Protein AF-A0A7C5GJL6-F1 (afdb_monomer)

Solvent-accessible surface area (backbone atoms only — not comparable to full-atom values): 27180 Å² total; per-residue (Å²): 106,39,70,57,23,59,77,67,72,48,96,63,69,54,61,63,62,56,51,52,52,50,50,55,53,51,53,52,50,49,55,55,49,65,71,59,75,74,75,68,59,38,31,60,57,49,53,67,51,58,45,70,56,39,37,36,57,52,100,93,44,78,44,84,39,53,26,72,75,56,51,79,66,40,37,32,56,38,48,50,73,33,58,32,47,35,15,25,32,28,67,42,48,51,30,31,29,39,37,30,79,59,60,54,47,83,59,66,41,52,39,35,62,74,32,75,49,49,31,50,28,30,27,58,66,32,54,36,32,30,31,30,68,28,38,40,79,65,14,66,49,44,45,47,20,48,48,22,44,56,21,48,57,57,57,70,64,66,74,48,74,49,55,59,49,45,69,57,48,53,59,51,48,54,51,50,19,49,50,45,20,53,52,37,23,62,73,58,77,60,39,58,69,61,11,52,48,34,18,49,24,36,49,56,49,61,52,57,63,46,53,67,43,29,49,60,48,26,51,51,34,50,41,57,51,37,42,78,60,30,30,45,71,72,40,93,58,40,49,60,40,40,40,60,48,44,29,39,39,34,34,42,78,48,42,45,19,63,68,53,56,36,67,72,49,67,89,81,51,56,70,67,58,49,13,47,48,28,41,43,15,72,67,38,90,46,63,71,27,46,29,43,26,54,54,44,46,73,71,72,51,62,61,44,86,69,40,77,76,43,72,40,79,84,40,36,27,36,30,36,42,98,90,36,62,33,36,40,24,39,31,79,74,70,71,45,78,78,67,76,49,59,59,42,28,38,26,53,80,85,45,76,46,79,46,39,42,42,66,44,71,22,51,37,34,56,57,15,48,48,42,37,46,74,71,70,32,47,57,36,40,43,29,62,48,60,56,58,56,46,51,54,53,27,59,75,49,69,42,89,45,69,48,49,59,46,50,45,70,54,48,23,47,52,45,43,51,43,41,72,73,67,44,29,32,32,26,35,37,20,30,42,44,35,34,41,22,30,28,51,25,61,30,17,39,11,45,63,84,27,45,72,64,22,52,46,50,24,29,26,35,31,66,46,86,47,41,40,53,60,30,53,46,42,58,50,19,38,53,43,49,49,52,36,54,49,36,48,49,51,53,50,55,51,42,68,55,51,48,58,40,15,71,72,61,73,41,49,62,66,57,27,52,52,54,48,50,51,51,35,50,54,37,52,57,59,28,48,46,70,66,68,61,69,88,126

Sequence (536 aa):
LSIYEITQAGEHAYFDAALSLTFFLLAGRYLDHRTRSIARSAAEELAALEVPRATRLTDAGEELVPVGELLLGDRVRVVPGARVPVDGVVVTGESELDNALLTGESDPVFAGPNTRVNAGEVNLTGPLVVRVTAAGGETTLHRLAELVALSENARNRYTSLADKAAQIYAPLVHLLALAAGLFWLWYSAGDFRLAIGIAVSVLIITCPCALGLAVPAVTTAASGRLYKQGMLLKSATAIERLAEVTHVVFDKTGTLTEGNPRPDNLGDVAREDMALALALAEGSAHPLGAALARAVRAMGVQPAELRDIVERPGHGVEATWQGSRVRLGRAAWVGASPATRTATFLSVAGRHVVFTFTDALRPGALEAVAALKAQGLGVTLLSGDVPGAVEAIARELGIDDWHAGVLPEDKARMVADMGAAGERVLMVGDGLNDTAALAGAHVSISPASALEATRVVSDMVLLGASLAPLGDAVDLARKATRRIKENFSIAALYNAVAVPLALAGFATPLAAALAMSASSITVSLNSLRLVWEKRA

Secondary structure (DSSP, 8-state):
-HHHHHHTT-S---HHHHHHHHHHHHHHHHHHHHHHTT---HHHHHHTTS-SEEEEEETTEEEEEEGGG--TT-EEEE-TTPBP-SEEEEEE--EEEE-HHHHS--SPEEE-TT-EE-TTPEE-SS-EEEEEEE-GGGSHHHHHHHHHHHHHHHHTT---HHHHHHHHHHHHHHHHHHHHHHHHHHHTTS-HH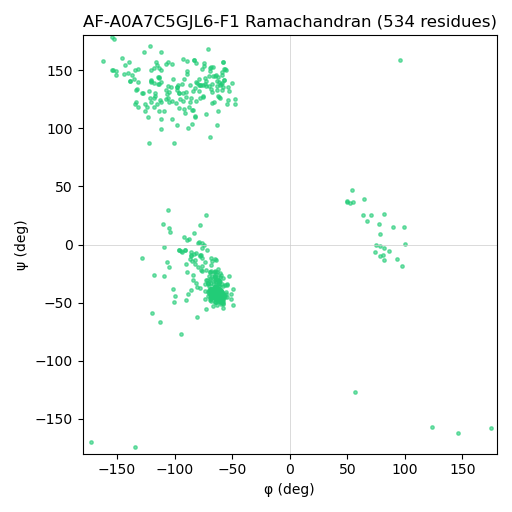HHHHHHHHHHHHT-THHHHHHHHHHHHHHHHHHHHTTEEE--TTHHHHHHH--EEEEEIIIIIEEEEEEES-GGGS-HHHHHHHHHHHTT--SHHHHHHHHHHHHTTPPPP--EEEEEETTTEEEEEETTEEEEEE-HHHHTPPPPSSSEEEEEETTEEEEEEEEEEEPTTHHHHHHHHHHTT-EEEEE-SS-HHHHHHHHHHHT--EEE-S--HHHHHHHHHHHHHTT--EEEE--SGGGHHHHHHSSEEEEETTS-HHHHHH-SEEE-SS-SHHHHHHHHHHHHHHHHHHHHHHHHHHHHHHHHHHHHTT---HHHHHHHHHHHHHHHHHHHHHHHH----

Mean predicted aligned error: 11.55 Å

Foldseek 3Di:
DQVVCVVVVHPDHCVVVVVVVVVVVVVVVVVVVVVQPPFDALLVVLVVLADQWFWWQDPVGTDIGGQVPDDQFTKTKDAAQGFDNAKFFWQAKKFWKQCCQQWVDRDTAIHGGGDTDFGSIHTHDMMTITGHPGTDCRTPSNVLSVLLVVLLVVLVPDQDPLRVCCVVLVVVLLVLLVVLLVVCCVVVVRPNVLSNQLSVLSNLLSPCLLSVVLLVLLLVLLQVVLVVVQKHFDDSCQLVLLLQAQAEEEEDAVFQFVVQKAFDCPVVDDLVLLLALLQQLVVDPDSVSVRSNVNSVVVVRHHDDWADWDADRPFGIWTDDPNWIKTKGDQVNLVHDDDQADWIWIATNNDIDITGIATHGQAQSLVQLVLCVVVVHQYEYEYLAHPSNFVVSCVVSVHPHYDYNAFLVNLLVVQLVCVVVVGQYEYEDQESSCSSNCSNHSAYEYEPVHDPSSVSSHSMYRRDSHPNSNSCSNVLSSVSVVLSVVLVVLSVVLCVVSNVCSSVSNDGSVNSNVSVVVSNVVSSVSSNVSNVDDDD

Radius of gyration: 31.92 Å; Cα contacts (8 Å, |Δi|>4): 1038; chains: 1; bounding box: 92×39×88 Å

Structure (mmCIF, N/CA/C/O backbone):
data_AF-A0A7C5GJL6-F1
#
_entry.id   AF-A0A7C5GJL6-F1
#
loop_
_atom_site.group_PDB
_atom_site.id
_atom_site.type_symbol
_atom_site.label_atom_id
_atom_site.label_alt_id
_atom_site.label_comp_id
_atom_site.label_asym_id
_atom_site.label_entity_id
_atom_site.label_seq_id
_atom_site.pdbx_PDB_ins_code
_atom_site.Cartn_x
_atom_site.Cartn_y
_atom_site.Cartn_z
_atom_site.occupancy
_atom_site.B_iso_or_equiv
_atom_site.auth_seq_id
_atom_site.auth_comp_id
_atom_site.auth_asym_id
_atom_site.auth_atom_id
_atom_site.pdbx_PDB_model_num
ATOM 1 N N . LEU A 1 1 ? 42.420 4.365 -26.157 1.00 70.44 1 LEU A N 1
ATOM 2 C CA . LEU A 1 1 ? 42.642 5.337 -27.250 1.00 70.44 1 LEU A CA 1
ATOM 3 C C . LEU A 1 1 ? 43.563 6.479 -26.825 1.00 70.44 1 LEU A C 1
ATOM 5 O O . LEU A 1 1 ? 44.634 6.575 -27.393 1.00 70.44 1 LEU A O 1
ATOM 9 N N . SER A 1 2 ? 43.238 7.270 -25.794 1.00 75.88 2 SER A N 1
ATOM 10 C CA . SER A 1 2 ? 44.068 8.426 -25.393 1.00 75.88 2 SER A CA 1
ATOM 11 C C . SER A 1 2 ? 45.516 8.078 -25.019 1.00 75.88 2 SER A C 1
ATOM 13 O O . SER A 1 2 ? 46.429 8.769 -25.443 1.00 75.88 2 SER A O 1
ATOM 15 N N . ILE A 1 3 ? 45.747 6.975 -24.293 1.00 79.44 3 ILE A N 1
ATOM 16 C CA . ILE A 1 3 ? 47.112 6.495 -23.994 1.00 79.44 3 ILE A CA 1
ATOM 17 C C . ILE A 1 3 ? 47.849 6.088 -25.283 1.00 79.44 3 ILE A C 1
ATOM 19 O O . ILE A 1 3 ? 49.017 6.412 -25.436 1.00 79.44 3 ILE A O 1
ATOM 23 N N . TYR A 1 4 ? 47.157 5.439 -26.229 1.00 74.56 4 TYR A N 1
ATOM 24 C CA . TYR A 1 4 ? 47.727 5.025 -27.517 1.00 74.56 4 TYR A CA 1
ATOM 25 C C . TYR A 1 4 ? 48.108 6.229 -28.396 1.00 74.56 4 TYR A C 1
ATOM 27 O O . TYR A 1 4 ? 49.215 6.275 -28.924 1.00 74.56 4 TYR A O 1
ATOM 35 N N . GLU A 1 5 ? 47.232 7.232 -28.505 1.00 77.44 5 GLU A N 1
ATOM 36 C CA . GLU A 1 5 ? 47.528 8.474 -29.235 1.00 77.44 5 GLU A CA 1
ATOM 37 C C . GLU A 1 5 ? 48.715 9.212 -28.597 1.00 77.44 5 GLU A C 1
ATOM 39 O O . GLU A 1 5 ? 49.612 9.625 -29.319 1.00 77.44 5 GLU A O 1
ATOM 44 N N . ILE A 1 6 ? 48.817 9.273 -27.260 1.00 78.75 6 ILE A N 1
ATOM 45 C CA . ILE A 1 6 ? 50.008 9.832 -26.591 1.00 78.75 6 ILE A CA 1
ATOM 46 C C . ILE A 1 6 ? 51.274 9.047 -26.952 1.00 78.75 6 ILE A C 1
ATOM 48 O O . ILE A 1 6 ? 52.288 9.653 -27.290 1.00 78.75 6 ILE A O 1
ATOM 52 N N . THR A 1 7 ? 51.232 7.710 -26.911 1.00 78.94 7 THR A N 1
ATOM 53 C CA . THR A 1 7 ? 52.407 6.884 -27.248 1.00 78.94 7 THR A CA 1
ATOM 54 C C . THR A 1 7 ? 52.834 7.008 -28.709 1.00 78.94 7 THR A C 1
ATOM 56 O O . THR A 1 7 ? 54.001 6.783 -29.009 1.00 78.94 7 THR A O 1
ATOM 59 N N . GLN A 1 8 ? 51.914 7.388 -29.600 1.00 78.75 8 GLN A N 1
ATOM 60 C CA . GLN A 1 8 ? 52.147 7.532 -31.039 1.00 78.75 8 GLN A CA 1
ATOM 61 C C . GLN A 1 8 ? 52.283 8.998 -31.490 1.00 78.75 8 GLN A C 1
ATOM 63 O O . GLN A 1 8 ? 52.268 9.260 -32.690 1.00 78.75 8 GLN A O 1
ATOM 68 N N . ALA A 1 9 ? 52.394 9.952 -30.554 1.00 75.88 9 ALA A N 1
ATOM 69 C CA . ALA A 1 9 ? 52.419 11.395 -30.831 1.00 75.88 9 ALA A CA 1
ATOM 70 C C . ALA A 1 9 ? 51.237 11.890 -31.696 1.00 75.88 9 ALA A C 1
ATOM 72 O O . ALA A 1 9 ? 51.382 12.773 -32.540 1.00 75.88 9 ALA A O 1
ATOM 73 N N . GLY A 1 10 ? 50.059 11.302 -31.494 1.00 67.62 10 GLY A N 1
ATOM 74 C CA . GLY A 1 10 ? 48.821 11.688 -32.157 1.00 67.62 10 GLY A CA 1
ATOM 75 C C . GLY A 1 10 ? 48.303 13.056 -31.704 1.00 67.62 10 GLY A C 1
ATOM 76 O O . GLY A 1 10 ? 48.524 13.484 -30.572 1.00 67.62 10 GLY A O 1
ATOM 77 N N . GLU A 1 11 ? 47.583 13.746 -32.591 1.00 65.56 11 GLU A N 1
ATOM 78 C CA . GLU A 1 11 ? 47.117 15.127 -32.374 1.00 65.56 11 GLU A CA 1
ATOM 79 C C . GLU A 1 11 ? 45.954 15.258 -31.373 1.00 65.56 11 GLU A C 1
ATOM 81 O O . GLU A 1 11 ? 45.654 16.363 -30.914 1.00 65.56 11 GLU A O 1
ATOM 86 N N . HIS A 1 12 ? 45.269 14.160 -31.026 1.00 66.00 12 HIS A N 1
ATOM 87 C CA . HIS A 1 12 ? 44.037 14.198 -30.230 1.00 66.00 12 HIS A CA 1
ATOM 88 C C . HIS A 1 12 ? 44.055 13.191 -29.072 1.00 66.00 12 HIS A C 1
ATOM 90 O O . HIS A 1 12 ? 44.072 11.976 -29.275 1.00 66.00 12 HIS A O 1
ATOM 96 N N . ALA A 1 13 ? 43.979 13.699 -27.838 1.00 70.56 13 ALA A N 1
ATOM 97 C CA . ALA A 1 13 ? 43.775 12.903 -26.629 1.00 70.56 13 ALA A CA 1
ATOM 98 C C . ALA A 1 13 ? 42.347 13.109 -26.097 1.00 70.56 13 ALA A C 1
ATOM 100 O O . ALA A 1 13 ? 41.901 14.239 -25.956 1.00 70.56 13 ALA A O 1
ATOM 101 N N . TYR A 1 14 ? 41.652 12.019 -25.757 1.00 71.12 14 TYR A N 1
ATOM 102 C CA . TYR A 1 14 ? 40.212 12.011 -25.435 1.00 71.12 14 TYR A CA 1
ATOM 103 C C . TYR A 1 14 ? 39.924 11.861 -23.927 1.00 71.12 14 TYR A C 1
ATOM 105 O O . TYR A 1 14 ? 38.964 11.200 -23.522 1.00 71.12 14 TYR A O 1
ATOM 113 N N . PHE A 1 15 ? 40.821 12.348 -23.061 1.00 76.88 15 PHE A N 1
ATOM 114 C CA . PHE A 1 15 ? 40.647 12.240 -21.601 1.00 76.88 15 PHE A CA 1
ATOM 115 C C . PHE A 1 15 ? 39.490 13.099 -21.084 1.00 76.88 15 PHE A C 1
ATOM 117 O O . PHE A 1 15 ? 38.802 12.702 -20.148 1.00 76.88 15 PHE A O 1
ATOM 124 N N . ASP A 1 16 ? 39.262 14.241 -21.721 1.00 67.88 16 ASP A N 1
ATOM 125 C CA . ASP A 1 16 ? 38.147 15.151 -21.478 1.00 67.88 16 ASP A CA 1
ATOM 126 C C . ASP A 1 16 ? 36.792 14.451 -21.661 1.00 67.88 16 ASP A C 1
ATOM 128 O O . ASP A 1 16 ? 35.981 14.439 -20.738 1.00 67.88 16 ASP A O 1
ATOM 132 N N . ALA A 1 17 ? 36.582 13.765 -22.786 1.00 67.38 17 ALA A N 1
ATOM 133 C CA . ALA A 1 17 ? 35.348 13.035 -23.066 1.00 67.38 17 ALA A CA 1
ATOM 134 C C . ALA A 1 17 ? 35.087 11.924 -22.033 1.00 67.38 17 ALA A C 1
ATOM 136 O O . ALA A 1 17 ? 33.962 11.768 -21.553 1.00 67.38 17 ALA A O 1
ATOM 137 N N . ALA A 1 18 ? 36.131 11.179 -21.649 1.00 70.94 18 ALA A N 1
ATOM 138 C CA . ALA A 1 18 ? 36.030 10.124 -20.641 1.00 70.94 18 ALA A CA 1
ATOM 139 C C . ALA A 1 18 ? 35.680 10.681 -19.248 1.00 70.94 18 ALA A C 1
ATOM 141 O O . ALA A 1 18 ? 34.814 10.131 -18.561 1.00 70.94 18 ALA A O 1
ATOM 142 N N . LEU A 1 19 ? 36.317 11.783 -18.839 1.00 79.31 19 LEU A N 1
ATOM 143 C CA . LEU A 1 19 ? 36.071 12.432 -17.550 1.00 79.31 19 LEU A CA 1
ATOM 144 C C . LEU A 1 19 ? 34.686 13.080 -17.492 1.00 79.31 19 LEU A C 1
ATOM 146 O O . LEU A 1 19 ? 33.951 12.847 -16.533 1.00 79.31 19 LEU A O 1
ATOM 150 N N . SER A 1 20 ? 34.298 13.843 -18.517 1.00 71.25 20 SER A N 1
ATOM 151 C CA . SER A 1 20 ? 32.992 14.506 -18.571 1.00 71.25 20 SER A CA 1
ATOM 152 C C . SER A 1 20 ? 31.846 13.497 -18.568 1.00 71.25 20 SER A C 1
ATOM 154 O O . SER A 1 20 ? 30.908 13.651 -17.787 1.00 71.25 20 SER A O 1
ATOM 156 N N . LEU A 1 21 ? 31.932 12.425 -19.366 1.00 69.38 21 LEU A N 1
ATOM 157 C CA . LEU A 1 21 ? 30.901 11.383 -19.388 1.00 69.38 21 LEU A CA 1
ATOM 158 C C . LEU A 1 21 ? 30.778 10.683 -18.027 1.00 69.38 21 LEU A C 1
ATOM 160 O O . LEU A 1 21 ? 29.671 10.511 -17.517 1.00 69.38 21 LEU A O 1
ATOM 164 N N . THR A 1 22 ? 31.909 10.331 -17.409 1.00 75.50 22 THR A N 1
ATOM 165 C CA . THR A 1 22 ? 31.929 9.698 -16.080 1.00 75.50 22 THR A CA 1
ATOM 166 C C . THR A 1 22 ? 31.331 10.620 -15.017 1.00 75.50 22 THR A C 1
ATOM 168 O O . THR A 1 22 ? 30.515 10.176 -14.210 1.00 75.50 22 THR A O 1
ATOM 171 N N . PHE A 1 23 ? 31.680 11.909 -15.041 1.00 78.31 23 PHE A N 1
ATOM 172 C CA . PHE A 1 23 ? 31.140 12.912 -14.127 1.00 78.31 23 PHE A CA 1
ATOM 173 C C . PHE A 1 23 ? 29.616 13.044 -14.253 1.00 78.31 23 PHE A C 1
ATOM 175 O O . PHE A 1 23 ? 28.917 12.951 -13.244 1.00 78.31 23 PHE A O 1
ATOM 182 N N . PHE A 1 24 ? 29.082 13.190 -15.471 1.00 69.75 24 PHE A N 1
ATOM 183 C CA . PHE A 1 24 ? 27.634 13.307 -15.679 1.00 69.75 24 PHE A CA 1
ATOM 184 C C . PHE A 1 24 ? 26.875 12.036 -15.266 1.00 69.75 24 PHE A C 1
ATOM 186 O O . PHE A 1 24 ? 25.813 12.136 -14.648 1.00 69.75 24 PHE A O 1
ATOM 193 N N . LEU A 1 25 ? 27.427 10.845 -15.530 1.00 67.69 25 LEU A N 1
ATOM 194 C CA . LEU A 1 25 ? 26.829 9.576 -15.096 1.00 67.69 25 LEU A CA 1
ATOM 195 C C . LEU A 1 25 ? 26.819 9.426 -13.567 1.00 67.69 25 LEU A C 1
ATOM 197 O O . LEU A 1 25 ? 25.815 8.994 -12.996 1.00 67.69 25 LEU A O 1
ATOM 201 N N . LEU A 1 26 ? 27.911 9.799 -12.890 1.00 72.25 26 LEU A N 1
ATOM 202 C CA . LEU A 1 26 ? 27.994 9.778 -11.427 1.00 72.25 26 LEU A CA 1
ATOM 203 C C . LEU A 1 26 ? 27.058 10.805 -10.786 1.00 72.25 26 LEU A C 1
ATOM 205 O O . LEU A 1 26 ? 26.390 10.477 -9.808 1.00 72.25 26 LEU A O 1
ATOM 209 N N . ALA A 1 27 ? 26.956 12.011 -11.351 1.00 71.00 27 ALA A N 1
ATOM 210 C CA . ALA A 1 27 ? 26.014 13.027 -10.892 1.00 71.00 27 ALA A CA 1
ATOM 211 C C . ALA A 1 27 ? 24.560 12.535 -11.005 1.00 71.00 27 ALA A C 1
ATOM 213 O O . ALA A 1 27 ? 23.795 12.661 -10.048 1.00 71.00 27 ALA A O 1
ATOM 214 N N . GLY A 1 28 ? 24.200 11.899 -12.126 1.00 62.47 28 GLY A N 1
ATOM 215 C CA . GLY A 1 28 ? 22.890 11.264 -12.301 1.00 62.47 28 GLY A CA 1
ATOM 216 C C . GLY A 1 28 ? 22.621 10.169 -11.263 1.00 62.47 28 GLY A C 1
ATOM 217 O O . GLY A 1 28 ? 21.580 10.186 -10.607 1.00 62.47 28 GLY A O 1
ATOM 218 N N . ARG A 1 29 ? 23.585 9.262 -11.042 1.00 62.72 29 ARG A N 1
ATOM 219 C CA . ARG A 1 29 ? 23.483 8.206 -10.016 1.00 62.72 29 ARG A CA 1
ATOM 220 C C . ARG A 1 29 ? 23.353 8.756 -8.599 1.00 62.72 29 ARG A C 1
ATOM 222 O O . ARG A 1 29 ? 22.593 8.209 -7.807 1.00 62.72 29 ARG A O 1
ATOM 229 N N . TYR A 1 30 ? 24.080 9.819 -8.270 1.00 69.44 30 TYR A N 1
ATOM 230 C CA . TYR A 1 30 ? 24.004 10.449 -6.955 1.00 69.44 30 TYR A CA 1
ATOM 231 C C . TYR A 1 30 ? 22.622 11.067 -6.702 1.00 69.44 30 TYR A C 1
ATOM 233 O O . TYR A 1 30 ? 22.056 10.883 -5.624 1.00 69.44 30 TYR A O 1
ATOM 241 N N . LEU A 1 31 ? 22.053 11.755 -7.697 1.00 61.16 31 LEU A N 1
ATOM 242 C CA . LEU A 1 31 ? 20.709 12.332 -7.598 1.00 61.16 31 LEU A CA 1
ATOM 243 C C . LEU A 1 31 ? 19.623 11.251 -7.455 1.00 61.16 31 LEU A C 1
ATOM 245 O O . LEU A 1 31 ? 18.742 11.408 -6.607 1.00 61.16 31 LEU A O 1
ATOM 249 N N . ASP A 1 32 ? 19.717 10.149 -8.210 1.00 56.44 32 ASP A N 1
ATOM 250 C CA . ASP A 1 32 ? 18.815 8.987 -8.088 1.00 56.44 32 ASP A CA 1
ATOM 251 C C . ASP A 1 32 ? 18.945 8.313 -6.710 1.00 56.44 32 ASP A C 1
ATOM 253 O O . ASP A 1 32 ? 17.956 8.045 -6.034 1.00 56.44 32 ASP A O 1
ATOM 257 N N . HIS A 1 33 ? 20.170 8.113 -6.216 1.00 58.06 33 HIS A N 1
ATOM 258 C CA . HIS A 1 33 ? 20.389 7.533 -4.889 1.00 58.06 33 HIS A CA 1
ATOM 259 C C . HIS A 1 33 ? 19.813 8.408 -3.765 1.00 58.06 33 HIS A C 1
ATOM 261 O O . HIS A 1 33 ? 19.123 7.907 -2.877 1.00 58.06 33 HIS A O 1
ATOM 267 N N . ARG A 1 34 ? 20.037 9.727 -3.824 1.00 53.88 34 ARG A N 1
ATOM 268 C CA . ARG A 1 34 ? 19.538 10.678 -2.818 1.00 53.88 34 ARG A CA 1
ATOM 269 C C . ARG A 1 34 ? 18.010 10.760 -2.786 1.00 53.88 34 ARG A C 1
ATOM 271 O O . ARG A 1 34 ? 17.443 11.018 -1.731 1.00 53.88 34 ARG A O 1
ATOM 278 N N . THR A 1 35 ? 17.338 10.543 -3.917 1.00 48.19 35 THR A N 1
ATOM 279 C CA . THR A 1 35 ? 15.866 10.491 -3.959 1.00 48.19 35 THR A CA 1
ATOM 280 C C . THR A 1 35 ? 15.304 9.178 -3.408 1.00 48.19 35 THR A C 1
ATOM 282 O O . THR A 1 35 ? 14.173 9.170 -2.930 1.00 48.19 35 THR A O 1
ATOM 285 N N . ARG A 1 36 ? 16.090 8.091 -3.391 1.00 51.12 36 ARG A N 1
ATOM 286 C CA . ARG A 1 36 ? 15.689 6.785 -2.836 1.00 51.12 36 ARG A CA 1
ATOM 287 C C . ARG A 1 36 ? 15.873 6.658 -1.317 1.00 51.12 36 ARG A C 1
ATOM 289 O O . ARG A 1 36 ? 15.146 5.893 -0.694 1.00 51.12 36 ARG A O 1
ATOM 296 N N . SER A 1 37 ? 16.795 7.399 -0.696 1.00 39.16 37 SER A N 1
ATOM 297 C CA . SER A 1 37 ? 17.191 7.202 0.715 1.00 39.16 37 SER A CA 1
ATOM 298 C C . SER A 1 37 ? 16.223 7.766 1.776 1.00 39.16 37 SER A C 1
ATOM 300 O O . SER A 1 37 ? 16.633 7.971 2.914 1.00 39.16 37 SER A O 1
ATOM 302 N N . ILE A 1 38 ? 14.970 8.074 1.423 1.00 47.31 38 ILE A N 1
ATOM 303 C CA . ILE A 1 38 ? 13.978 8.692 2.332 1.00 47.31 38 ILE A CA 1
ATOM 304 C C . ILE A 1 38 ? 12.859 7.698 2.729 1.00 47.31 38 ILE A C 1
ATOM 306 O O . ILE A 1 38 ? 12.005 8.014 3.552 1.00 47.31 38 ILE A O 1
ATOM 310 N N . ALA A 1 39 ? 12.863 6.467 2.208 1.00 50.47 39 ALA A N 1
ATOM 311 C CA . ALA A 1 39 ? 11.877 5.451 2.580 1.00 50.47 39 ALA A CA 1
ATOM 312 C C . ALA A 1 39 ? 12.271 4.739 3.892 1.00 50.47 39 ALA A C 1
ATOM 314 O O . ALA A 1 39 ? 13.243 3.989 3.921 1.00 50.47 39 ALA A O 1
ATOM 315 N N . ARG A 1 40 ? 11.516 4.981 4.969 1.00 58.25 40 ARG A N 1
ATOM 316 C CA . ARG A 1 40 ? 11.581 4.230 6.236 1.00 58.25 40 ARG A CA 1
ATOM 317 C C . ARG A 1 40 ? 10.848 2.888 6.066 1.00 58.25 40 ARG A C 1
ATOM 319 O O . ARG A 1 40 ? 9.805 2.878 5.413 1.00 58.25 40 ARG A O 1
ATOM 326 N N . SER A 1 41 ? 11.398 1.780 6.577 1.00 66.69 41 SER A N 1
ATOM 327 C CA .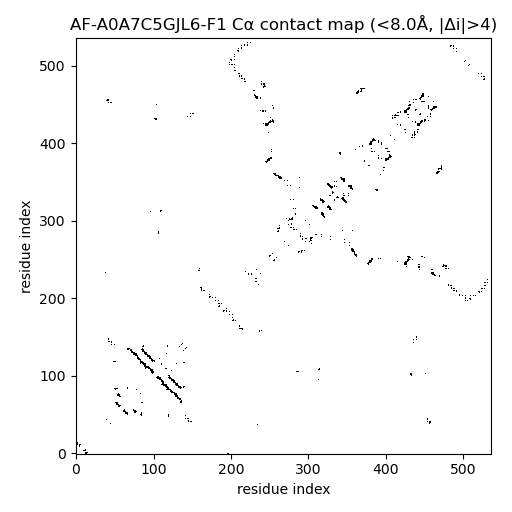 SER A 1 41 ? 10.766 0.448 6.478 1.00 66.69 41 SER A CA 1
ATOM 328 C C . SER A 1 41 ? 9.608 0.336 7.466 1.00 66.69 41 SER A C 1
ATOM 330 O O . SER A 1 41 ? 9.729 0.751 8.620 1.00 66.69 41 SER A O 1
ATOM 332 N N . ALA A 1 42 ? 8.487 -0.246 7.043 1.00 65.31 42 ALA A N 1
ATOM 333 C CA . ALA A 1 42 ? 7.361 -0.456 7.946 1.00 65.31 42 ALA A CA 1
ATOM 334 C C . ALA A 1 42 ? 7.631 -1.564 8.964 1.00 65.31 42 ALA A C 1
ATOM 336 O O . ALA A 1 42 ? 7.132 -1.504 10.085 1.00 65.31 42 ALA A O 1
ATOM 337 N N . ALA A 1 43 ? 8.439 -2.561 8.591 1.00 70.81 43 ALA A N 1
ATOM 338 C CA . ALA A 1 43 ? 8.865 -3.600 9.519 1.00 70.81 43 ALA A CA 1
ATOM 339 C C . ALA A 1 43 ? 9.651 -2.995 10.693 1.00 70.81 43 ALA A C 1
ATOM 341 O O . ALA A 1 43 ? 9.433 -3.381 11.838 1.00 70.81 43 ALA A O 1
ATOM 342 N N . GLU A 1 44 ? 10.504 -1.998 10.428 1.00 75.69 44 GLU A N 1
ATOM 343 C CA . GLU A 1 44 ? 11.227 -1.264 11.476 1.00 75.69 44 GLU A CA 1
ATOM 344 C C . GLU A 1 44 ? 10.284 -0.459 12.383 1.00 75.69 44 GLU A C 1
ATOM 346 O O . GLU A 1 44 ? 10.514 -0.377 13.589 1.00 75.69 44 GLU A O 1
ATOM 351 N N . GLU A 1 45 ? 9.210 0.122 11.840 1.00 74.69 45 GLU A N 1
ATOM 352 C CA . GLU A 1 45 ? 8.212 0.843 12.642 1.00 74.69 45 GLU A CA 1
ATOM 353 C C . GLU A 1 45 ? 7.366 -0.087 13.515 1.00 74.69 45 GLU A C 1
ATOM 355 O O . GLU A 1 45 ? 7.112 0.251 14.670 1.00 74.69 45 GLU A O 1
ATOM 360 N N . LEU A 1 46 ? 6.983 -1.264 13.011 1.00 73.94 46 LEU A N 1
ATOM 361 C CA . LEU A 1 46 ? 6.287 -2.286 13.799 1.00 73.94 46 LEU A CA 1
ATOM 362 C C . LEU A 1 46 ? 7.184 -2.858 14.897 1.00 73.94 46 LEU A C 1
ATOM 364 O O . LEU A 1 46 ? 6.761 -2.943 16.047 1.00 73.94 46 LEU A O 1
ATOM 368 N N . ALA A 1 47 ? 8.437 -3.182 14.570 1.00 79.00 47 ALA A N 1
ATOM 369 C CA . ALA A 1 47 ? 9.410 -3.666 15.545 1.00 79.00 47 ALA A CA 1
ATOM 370 C C . ALA A 1 47 ? 9.683 -2.627 16.647 1.00 79.00 47 ALA A C 1
ATOM 372 O O . ALA A 1 47 ? 9.902 -2.986 17.801 1.00 79.00 47 ALA A O 1
ATOM 373 N N . ALA A 1 48 ? 9.607 -1.328 16.334 1.00 81.12 48 ALA A N 1
ATOM 374 C CA . ALA A 1 48 ? 9.741 -0.264 17.330 1.00 81.12 48 ALA A CA 1
ATOM 375 C C . ALA A 1 48 ? 8.580 -0.208 18.347 1.00 81.12 48 ALA A C 1
ATOM 377 O O . ALA A 1 48 ? 8.710 0.468 19.370 1.00 81.12 48 ALA A O 1
ATOM 378 N N . LEU A 1 49 ? 7.456 -0.889 18.086 1.00 79.00 49 LEU A N 1
ATOM 379 C CA . LEU A 1 49 ? 6.344 -1.018 19.034 1.00 79.00 49 LEU A CA 1
ATOM 380 C C . LEU A 1 49 ? 6.576 -2.129 20.070 1.00 79.00 49 LEU A C 1
ATOM 382 O O . LEU A 1 49 ? 5.894 -2.141 21.099 1.00 79.00 49 LEU A O 1
ATOM 386 N N . GLU A 1 50 ? 7.520 -3.043 19.824 1.00 84.19 50 GLU A N 1
ATOM 387 C CA . GLU A 1 50 ? 7.855 -4.114 20.759 1.00 84.19 50 GLU A CA 1
ATOM 388 C C . GLU A 1 50 ? 8.497 -3.557 22.034 1.00 84.19 50 GLU A C 1
ATOM 390 O O . GLU A 1 50 ? 9.355 -2.670 22.017 1.00 84.19 50 GLU A O 1
ATOM 395 N N . VAL A 1 51 ? 8.095 -4.111 23.177 1.00 87.94 51 VAL A N 1
ATOM 396 C CA . VAL A 1 51 ? 8.682 -3.756 24.469 1.00 87.94 51 VAL A CA 1
ATOM 397 C C . VAL A 1 51 ? 9.822 -4.734 24.767 1.00 87.94 51 VAL A C 1
ATOM 399 O O . VAL A 1 51 ? 9.581 -5.934 24.837 1.00 87.94 51 VAL A O 1
ATOM 402 N N . PRO A 1 52 ? 11.063 -4.276 25.004 1.00 87.62 52 PRO A N 1
ATOM 403 C CA . PRO A 1 52 ? 12.204 -5.183 25.146 1.00 87.62 52 PRO A CA 1
ATOM 404 C C . PRO A 1 52 ? 12.268 -5.896 26.506 1.00 87.62 52 PRO A C 1
ATOM 406 O O . PRO A 1 52 ? 12.925 -6.931 26.634 1.00 87.62 52 PRO A O 1
ATOM 409 N N . ARG A 1 53 ? 11.630 -5.345 27.549 1.00 91.94 53 ARG A N 1
ATOM 410 C CA . ARG A 1 53 ? 11.675 -5.871 28.925 1.00 91.94 53 ARG A CA 1
ATOM 411 C C . ARG A 1 53 ? 10.298 -5.856 29.575 1.00 91.94 53 ARG A C 1
ATOM 413 O O . ARG A 1 53 ? 9.530 -4.924 29.366 1.00 91.94 53 ARG A O 1
ATOM 420 N N . ALA A 1 54 ? 10.028 -6.843 30.418 1.00 93.88 54 ALA A N 1
ATOM 421 C CA . ALA A 1 54 ? 8.779 -6.974 31.157 1.00 93.88 54 ALA A CA 1
ATOM 422 C C . ALA A 1 54 ? 9.031 -7.250 32.640 1.00 93.88 54 ALA A C 1
ATOM 424 O O . ALA A 1 54 ? 10.029 -7.866 33.017 1.00 93.88 54 ALA A O 1
ATOM 425 N N . THR A 1 55 ? 8.094 -6.817 33.481 1.00 95.50 55 THR A N 1
ATOM 426 C CA . THR A 1 55 ? 8.120 -7.091 34.920 1.00 95.50 55 THR A CA 1
ATOM 427 C C . THR A 1 55 ? 7.417 -8.416 35.198 1.00 95.50 55 THR A C 1
ATOM 429 O O . THR A 1 55 ? 6.185 -8.465 35.227 1.00 95.50 55 THR A O 1
ATOM 432 N N . ARG A 1 56 ? 8.184 -9.491 35.395 1.00 96.31 56 ARG A N 1
ATOM 433 C CA . ARG A 1 56 ? 7.685 -10.814 35.789 1.00 96.31 56 ARG A CA 1
ATOM 434 C C . ARG A 1 56 ? 7.351 -10.835 37.281 1.00 96.31 56 ARG A C 1
ATOM 436 O O . ARG A 1 56 ? 8.100 -10.317 38.105 1.00 96.31 56 ARG A O 1
ATOM 443 N N . LEU A 1 57 ? 6.225 -11.449 37.621 1.00 94.06 57 LEU A N 1
ATOM 444 C CA . LEU A 1 57 ? 5.786 -11.721 38.984 1.00 94.06 57 LEU A CA 1
ATOM 445 C C . LEU A 1 57 ? 6.133 -13.166 39.341 1.00 94.06 57 LEU A C 1
ATOM 447 O O . LEU A 1 57 ? 5.672 -14.100 38.684 1.00 94.06 57 LEU A O 1
ATOM 451 N N . THR A 1 58 ? 6.915 -13.337 40.400 1.00 91.88 58 THR A N 1
ATOM 452 C CA . THR A 1 58 ? 7.303 -14.635 40.965 1.00 91.88 58 THR A CA 1
ATOM 453 C C . THR A 1 58 ? 6.856 -14.725 42.424 1.00 91.88 58 THR A C 1
ATOM 455 O O . THR A 1 58 ? 6.476 -13.720 43.027 1.00 91.88 58 THR A O 1
ATOM 458 N N . ASP A 1 59 ? 6.955 -15.909 43.031 1.00 85.62 59 ASP A N 1
ATOM 459 C CA . ASP A 1 59 ? 6.672 -16.090 44.463 1.00 85.62 59 ASP A CA 1
ATOM 460 C C . ASP A 1 59 ? 7.629 -15.282 45.367 1.00 85.62 59 ASP A C 1
ATOM 462 O O . ASP A 1 59 ? 7.301 -14.985 46.515 1.00 85.62 59 ASP A O 1
ATOM 466 N N . ALA A 1 60 ? 8.802 -14.896 44.848 1.00 83.44 60 ALA A N 1
ATOM 467 C CA . ALA A 1 60 ? 9.811 -14.099 45.546 1.00 83.44 60 ALA A CA 1
ATOM 468 C C . ALA A 1 60 ? 9.649 -12.577 45.348 1.00 83.44 60 ALA A C 1
ATOM 470 O O . ALA A 1 60 ? 10.384 -11.803 45.964 1.00 83.44 60 ALA A O 1
ATOM 471 N N . GLY A 1 61 ? 8.704 -12.138 44.507 1.00 88.88 61 GLY A N 1
ATOM 472 C CA . GLY A 1 61 ? 8.464 -10.730 44.188 1.00 88.88 61 GLY A CA 1
ATOM 473 C C . GLY A 1 61 ? 8.550 -10.419 42.692 1.00 88.88 61 GLY A C 1
ATOM 474 O O . GLY A 1 61 ? 8.350 -11.288 41.841 1.00 88.88 61 GLY A O 1
ATOM 475 N N . GLU A 1 62 ? 8.812 -9.152 42.373 1.00 93.81 62 GLU A N 1
ATOM 476 C CA . GLU A 1 62 ? 8.862 -8.649 40.998 1.00 93.81 62 GLU A CA 1
ATOM 477 C C . GLU A 1 62 ? 10.290 -8.597 40.457 1.00 93.81 62 GLU A C 1
ATOM 479 O O . GLU A 1 62 ? 11.201 -8.122 41.136 1.00 93.81 62 GLU A O 1
ATOM 484 N N . GLU A 1 63 ? 10.477 -9.011 39.208 1.00 94.12 63 GLU A N 1
ATOM 485 C CA . GLU A 1 63 ? 11.773 -8.987 38.533 1.00 94.12 63 GLU A CA 1
ATOM 486 C C . GLU A 1 63 ? 11.622 -8.431 37.103 1.00 94.12 63 GLU A C 1
ATOM 488 O O . GLU A 1 63 ? 10.638 -8.704 36.419 1.00 94.12 63 GLU A O 1
ATOM 493 N N . LEU A 1 64 ? 12.598 -7.647 36.633 1.00 95.00 64 LEU A N 1
ATOM 494 C CA . LEU A 1 64 ? 12.593 -7.075 35.282 1.00 95.00 64 LEU A CA 1
ATOM 495 C C . LEU A 1 64 ? 13.454 -7.918 34.329 1.00 95.00 64 LEU A C 1
ATOM 497 O O . LEU A 1 64 ? 14.681 -7.764 34.304 1.00 95.00 64 LEU A O 1
ATOM 501 N N . VAL A 1 65 ? 12.817 -8.727 33.486 1.00 94.88 65 VAL A N 1
ATOM 502 C CA . VAL A 1 65 ? 13.482 -9.624 32.521 1.00 94.88 65 VAL A CA 1
ATOM 503 C C . VAL A 1 65 ? 13.343 -9.132 31.082 1.00 94.88 65 VAL A C 1
ATOM 505 O O . VAL A 1 65 ? 12.401 -8.399 30.770 1.00 94.88 65 VAL A O 1
ATOM 508 N N . PRO A 1 66 ? 14.262 -9.503 30.177 1.00 94.12 66 PRO A N 1
ATOM 509 C CA . PRO A 1 66 ? 14.024 -9.424 28.740 1.00 94.12 66 PRO A CA 1
ATOM 510 C C . PRO A 1 66 ? 12.777 -10.222 28.341 1.00 94.12 66 PRO A C 1
ATOM 512 O O . PRO A 1 66 ? 12.542 -11.312 28.858 1.00 94.12 66 PRO A O 1
ATOM 515 N N . VAL A 1 67 ? 11.991 -9.711 27.391 1.00 90.88 67 VAL A N 1
ATOM 516 C CA . VAL A 1 67 ? 10.753 -10.388 26.953 1.00 90.88 67 VAL A CA 1
ATOM 517 C C . VAL A 1 67 ? 11.024 -11.773 26.355 1.00 90.88 67 VAL A C 1
ATOM 519 O O . VAL A 1 67 ? 10.217 -12.676 26.535 1.00 90.88 67 VAL A O 1
ATOM 522 N N . GLY A 1 68 ? 12.180 -11.977 25.717 1.00 87.25 68 GLY A N 1
ATOM 523 C CA . GLY A 1 68 ? 12.578 -13.283 25.180 1.00 87.25 68 GLY A CA 1
ATOM 524 C C . GLY A 1 68 ? 12.897 -14.358 26.231 1.00 87.25 68 GLY A C 1
ATOM 525 O O . GLY A 1 68 ? 13.026 -15.520 25.866 1.00 87.25 68 GLY A O 1
ATOM 526 N N . GLU A 1 69 ? 13.025 -14.002 27.514 1.00 90.88 69 GLU A N 1
ATOM 527 C CA . GLU A 1 69 ? 13.251 -14.958 28.614 1.00 90.88 69 GLU A CA 1
ATOM 528 C C . GLU A 1 69 ? 11.949 -15.388 29.312 1.00 90.88 69 GLU A C 1
ATOM 530 O O . GLU A 1 69 ? 11.973 -16.244 30.199 1.00 90.88 69 GLU A O 1
ATOM 535 N N . LEU A 1 70 ? 10.813 -14.790 28.939 1.00 93.06 70 LEU A N 1
ATOM 536 C CA . LEU A 1 70 ? 9.510 -15.153 29.485 1.00 93.06 70 LEU A CA 1
ATOM 537 C C . LEU A 1 70 ? 9.036 -16.487 28.918 1.00 93.06 70 LEU A C 1
ATOM 539 O O . LEU A 1 70 ? 9.118 -16.735 27.714 1.00 93.06 70 LEU A O 1
ATOM 543 N N . LEU A 1 71 ? 8.474 -17.319 29.788 1.00 92.44 71 LEU A N 1
ATOM 544 C CA . LEU A 1 71 ? 7.914 -18.611 29.413 1.00 92.44 71 LEU A CA 1
ATOM 545 C C . LEU A 1 71 ? 6.385 -18.582 29.409 1.00 92.44 71 LEU A C 1
ATOM 547 O O . LEU A 1 71 ? 5.732 -17.784 30.083 1.00 92.44 71 LEU A O 1
ATOM 551 N N . LEU A 1 72 ? 5.801 -19.510 28.653 1.00 93.06 72 LEU A N 1
ATOM 552 C CA . LEU A 1 72 ? 4.365 -19.770 28.647 1.00 93.06 72 LEU A CA 1
ATOM 553 C C . LEU A 1 72 ? 3.863 -20.030 30.076 1.00 93.06 72 LEU A C 1
ATOM 555 O O . LEU A 1 72 ? 4.349 -20.925 30.766 1.00 93.06 72 LEU A O 1
ATOM 559 N N . GLY A 1 73 ? 2.865 -19.260 30.509 1.00 91.50 73 GLY A N 1
ATOM 560 C CA . GLY A 1 73 ? 2.314 -19.338 31.861 1.00 91.50 73 GLY A CA 1
ATOM 561 C C . GLY A 1 73 ? 2.922 -18.369 32.880 1.00 91.50 73 GLY A C 1
ATOM 562 O O . GLY A 1 73 ? 2.298 -18.181 33.930 1.00 91.50 73 GLY A O 1
ATOM 563 N N . ASP A 1 74 ? 4.045 -17.709 32.574 1.00 95.56 74 ASP A N 1
ATOM 564 C CA . ASP A 1 74 ? 4.588 -16.640 33.418 1.00 95.56 74 ASP A CA 1
ATOM 565 C C . ASP A 1 74 ? 3.553 -15.524 33.604 1.00 95.56 74 ASP A C 1
ATOM 567 O O . ASP A 1 74 ? 2.695 -15.283 32.751 1.00 95.56 74 ASP A O 1
ATOM 571 N N . ARG A 1 75 ? 3.620 -14.828 34.740 1.00 96.44 75 ARG A N 1
ATOM 572 C CA . ARG A 1 75 ? 2.755 -13.681 35.032 1.00 96.44 75 ARG A CA 1
ATOM 573 C C . ARG A 1 75 ? 3.564 -12.410 34.900 1.00 96.44 75 ARG A C 1
ATOM 575 O O . ARG A 1 75 ? 4.584 -12.271 35.563 1.00 96.44 75 ARG A O 1
ATOM 582 N N . VAL A 1 76 ? 3.096 -11.471 34.094 1.00 96.62 76 VAL A N 1
ATOM 583 C CA . VAL A 1 76 ? 3.728 -10.163 33.926 1.00 96.62 76 VAL A CA 1
ATOM 584 C C . VAL A 1 76 ? 2.794 -9.051 34.369 1.00 96.62 76 VAL A C 1
ATOM 586 O O . VAL A 1 76 ? 1.588 -9.090 34.119 1.00 96.62 76 VAL A O 1
ATOM 589 N N . ARG A 1 77 ? 3.356 -8.054 35.051 1.00 96.00 77 ARG A N 1
ATOM 590 C CA . ARG A 1 77 ? 2.629 -6.858 35.470 1.00 96.00 77 ARG A CA 1
ATOM 591 C C . ARG A 1 77 ? 2.723 -5.790 34.390 1.00 96.00 77 ARG A C 1
ATOM 593 O O . ARG A 1 77 ? 3.822 -5.393 34.010 1.00 96.00 77 ARG A O 1
ATOM 600 N N . VAL A 1 78 ? 1.573 -5.277 33.971 1.00 95.44 78 VAL A N 1
ATOM 601 C CA . VAL A 1 78 ? 1.455 -4.153 33.040 1.00 95.44 78 VAL A CA 1
ATOM 602 C C . VAL A 1 78 ? 0.842 -2.978 33.792 1.00 95.44 78 VAL A C 1
ATOM 604 O O . VAL A 1 78 ? -0.287 -3.048 34.275 1.00 95.44 78 VAL A O 1
ATOM 607 N N . VAL A 1 79 ? 1.613 -1.904 33.948 1.00 92.00 79 VAL A N 1
ATOM 608 C CA . VAL A 1 79 ? 1.160 -0.685 34.636 1.00 92.00 79 VAL A CA 1
ATOM 609 C C . VAL A 1 79 ? 0.365 0.217 33.685 1.00 92.00 79 VAL A C 1
ATOM 611 O O . VAL A 1 79 ? 0.510 0.079 32.468 1.00 92.00 79 VAL A O 1
ATOM 614 N N . PRO A 1 80 ? -0.483 1.126 34.194 1.00 86.12 80 PRO A N 1
ATOM 615 C CA . PRO A 1 80 ? -1.144 2.127 33.357 1.00 86.12 80 PRO A CA 1
ATOM 616 C C . PRO A 1 80 ? -0.128 2.980 32.583 1.00 86.12 80 PRO A C 1
ATOM 618 O O . PRO A 1 80 ? 0.938 3.313 33.101 1.00 86.12 80 PRO A O 1
ATOM 621 N N . GLY A 1 81 ? -0.446 3.307 31.336 1.00 82.62 81 GLY A N 1
ATOM 622 C CA . GLY A 1 81 ? 0.413 3.998 30.372 1.00 82.62 81 GLY A CA 1
ATOM 623 C C . GLY A 1 81 ? 1.481 3.124 29.700 1.00 82.62 81 GLY A C 1
ATOM 624 O O . GLY A 1 81 ? 2.131 3.586 28.762 1.00 82.62 81 GLY A O 1
ATOM 625 N N . ALA A 1 82 ? 1.695 1.883 30.150 1.00 88.69 82 ALA A N 1
ATOM 626 C CA . ALA A 1 82 ? 2.680 0.986 29.550 1.00 88.69 82 ALA A CA 1
ATOM 627 C C . ALA A 1 82 ? 2.081 0.161 28.405 1.00 88.69 82 ALA A C 1
ATOM 629 O O . ALA A 1 82 ? 0.911 -0.220 28.434 1.00 88.69 82 ALA A O 1
ATOM 630 N N . ARG A 1 83 ? 2.921 -0.179 27.423 1.00 91.38 83 ARG A N 1
ATOM 631 C CA . ARG A 1 83 ? 2.573 -1.176 26.408 1.00 91.38 83 ARG A CA 1
ATOM 632 C C . ARG A 1 83 ? 2.608 -2.581 26.993 1.00 91.38 83 ARG A C 1
ATOM 634 O O . ARG A 1 83 ? 3.484 -2.906 27.799 1.00 91.38 83 ARG A O 1
ATOM 641 N N . VAL A 1 84 ? 1.680 -3.416 26.552 1.00 93.94 84 VAL A N 1
ATOM 642 C CA . VAL A 1 84 ? 1.650 -4.843 26.841 1.00 93.94 84 VAL A CA 1
ATOM 643 C C . VAL A 1 84 ? 2.855 -5.491 26.133 1.00 93.94 84 VAL A C 1
ATOM 645 O O . VAL A 1 84 ? 2.995 -5.348 24.919 1.00 93.94 84 VAL A O 1
ATOM 648 N N . PRO A 1 85 ? 3.760 -6.168 26.863 1.00 93.38 85 PRO A N 1
ATOM 649 C CA . PRO A 1 85 ? 5.012 -6.679 26.298 1.00 93.38 85 PRO A CA 1
ATOM 650 C C . PRO A 1 85 ? 4.893 -8.065 25.639 1.00 93.38 85 PRO A C 1
ATOM 652 O O . PRO A 1 85 ? 5.848 -8.529 25.027 1.00 93.38 85 PRO A O 1
ATOM 655 N N . VAL A 1 86 ? 3.765 -8.754 25.811 1.00 94.62 86 VAL A N 1
ATOM 656 C CA . VAL A 1 86 ? 3.550 -10.161 25.433 1.00 94.62 86 VAL A CA 1
ATOM 657 C C . VAL A 1 86 ? 2.119 -10.377 24.971 1.00 94.62 86 VAL A C 1
ATOM 659 O O . VAL A 1 86 ? 1.229 -9.627 25.367 1.00 94.62 86 VAL A O 1
ATOM 662 N N . ASP A 1 87 ? 1.874 -11.460 24.243 1.00 94.06 87 ASP A N 1
ATOM 663 C CA . ASP A 1 87 ? 0.505 -11.937 24.069 1.00 94.06 87 ASP A CA 1
ATOM 664 C C . ASP A 1 87 ? 0.112 -12.756 25.296 1.00 94.06 87 ASP A C 1
ATOM 666 O O . ASP A 1 87 ? 0.910 -13.540 25.834 1.00 94.06 87 ASP A O 1
ATOM 670 N N . GLY A 1 88 ? -1.124 -12.599 25.753 1.00 95.00 88 GLY A N 1
ATOM 671 C CA . GLY A 1 88 ? -1.550 -13.260 26.973 1.00 95.00 88 GLY A CA 1
ATOM 672 C C . GLY A 1 88 ? -3.026 -13.153 27.298 1.00 95.00 88 GLY A C 1
ATOM 673 O O . GLY A 1 88 ? -3.863 -12.724 26.506 1.00 95.00 88 GLY A O 1
ATOM 674 N N . VAL A 1 89 ? -3.343 -13.574 28.519 1.00 96.19 89 VAL A N 1
ATOM 675 C CA . VAL A 1 89 ? -4.686 -13.489 29.097 1.00 96.19 89 VAL A CA 1
ATOM 676 C C . VAL A 1 89 ? -4.605 -12.794 30.446 1.00 96.19 89 VAL A C 1
ATOM 678 O O . VAL A 1 89 ? -3.802 -13.188 31.296 1.00 96.19 89 VAL A O 1
ATOM 681 N N . VAL A 1 90 ? -5.451 -11.793 30.669 1.00 95.94 90 VAL A N 1
ATOM 682 C CA . VAL A 1 90 ? -5.552 -11.104 31.960 1.00 95.94 90 VAL A CA 1
ATOM 683 C C . VAL A 1 90 ? -6.007 -12.093 33.036 1.00 95.94 90 VAL A C 1
ATOM 685 O O . VAL A 1 90 ? -7.008 -12.794 32.882 1.00 95.94 90 VAL A O 1
ATOM 688 N N . VAL A 1 91 ? -5.262 -12.155 34.137 1.00 94.31 91 VAL A N 1
ATOM 689 C CA . VAL A 1 91 ? -5.565 -12.989 35.310 1.00 94.31 91 VAL A CA 1
ATOM 690 C C . VAL A 1 91 ? -6.210 -12.153 36.407 1.00 94.31 91 VAL A C 1
ATOM 692 O O . VAL A 1 91 ? -7.191 -12.583 37.009 1.00 94.31 91 VAL A O 1
ATOM 695 N N . THR A 1 92 ? -5.666 -10.964 36.667 1.00 92.69 92 THR A N 1
ATOM 696 C CA . THR A 1 92 ? -6.179 -10.026 37.670 1.00 92.69 92 THR A CA 1
ATOM 697 C C . THR A 1 92 ? -6.039 -8.587 37.187 1.00 92.69 92 THR A C 1
ATOM 699 O O . THR A 1 92 ? -5.153 -8.271 36.392 1.00 92.69 92 THR A O 1
ATOM 702 N N . GLY A 1 93 ? -6.898 -7.715 37.715 1.00 88.31 93 GLY A N 1
ATOM 703 C CA . GLY A 1 93 ? -6.982 -6.316 37.308 1.00 88.31 93 GLY A CA 1
ATOM 704 C C . GLY A 1 93 ? -8.066 -6.082 36.262 1.00 88.31 93 GLY A C 1
ATOM 705 O O . GLY A 1 93 ? -8.508 -7.003 35.577 1.00 88.31 93 GLY A O 1
ATOM 706 N N . GLU A 1 94 ? -8.494 -4.832 36.187 1.00 86.69 94 GLU A N 1
ATOM 707 C CA . GLU A 1 94 ? -9.445 -4.324 35.207 1.00 86.69 94 GLU A CA 1
ATOM 708 C C . GLU A 1 94 ? -8.871 -3.022 34.660 1.00 86.69 94 GLU A C 1
ATOM 710 O O . GLU A 1 94 ? -8.377 -2.191 35.427 1.00 86.69 94 GLU A O 1
ATOM 715 N N . SER A 1 95 ? -8.884 -2.869 33.343 1.00 85.19 95 SER A N 1
ATOM 716 C CA . SER A 1 95 ? -8.372 -1.687 32.662 1.00 85.19 95 SER A CA 1
ATOM 717 C C . SER A 1 95 ? -9.046 -1.509 31.308 1.00 85.19 95 SER A C 1
ATOM 719 O O . SER A 1 95 ? -9.863 -2.322 30.874 1.00 85.19 95 SER A O 1
ATOM 721 N N . GLU A 1 96 ? -8.667 -0.441 30.631 1.00 81.75 96 GLU A N 1
ATOM 722 C CA . GLU A 1 96 ? -8.962 -0.193 29.234 1.00 81.75 96 GLU A CA 1
ATOM 723 C C . GLU A 1 96 ? -7.661 -0.271 28.435 1.00 81.75 96 GLU A C 1
ATOM 725 O O . GLU A 1 96 ? -6.605 0.177 28.894 1.00 81.75 96 GLU A O 1
ATOM 730 N N . LEU A 1 97 ? -7.734 -0.874 27.257 1.00 80.56 97 LEU A N 1
ATOM 731 C CA . LEU A 1 97 ? -6.617 -1.056 26.347 1.00 80.56 97 LEU A CA 1
ATOM 732 C C . LEU A 1 97 ? -6.843 -0.216 25.105 1.00 80.56 97 LEU A C 1
ATOM 734 O O . LEU A 1 97 ? -7.852 -0.372 24.426 1.00 80.56 97 LEU A O 1
ATOM 738 N N . ASP A 1 98 ? -5.881 0.635 24.792 1.00 78.19 98 ASP A N 1
ATOM 739 C CA . ASP A 1 98 ? -5.790 1.262 23.485 1.00 78.19 98 ASP A CA 1
ATOM 740 C C . ASP A 1 98 ? -5.108 0.278 22.526 1.00 78.19 98 ASP A C 1
ATOM 742 O O . ASP A 1 98 ? -3.915 -0.040 22.632 1.00 78.19 98 ASP A O 1
ATOM 746 N N . ASN A 1 99 ? -5.911 -0.230 21.599 1.00 74.38 99 ASN A N 1
ATOM 747 C CA . ASN A 1 99 ? -5.499 -1.083 20.498 1.00 74.38 99 ASN A CA 1
ATOM 748 C C . ASN A 1 99 ? -5.491 -0.317 19.162 1.00 74.38 99 ASN A C 1
ATOM 750 O O . ASN A 1 99 ? -5.377 -0.960 18.116 1.00 74.38 99 ASN A O 1
ATOM 754 N N . ALA A 1 100 ? -5.559 1.020 19.165 1.00 60.72 100 ALA A N 1
ATOM 755 C CA . ALA A 1 100 ? -5.653 1.861 17.971 1.00 60.72 100 ALA A CA 1
ATOM 756 C C . ALA A 1 100 ? -4.493 1.648 17.018 1.00 60.72 100 ALA A C 1
ATOM 758 O O . ALA A 1 100 ? -4.671 1.648 15.804 1.00 60.72 100 ALA A O 1
ATOM 759 N N . LEU A 1 101 ? -3.303 1.403 17.561 1.00 61.12 101 LEU A N 1
ATOM 760 C CA . LEU A 1 101 ? -2.134 1.116 16.743 1.00 61.12 101 LEU A CA 1
ATOM 761 C C . LEU A 1 101 ? -2.212 -0.257 16.068 1.00 61.12 101 LEU A C 1
ATOM 763 O O . LEU A 1 101 ? -1.777 -0.361 14.933 1.00 61.12 101 LEU A O 1
ATOM 767 N N . LEU A 1 102 ? -2.773 -1.291 16.703 1.00 62.19 102 LEU A N 1
ATOM 768 C CA . LEU A 1 102 ? -2.858 -2.635 16.109 1.00 62.19 102 LEU A CA 1
ATOM 769 C C . LEU A 1 102 ? -4.089 -2.812 15.217 1.00 62.19 102 LEU A C 1
ATOM 771 O O . LEU A 1 102 ? -4.012 -3.432 14.160 1.00 62.1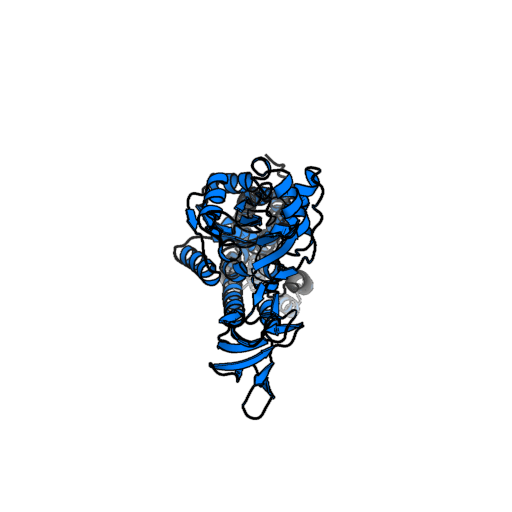9 102 LEU A O 1
ATOM 775 N N . THR A 1 103 ? -5.220 -2.257 15.640 1.00 57.91 103 THR A N 1
ATOM 776 C CA . THR A 1 103 ? -6.527 -2.501 15.025 1.00 57.91 103 THR A CA 1
ATOM 777 C C . THR A 1 103 ? -7.032 -1.337 14.178 1.00 57.91 103 THR A C 1
ATOM 779 O O . THR A 1 103 ? -7.883 -1.549 13.320 1.00 57.91 103 THR A O 1
ATOM 782 N N . GLY A 1 104 ? -6.506 -0.122 14.371 1.00 50.97 104 GLY A N 1
ATOM 783 C CA . GLY A 1 104 ? -7.065 1.104 13.788 1.00 50.97 104 GLY A CA 1
ATOM 784 C C . GLY A 1 104 ? -8.248 1.686 14.557 1.00 50.97 104 GLY A C 1
ATOM 785 O O . GLY A 1 104 ? -8.642 2.820 14.285 1.00 50.97 104 GLY A O 1
ATOM 786 N N . GLU A 1 105 ? -8.785 0.968 15.542 1.00 52.59 105 GLU A N 1
ATOM 787 C CA . GLU A 1 105 ? -9.905 1.430 16.356 1.00 52.59 105 GLU A CA 1
ATOM 788 C C . GLU A 1 105 ? -9.383 2.310 17.494 1.00 52.59 105 GLU A C 1
ATOM 790 O O . GLU A 1 105 ? -8.634 1.861 18.349 1.00 52.59 105 GLU A O 1
ATOM 795 N N . SER A 1 106 ? -9.755 3.593 17.505 1.00 46.53 106 SER A N 1
ATOM 796 C CA . SER A 1 106 ? -9.240 4.568 18.488 1.00 46.53 106 SER A CA 1
ATOM 797 C C . SER A 1 106 ? -9.847 4.405 19.887 1.00 46.53 106 SER A C 1
ATOM 799 O O . SER A 1 106 ? -9.529 5.179 20.791 1.00 46.53 106 SER A O 1
ATOM 801 N N . ASP A 1 107 ? -10.753 3.441 20.048 1.00 51.72 107 ASP A N 1
ATOM 802 C CA . ASP A 1 107 ? -11.557 3.293 21.247 1.00 51.72 107 ASP A CA 1
ATOM 803 C C . ASP A 1 107 ? -10.908 2.342 22.232 1.00 51.72 107 ASP A C 1
ATOM 805 O O . ASP A 1 107 ? -10.600 1.201 21.882 1.00 51.72 107 ASP A O 1
ATOM 809 N N . PRO A 1 108 ? -10.788 2.754 23.496 1.00 66.81 108 PRO A N 1
ATOM 810 C CA . PRO A 1 108 ? -10.317 1.859 24.525 1.00 66.81 108 PRO A CA 1
ATOM 811 C C . PRO A 1 108 ? -11.232 0.637 24.686 1.00 66.81 108 PRO A C 1
ATOM 813 O O . PRO A 1 108 ? -12.440 0.749 24.914 1.00 66.81 108 PRO A O 1
ATOM 816 N N . VAL A 1 109 ? -10.646 -0.555 24.611 1.00 74.12 109 VAL A N 1
ATOM 817 C CA . VAL A 1 109 ? -11.342 -1.827 24.812 1.00 74.12 109 VAL A CA 1
ATOM 818 C C . VAL A 1 109 ? -11.157 -2.281 26.253 1.00 74.12 109 VAL A C 1
ATOM 820 O O . VAL A 1 109 ? -10.043 -2.345 26.765 1.00 74.12 109 VAL A O 1
ATOM 823 N N . PHE A 1 110 ? -12.248 -2.643 26.925 1.00 80.12 110 PHE A N 1
ATOM 824 C CA . PHE A 1 110 ? -12.163 -3.173 28.284 1.00 80.12 110 PHE A CA 1
ATOM 825 C C . PHE A 1 110 ? -11.394 -4.496 28.345 1.00 80.12 110 PHE A C 1
ATOM 827 O O . PHE A 1 110 ? -11.702 -5.450 27.622 1.00 80.12 110 PHE A O 1
ATOM 834 N N . ALA A 1 111 ? -10.470 -4.579 29.296 1.00 83.94 111 ALA A N 1
ATOM 835 C CA . ALA A 1 111 ? -9.730 -5.776 29.634 1.00 83.94 111 ALA A CA 1
ATOM 836 C C . ALA A 1 111 ? -9.893 -6.104 31.118 1.00 83.94 111 ALA A C 1
ATOM 838 O O . ALA A 1 111 ? -9.481 -5.345 31.993 1.00 83.94 111 ALA A O 1
ATOM 839 N N . GLY A 1 112 ? -10.472 -7.271 31.387 1.00 89.38 112 GLY A N 1
ATOM 840 C CA . GLY A 1 112 ? -10.620 -7.837 32.722 1.00 89.38 112 GLY A CA 1
ATOM 841 C C . GLY A 1 112 ? -10.236 -9.315 32.723 1.00 89.38 112 GLY A C 1
ATOM 842 O O . GLY A 1 112 ? -9.774 -9.833 31.704 1.00 89.38 112 GLY A O 1
ATOM 843 N N . PRO A 1 113 ? -10.418 -10.032 33.842 1.00 90.50 113 PRO A N 1
ATOM 844 C CA . PRO A 1 113 ? -10.032 -11.434 33.944 1.00 90.50 113 PRO A CA 1
ATOM 845 C C . PRO A 1 113 ? -10.611 -12.294 32.809 1.00 90.50 113 PRO A C 1
ATOM 847 O O . PRO A 1 113 ? -11.810 -12.259 32.535 1.00 90.50 113 PRO A O 1
ATOM 850 N N . ASN A 1 114 ? -9.757 -13.115 32.196 1.00 89.75 114 ASN A N 1
ATOM 851 C CA . ASN A 1 114 ? -10.012 -13.941 31.006 1.00 89.75 114 ASN A CA 1
ATOM 852 C C . ASN A 1 114 ? -10.057 -13.204 29.655 1.00 89.75 114 ASN A C 1
ATOM 854 O O . ASN A 1 114 ? -10.194 -13.869 28.625 1.00 89.75 114 ASN A O 1
ATOM 858 N N . THR A 1 115 ? -9.881 -11.882 29.615 1.00 87.69 115 THR A N 1
ATOM 859 C CA . THR A 1 115 ? -9.707 -11.150 28.352 1.00 87.69 115 THR A CA 1
ATOM 860 C C . THR A 1 115 ? -8.325 -11.432 27.755 1.00 87.69 115 THR A C 1
ATOM 862 O O . THR A 1 115 ? -7.323 -11.465 28.476 1.00 87.69 115 THR A O 1
ATOM 865 N N . ARG A 1 116 ? -8.269 -11.662 26.437 1.00 90.06 116 ARG A N 1
ATOM 866 C CA . ARG A 1 116 ? -7.014 -11.788 25.679 1.00 90.06 116 ARG A CA 1
ATOM 867 C C . ARG A 1 116 ? -6.425 -10.411 25.399 1.00 90.06 116 ARG A C 1
ATOM 869 O O . ARG A 1 116 ? -7.181 -9.489 25.116 1.00 90.06 116 ARG A O 1
ATOM 876 N N . VAL A 1 117 ? -5.105 -10.317 25.457 1.00 91.44 117 VAL A N 1
ATOM 877 C CA . VAL A 1 117 ? -4.335 -9.101 25.171 1.00 91.44 117 VAL A CA 1
ATOM 878 C C . VAL A 1 117 ? -3.158 -9.451 24.274 1.00 91.44 117 VAL A C 1
ATOM 880 O O . VAL A 1 117 ? -2.644 -10.573 24.347 1.00 91.44 117 VAL A O 1
ATOM 883 N N . ASN A 1 118 ? -2.734 -8.501 23.454 1.00 90.44 118 ASN A N 1
ATOM 884 C CA . ASN A 1 118 ? -1.666 -8.684 22.476 1.00 90.44 118 ASN A CA 1
ATOM 885 C C . ASN A 1 118 ? -0.488 -7.750 22.760 1.00 90.44 118 ASN A C 1
ATOM 887 O O . ASN A 1 118 ? -0.651 -6.642 23.279 1.00 90.44 118 ASN A O 1
ATOM 891 N N . ALA A 1 119 ? 0.708 -8.177 22.369 1.00 90.44 119 ALA A N 1
ATOM 892 C CA . ALA A 1 119 ? 1.902 -7.356 22.434 1.00 90.44 119 ALA A CA 1
ATOM 893 C C . ALA A 1 119 ? 1.722 -6.070 21.607 1.00 90.44 119 ALA A C 1
ATOM 895 O O . ALA A 1 119 ? 1.273 -6.106 20.463 1.00 90.44 119 ALA A O 1
ATOM 896 N N . GLY A 1 120 ? 2.090 -4.926 22.187 1.00 86.88 120 GLY A N 1
ATOM 897 C CA . GLY A 1 120 ? 1.996 -3.607 21.552 1.00 86.88 120 GLY A CA 1
ATOM 898 C C . GLY A 1 120 ? 0.755 -2.784 21.917 1.00 86.88 120 GLY A C 1
ATOM 899 O O . GLY A 1 120 ? 0.811 -1.558 21.764 1.00 86.88 120 GLY A O 1
ATOM 900 N N . GLU A 1 121 ? -0.305 -3.409 22.451 1.00 87.94 121 GLU A N 1
ATOM 901 C CA . GLU A 1 121 ? -1.475 -2.713 23.024 1.00 87.94 121 GLU A CA 1
ATOM 902 C C . GLU A 1 121 ? -1.038 -1.801 24.175 1.00 87.94 121 GLU A C 1
ATOM 904 O O . GLU A 1 121 ? -0.099 -2.126 24.902 1.00 87.94 121 GLU A O 1
ATOM 909 N N . VAL A 1 122 ? -1.686 -0.652 24.364 1.00 87.25 122 VAL A N 1
ATOM 910 C CA . VAL A 1 122 ? -1.349 0.282 25.448 1.00 87.25 122 VAL A CA 1
ATOM 911 C C . VAL A 1 122 ? -2.364 0.138 26.571 1.00 87.25 122 VAL A C 1
ATOM 913 O O . VAL A 1 122 ? -3.559 0.323 26.375 1.00 87.25 122 VAL A O 1
ATOM 916 N N . ASN A 1 123 ? -1.888 -0.158 27.775 1.00 88.25 123 ASN A N 1
ATOM 917 C CA . ASN A 1 123 ? -2.724 -0.171 28.965 1.00 88.25 123 ASN A CA 1
ATOM 918 C C . ASN A 1 123 ? -3.021 1.262 29.421 1.00 88.25 123 ASN A C 1
ATOM 920 O O . ASN A 1 123 ? -2.079 2.022 29.627 1.00 88.25 123 ASN A O 1
ATOM 924 N N . LEU A 1 124 ? -4.282 1.651 29.613 1.00 78.00 124 LEU A N 1
ATOM 925 C CA . LEU A 1 124 ? -4.640 3.052 29.871 1.00 78.00 124 LEU A CA 1
ATOM 926 C C . LEU A 1 124 ? -4.904 3.371 31.343 1.00 78.00 124 LEU A C 1
ATOM 928 O O . LEU A 1 124 ? -4.366 4.354 31.852 1.00 78.00 124 LEU A O 1
ATOM 932 N N . THR A 1 125 ? -5.730 2.579 32.029 1.00 77.06 125 THR A N 1
ATOM 933 C CA . THR A 1 125 ? -6.343 2.999 33.301 1.00 77.06 125 THR A CA 1
ATOM 934 C C . THR A 1 125 ? -5.845 2.218 34.514 1.00 77.06 125 THR A C 1
ATOM 936 O O . THR A 1 125 ? -5.195 2.795 35.386 1.00 77.06 125 THR A O 1
ATOM 939 N N . GLY A 1 126 ? -6.139 0.922 34.605 1.00 79.50 126 GLY A N 1
ATOM 940 C CA . GLY A 1 126 ? -5.827 0.074 35.758 1.00 79.50 126 GLY A CA 1
ATOM 941 C C . GLY A 1 126 ? -4.606 -0.834 35.553 1.00 79.50 126 GLY A C 1
ATOM 942 O O . GLY A 1 126 ? -4.237 -1.154 34.423 1.00 79.50 126 GLY A O 1
ATOM 943 N N . PRO A 1 127 ? -3.921 -1.264 36.630 1.00 90.56 127 PRO A N 1
ATOM 944 C CA . PRO A 1 127 ? -2.842 -2.237 36.511 1.00 90.56 127 PRO A CA 1
ATOM 945 C C . PRO A 1 127 ? -3.403 -3.617 36.150 1.00 90.56 127 PRO A C 1
ATOM 947 O O . PRO A 1 127 ? -4.372 -4.080 36.754 1.00 90.56 127 PRO A O 1
ATOM 950 N N . LEU A 1 128 ? -2.747 -4.300 35.215 1.00 94.00 128 LEU A N 1
ATOM 951 C CA . LEU A 1 128 ? -3.105 -5.650 34.786 1.00 94.00 128 LEU A CA 1
ATOM 952 C C . LEU A 1 128 ? -2.010 -6.646 35.166 1.00 94.00 128 LEU A C 1
ATOM 954 O O . LEU A 1 128 ? -0.815 -6.347 35.089 1.00 94.00 128 LEU A O 1
ATOM 958 N N . VAL A 1 129 ? -2.419 -7.860 35.527 1.00 96.62 129 VAL A N 1
ATOM 959 C CA . VAL A 1 129 ? -1.534 -9.027 35.561 1.00 96.62 129 VAL A CA 1
ATOM 960 C C . VAL A 1 129 ? -1.924 -9.943 34.420 1.00 96.62 129 VAL A C 1
ATOM 962 O O . VAL A 1 129 ? -3.022 -10.501 34.403 1.00 96.62 129 VAL A O 1
ATOM 965 N N . VAL A 1 130 ? -1.012 -10.110 33.474 1.00 96.88 130 VAL A N 1
ATOM 966 C CA . VAL A 1 130 ? -1.220 -10.888 32.256 1.00 96.88 130 VAL A CA 1
ATOM 967 C C . VAL A 1 130 ? -0.442 -12.190 32.370 1.00 96.88 130 VAL A C 1
ATOM 969 O O . VAL A 1 130 ? 0.743 -12.189 32.697 1.00 96.88 130 VAL A O 1
ATOM 972 N N . ARG A 1 131 ? -1.105 -13.315 32.111 1.00 97.00 131 ARG A N 1
ATOM 973 C CA . ARG A 1 131 ? -0.448 -14.611 31.947 1.00 97.00 131 ARG A CA 1
ATOM 974 C C . ARG A 1 131 ? -0.009 -14.765 30.500 1.00 97.00 131 ARG A C 1
ATOM 976 O O . ARG A 1 131 ? -0.856 -14.721 29.609 1.00 97.00 131 ARG A O 1
ATOM 983 N N . VAL A 1 132 ? 1.282 -14.987 30.301 1.00 96.69 132 VAL A N 1
ATOM 984 C CA . VAL A 1 132 ? 1.924 -15.135 28.993 1.00 96.69 132 VAL A CA 1
ATOM 985 C C . VAL A 1 132 ? 1.335 -16.334 28.246 1.00 96.69 132 VAL A C 1
ATOM 987 O O . VAL A 1 132 ? 1.320 -17.453 28.771 1.00 96.69 132 VAL A O 1
ATOM 990 N N . THR A 1 133 ? 0.874 -16.106 27.017 1.00 94.25 133 THR A N 1
ATOM 991 C CA . THR A 1 133 ? 0.539 -17.156 26.040 1.00 94.25 133 THR A CA 1
ATOM 992 C C . THR A 1 133 ? 1.529 -17.211 24.881 1.00 94.25 133 THR A C 1
ATOM 994 O O . THR A 1 133 ? 1.706 -18.287 24.324 1.00 94.25 133 THR A O 1
ATOM 997 N N . ALA A 1 134 ? 2.186 -16.097 24.546 1.00 91.81 134 ALA A N 1
ATOM 998 C CA . ALA A 1 134 ? 3.338 -16.056 23.647 1.00 91.81 134 ALA A CA 1
ATOM 999 C C . ALA A 1 134 ? 4.261 -14.885 24.023 1.00 91.81 134 ALA A C 1
ATOM 1001 O O . ALA A 1 134 ? 3.786 -13.834 24.457 1.00 91.81 134 ALA A O 1
ATOM 1002 N N . ALA A 1 135 ? 5.573 -15.056 23.866 1.00 91.38 135 ALA A N 1
ATOM 1003 C CA . ALA A 1 135 ? 6.574 -14.042 24.192 1.00 91.38 135 ALA A CA 1
ATOM 1004 C C . ALA A 1 135 ? 7.686 -13.989 23.136 1.00 91.38 135 ALA A C 1
ATOM 1006 O O . ALA A 1 135 ? 7.918 -14.949 22.400 1.00 91.38 135 ALA A O 1
ATOM 1007 N N . GLY A 1 136 ? 8.368 -12.845 23.061 1.00 86.75 136 GLY A N 1
ATOM 1008 C CA . GLY A 1 136 ? 9.448 -12.605 22.106 1.00 86.75 136 GLY A CA 1
ATOM 1009 C C . GLY A 1 136 ? 8.992 -12.816 20.662 1.00 86.75 136 GLY A C 1
ATOM 1010 O O . GLY A 1 136 ? 7.972 -12.268 20.239 1.00 86.75 136 GLY A O 1
ATOM 1011 N N . GLY A 1 137 ? 9.732 -13.657 19.934 1.00 83.50 137 GLY A N 1
ATOM 1012 C CA . GLY A 1 137 ? 9.485 -13.930 18.518 1.00 83.50 137 GLY A CA 1
ATOM 1013 C C . GLY A 1 137 ? 8.158 -14.634 18.211 1.00 83.50 137 GLY A C 1
ATOM 1014 O O . GLY A 1 137 ? 7.743 -14.697 17.059 1.00 83.50 137 GLY A O 1
ATOM 1015 N N . GLU A 1 138 ? 7.468 -15.161 19.224 1.00 85.62 138 GLU A N 1
ATOM 1016 C CA . GLU A 1 138 ? 6.190 -15.849 19.028 1.00 85.62 138 GLU A CA 1
ATOM 1017 C C . GLU A 1 138 ? 4.967 -14.932 19.146 1.00 85.62 138 GLU A C 1
ATOM 1019 O O . GLU A 1 138 ? 3.854 -15.398 18.901 1.00 85.62 138 GLU A O 1
ATOM 1024 N N . THR A 1 139 ? 5.154 -13.658 19.506 1.00 88.56 139 THR A N 1
ATOM 1025 C CA . THR A 1 139 ? 4.048 -12.696 19.628 1.00 88.56 139 THR A CA 1
ATOM 1026 C C . THR A 1 139 ? 3.431 -12.351 18.274 1.00 88.56 139 THR A C 1
ATOM 1028 O O . THR A 1 139 ? 4.091 -12.374 17.232 1.00 88.56 139 THR A O 1
ATOM 1031 N N . THR A 1 140 ? 2.156 -11.975 18.293 1.00 84.44 140 THR A N 1
ATOM 1032 C CA . THR A 1 140 ? 1.392 -11.561 17.112 1.00 84.44 140 THR A CA 1
ATOM 1033 C C . THR A 1 140 ? 2.035 -10.343 16.449 1.00 84.44 140 THR A C 1
ATOM 1035 O O . THR A 1 140 ? 2.195 -10.318 15.231 1.00 84.44 140 THR A O 1
ATOM 1038 N N . LEU A 1 141 ? 2.489 -9.364 17.242 1.00 84.31 141 LEU A N 1
ATOM 1039 C CA . LEU A 1 141 ? 3.199 -8.187 16.735 1.00 84.31 141 LEU A CA 1
ATOM 1040 C C . LEU A 1 141 ? 4.510 -8.561 16.028 1.00 84.31 141 LEU A C 1
ATOM 1042 O O . LEU A 1 141 ? 4.751 -8.079 14.921 1.00 84.31 141 LEU A O 1
ATOM 1046 N N . HIS A 1 142 ? 5.315 -9.452 16.617 1.00 86.38 142 HIS A N 1
ATOM 1047 C CA . HIS A 1 142 ? 6.569 -9.890 16.003 1.00 86.38 142 HIS A CA 1
ATOM 1048 C C . HIS A 1 142 ? 6.331 -10.622 14.684 1.00 86.38 142 HIS A C 1
ATOM 1050 O O . HIS A 1 142 ? 6.972 -10.326 13.677 1.00 86.38 142 HIS A O 1
ATOM 1056 N N . ARG A 1 143 ? 5.353 -11.536 14.657 1.00 83.00 143 ARG A N 1
ATOM 1057 C CA . ARG A 1 143 ? 4.966 -12.255 13.435 1.00 83.00 143 ARG A CA 1
ATOM 1058 C C . ARG A 1 143 ? 4.477 -11.304 12.352 1.00 83.00 143 ARG A C 1
ATOM 1060 O O . ARG A 1 143 ? 4.845 -11.468 11.194 1.00 83.00 143 ARG A O 1
ATOM 1067 N N . LEU A 1 144 ? 3.688 -10.289 12.707 1.00 79.25 144 LEU A N 1
ATOM 1068 C CA . LEU A 1 144 ? 3.272 -9.250 11.763 1.00 79.25 144 LEU A CA 1
ATOM 1069 C C . LEU A 1 144 ? 4.478 -8.469 11.223 1.00 79.25 144 LEU A C 1
ATOM 1071 O O . LEU A 1 144 ? 4.575 -8.282 10.010 1.00 79.25 144 LEU A O 1
ATOM 1075 N N . ALA A 1 145 ? 5.415 -8.061 12.082 1.00 81.62 145 ALA A N 1
ATOM 1076 C CA . ALA A 1 145 ? 6.636 -7.373 11.664 1.00 81.62 145 ALA A CA 1
ATOM 1077 C C . ALA A 1 145 ? 7.499 -8.244 10.729 1.00 81.62 145 ALA A C 1
ATOM 1079 O O . ALA A 1 145 ? 7.967 -7.764 9.694 1.00 81.62 145 ALA A O 1
ATOM 1080 N N . GLU A 1 146 ? 7.652 -9.534 11.036 1.00 82.56 146 GLU A N 1
ATOM 1081 C CA . GLU A 1 146 ? 8.380 -10.499 10.207 1.00 82.56 146 GLU A CA 1
ATOM 1082 C C . GLU A 1 146 ? 7.692 -10.726 8.853 1.00 82.56 146 GLU A C 1
ATOM 1084 O O . GLU A 1 146 ? 8.345 -10.668 7.808 1.00 82.56 146 GLU A O 1
ATOM 1089 N N . LEU A 1 147 ? 6.368 -10.914 8.836 1.00 78.50 147 LEU A N 1
ATOM 1090 C CA . LEU A 1 147 ? 5.585 -11.052 7.603 1.00 78.50 147 LEU A CA 1
ATOM 1091 C C . LEU A 1 147 ? 5.736 -9.824 6.700 1.00 78.50 147 LEU A C 1
ATOM 1093 O O . LEU A 1 147 ? 5.901 -9.962 5.482 1.00 78.50 147 LEU A O 1
ATOM 1097 N N . VAL A 1 148 ? 5.729 -8.624 7.283 1.00 75.94 148 VAL A N 1
ATOM 1098 C CA . VAL A 1 148 ? 5.967 -7.373 6.553 1.00 75.94 148 VAL A CA 1
ATOM 1099 C C . VAL A 1 148 ? 7.398 -7.324 6.020 1.00 75.94 148 VAL A C 1
ATOM 1101 O O . VAL A 1 148 ? 7.581 -7.048 4.835 1.00 75.94 148 VAL A O 1
ATOM 1104 N N . ALA A 1 149 ? 8.406 -7.675 6.823 1.00 78.00 149 ALA A N 1
ATOM 1105 C CA . ALA A 1 149 ? 9.809 -7.693 6.399 1.00 78.00 149 ALA A CA 1
ATOM 1106 C C . ALA A 1 149 ? 10.075 -8.684 5.249 1.00 78.00 149 ALA A C 1
ATOM 1108 O O . ALA A 1 149 ? 10.787 -8.370 4.286 1.00 78.00 149 ALA A O 1
ATOM 1109 N N . LEU A 1 150 ? 9.498 -9.886 5.318 1.00 75.38 150 LEU A N 1
ATOM 1110 C CA . LEU A 1 150 ? 9.584 -10.894 4.258 1.00 75.38 150 LEU A CA 1
ATOM 1111 C C . LEU A 1 150 ? 8.940 -10.390 2.960 1.00 75.38 150 LEU A C 1
ATOM 1113 O O . LEU A 1 150 ? 9.494 -10.575 1.870 1.00 75.38 150 LEU A O 1
ATOM 1117 N N . SER A 1 151 ? 7.804 -9.707 3.082 1.00 69.12 151 SER A N 1
ATOM 1118 C CA . SER A 1 151 ? 7.045 -9.179 1.950 1.00 69.12 151 SER A CA 1
ATOM 1119 C C . SER A 1 151 ? 7.711 -7.954 1.307 1.00 69.12 151 SER A C 1
ATOM 1121 O O . SER A 1 151 ? 7.806 -7.879 0.078 1.00 69.12 151 SER A O 1
ATOM 1123 N N . GLU A 1 152 ? 8.272 -7.035 2.100 1.00 69.81 152 GLU A N 1
ATOM 1124 C CA . GLU A 1 152 ? 9.093 -5.917 1.606 1.00 69.81 152 GLU A CA 1
ATOM 1125 C C . GLU A 1 152 ? 10.318 -6.430 0.832 1.00 69.81 152 GLU A C 1
ATOM 1127 O O . GLU A 1 152 ? 10.598 -5.972 -0.282 1.00 69.81 152 GLU A O 1
ATOM 1132 N N . ASN A 1 153 ? 11.009 -7.447 1.358 1.00 68.81 153 ASN A N 1
ATOM 1133 C CA . ASN A 1 153 ? 12.136 -8.079 0.669 1.00 68.81 153 ASN A CA 1
ATOM 1134 C C . ASN A 1 153 ? 11.724 -8.756 -0.646 1.00 68.81 153 ASN A C 1
ATOM 1136 O O . ASN A 1 153 ? 12.464 -8.701 -1.633 1.00 68.81 153 ASN A O 1
ATOM 1140 N N . ALA A 1 154 ? 10.548 -9.387 -0.699 1.00 63.72 154 ALA A N 1
ATOM 1141 C CA . ALA A 1 154 ? 10.018 -9.947 -1.937 1.00 63.72 154 ALA A CA 1
ATOM 1142 C C . ALA A 1 154 ? 9.705 -8.859 -2.978 1.00 63.72 154 ALA A C 1
ATOM 1144 O O . ALA A 1 154 ? 10.075 -9.019 -4.144 1.00 63.72 154 ALA A O 1
ATOM 1145 N N . ARG A 1 155 ? 9.114 -7.731 -2.563 1.00 65.31 155 ARG A N 1
ATOM 1146 C CA . ARG A 1 155 ? 8.821 -6.576 -3.434 1.00 65.31 155 ARG A CA 1
ATOM 1147 C C . ARG A 1 155 ? 10.081 -5.904 -3.972 1.00 65.31 155 ARG A C 1
ATOM 1149 O O . ARG A 1 155 ? 10.132 -5.585 -5.161 1.00 65.31 155 ARG A O 1
ATOM 1156 N N . ASN A 1 156 ? 11.124 -5.772 -3.155 1.00 64.88 156 ASN A N 1
ATOM 1157 C CA . ASN A 1 156 ? 12.408 -5.196 -3.571 1.00 64.88 156 ASN A CA 1
ATOM 1158 C C . ASN A 1 156 ? 13.132 -6.013 -4.658 1.00 64.88 156 ASN A C 1
ATOM 1160 O O . ASN A 1 156 ? 14.045 -5.497 -5.301 1.00 64.88 156 ASN A O 1
ATOM 1164 N N . ARG A 1 157 ? 12.714 -7.261 -4.921 1.00 65.69 157 ARG A N 1
ATOM 1165 C CA . ARG A 1 157 ? 13.223 -8.073 -6.042 1.00 65.69 157 ARG A CA 1
ATOM 1166 C C . ARG A 1 157 ? 12.573 -7.747 -7.391 1.00 65.69 157 ARG A C 1
ATOM 1168 O O . ARG A 1 157 ? 13.023 -8.274 -8.411 1.00 65.69 157 ARG A O 1
ATOM 1175 N N . TYR A 1 158 ? 11.539 -6.901 -7.440 1.00 75.31 158 TYR A N 1
ATOM 1176 C CA . TYR A 1 158 ? 10.926 -6.509 -8.709 1.00 75.31 158 TYR A CA 1
ATOM 1177 C C . TYR A 1 158 ? 11.944 -5.771 -9.586 1.00 75.31 158 TYR A C 1
ATOM 1179 O O . TYR A 1 158 ? 12.403 -4.677 -9.265 1.00 75.31 158 TYR A O 1
ATOM 1187 N N . THR A 1 159 ? 12.290 -6.378 -10.720 1.00 74.25 159 THR A N 1
ATOM 1188 C CA . THR A 1 159 ? 13.216 -5.785 -11.688 1.00 74.25 159 THR A CA 1
ATOM 1189 C C . THR A 1 159 ? 12.430 -4.909 -12.658 1.00 74.25 159 THR A C 1
ATOM 1191 O O . THR A 1 159 ? 11.565 -5.418 -13.383 1.00 74.25 159 THR A O 1
ATOM 1194 N N . SER A 1 160 ? 12.737 -3.609 -12.671 1.00 80.56 160 SER A N 1
ATOM 1195 C CA . SER A 1 160 ? 12.112 -2.643 -13.578 1.00 80.56 160 SER A CA 1
ATOM 1196 C C . SER A 1 160 ? 12.307 -3.042 -15.043 1.00 80.56 160 SER A C 1
ATOM 1198 O O . SER A 1 160 ? 13.249 -3.762 -15.402 1.00 80.56 160 SER A O 1
ATOM 1200 N N . LEU A 1 161 ? 11.435 -2.557 -15.924 1.00 79.88 161 LEU A N 1
ATOM 1201 C CA . LEU A 1 161 ? 11.574 -2.754 -17.367 1.00 79.88 161 LEU A CA 1
ATOM 1202 C C . LEU A 1 161 ? 12.921 -2.237 -17.902 1.00 79.88 161 LEU A C 1
ATOM 1204 O O . LEU A 1 161 ? 13.496 -2.859 -18.798 1.00 79.88 161 LEU A O 1
ATOM 1208 N N . ALA A 1 162 ? 13.444 -1.142 -17.341 1.00 79.31 162 ALA A N 1
ATOM 1209 C CA . ALA A 1 162 ? 14.752 -0.600 -17.708 1.00 79.31 162 ALA A CA 1
ATOM 1210 C C . ALA A 1 162 ? 15.895 -1.543 -17.311 1.00 79.31 162 ALA A C 1
ATOM 1212 O O . ALA A 1 162 ? 16.768 -1.817 -18.135 1.00 79.31 162 ALA A O 1
ATOM 1213 N N . ASP A 1 163 ? 15.864 -2.088 -16.094 1.00 79.06 163 ASP A N 1
ATOM 1214 C CA . ASP A 1 163 ? 16.901 -3.004 -15.608 1.00 79.06 163 ASP A CA 1
ATOM 1215 C C . ASP A 1 163 ? 16.895 -4.325 -16.388 1.00 79.06 163 ASP A C 1
ATOM 1217 O O . ASP A 1 163 ? 17.955 -4.799 -16.804 1.00 79.06 163 ASP A O 1
ATOM 1221 N N . LYS A 1 164 ? 15.709 -4.884 -16.677 1.00 83.00 164 LYS A N 1
ATOM 1222 C CA . LYS A 1 164 ? 15.561 -6.082 -17.527 1.00 83.00 164 LYS A CA 1
ATOM 1223 C C . LYS A 1 164 ? 16.168 -5.861 -18.913 1.00 83.00 164 LYS A C 1
ATOM 1225 O O . LYS A 1 164 ? 16.902 -6.711 -19.414 1.00 83.00 164 LYS A O 1
ATOM 1230 N N . ALA A 1 165 ? 15.885 -4.712 -19.529 1.00 82.25 165 ALA A N 1
ATOM 1231 C CA . ALA A 1 165 ? 16.443 -4.369 -20.831 1.00 82.25 165 ALA A CA 1
ATOM 1232 C C . ALA A 1 165 ? 17.969 -4.186 -20.758 1.00 82.25 165 ALA A C 1
ATOM 1234 O O . ALA A 1 165 ? 18.693 -4.714 -21.603 1.00 82.25 165 ALA A O 1
ATOM 1235 N N . ALA A 1 166 ? 18.475 -3.502 -19.728 1.00 81.19 166 ALA A N 1
ATOM 1236 C CA . ALA A 1 166 ? 19.902 -3.253 -19.543 1.00 81.19 166 ALA A CA 1
ATOM 1237 C C . ALA A 1 166 ? 20.720 -4.539 -19.325 1.00 81.19 166 ALA A C 1
ATOM 1239 O O . ALA A 1 166 ? 21.819 -4.644 -19.871 1.00 81.19 166 ALA A O 1
ATOM 1240 N N . GLN A 1 167 ? 20.187 -5.527 -18.594 1.00 84.62 167 GLN A N 1
ATOM 1241 C CA . GLN A 1 167 ? 20.856 -6.816 -18.342 1.00 84.62 167 GLN A CA 1
ATOM 1242 C C . GLN A 1 167 ? 21.190 -7.582 -19.629 1.00 84.62 167 GLN A C 1
ATOM 1244 O O . GLN A 1 167 ? 22.224 -8.241 -19.700 1.00 84.62 167 GLN A O 1
ATOM 1249 N N . ILE A 1 168 ? 20.341 -7.474 -20.653 1.00 86.00 168 ILE A N 1
ATOM 1250 C CA . ILE A 1 168 ? 20.559 -8.112 -21.960 1.00 86.00 168 ILE A CA 1
ATOM 1251 C C . ILE A 1 168 ? 21.368 -7.190 -22.878 1.00 86.00 168 ILE A C 1
ATOM 1253 O O . ILE A 1 168 ? 22.282 -7.624 -23.579 1.00 86.00 168 ILE A O 1
ATOM 1257 N N . TYR A 1 169 ? 21.039 -5.901 -22.874 1.00 85.12 169 TYR A N 1
ATOM 1258 C CA . TYR A 1 169 ? 21.595 -4.930 -23.806 1.00 85.12 169 TYR A CA 1
ATOM 1259 C C . TYR A 1 169 ? 23.078 -4.632 -23.541 1.00 85.12 169 TYR A C 1
ATOM 1261 O O . TYR A 1 169 ? 23.868 -4.553 -24.482 1.00 85.12 169 TYR A O 1
ATOM 1269 N N . ALA A 1 170 ? 23.486 -4.521 -22.272 1.00 85.56 170 ALA A N 1
ATOM 1270 C CA . ALA A 1 170 ? 24.868 -4.228 -21.901 1.00 85.56 170 ALA A CA 1
ATOM 1271 C C . ALA A 1 170 ? 25.882 -5.262 -22.437 1.00 85.56 170 ALA A C 1
ATOM 1273 O O . ALA A 1 170 ? 26.811 -4.844 -23.135 1.00 85.56 170 ALA A O 1
ATOM 1274 N N . PRO A 1 171 ? 25.746 -6.582 -22.190 1.00 89.25 171 PRO A N 1
ATOM 1275 C CA . PRO A 1 171 ? 26.697 -7.561 -22.718 1.00 89.25 171 PRO A CA 1
ATOM 1276 C C . PRO A 1 171 ? 26.673 -7.630 -24.250 1.00 89.25 171 PRO A C 1
ATOM 1278 O O . PRO A 1 171 ? 27.736 -7.713 -24.865 1.00 89.25 171 PRO A O 1
ATOM 1281 N N . LEU A 1 172 ? 25.493 -7.526 -24.874 1.00 90.69 172 LEU A N 1
ATOM 1282 C CA . LEU A 1 172 ? 25.351 -7.552 -26.333 1.00 90.69 172 LEU A CA 1
ATOM 1283 C C . LEU A 1 172 ? 26.167 -6.440 -27.005 1.00 90.69 172 LEU A C 1
ATOM 1285 O O . LEU A 1 172 ? 26.908 -6.699 -27.950 1.00 90.69 172 LEU A O 1
ATOM 1289 N N . VAL A 1 173 ? 26.065 -5.214 -26.491 1.00 90.19 173 VAL A N 1
ATOM 1290 C CA . VAL A 1 173 ? 26.793 -4.050 -27.013 1.00 90.19 173 VAL A CA 1
ATOM 1291 C C . VAL A 1 173 ? 28.308 -4.219 -26.897 1.00 90.19 173 VAL A C 1
ATOM 1293 O O . VAL A 1 173 ? 29.033 -3.936 -27.851 1.00 90.19 173 VAL A O 1
ATOM 1296 N N . HIS A 1 174 ? 28.798 -4.708 -25.755 1.00 90.50 174 HIS A N 1
ATOM 1297 C CA . HIS A 1 174 ? 30.235 -4.898 -25.544 1.00 90.50 174 HIS A CA 1
ATOM 1298 C C . HIS A 1 174 ? 30.797 -5.995 -26.452 1.00 90.50 174 HIS A C 1
ATOM 1300 O O . HIS A 1 174 ? 31.866 -5.820 -27.039 1.00 90.50 174 HIS A O 1
ATOM 1306 N N . LEU A 1 175 ? 30.060 -7.097 -26.617 1.00 94.50 175 LEU A N 1
ATOM 1307 C CA . LEU A 1 175 ? 30.428 -8.167 -27.543 1.00 94.50 175 LEU A CA 1
ATOM 1308 C C . LEU A 1 175 ? 30.423 -7.683 -28.994 1.00 94.50 175 LEU A C 1
ATOM 1310 O O . LEU A 1 175 ? 31.343 -8.003 -29.742 1.00 94.50 175 LEU A O 1
ATOM 1314 N N . LEU A 1 176 ? 29.433 -6.877 -29.383 1.00 93.19 176 LEU A N 1
ATOM 1315 C CA . LEU A 1 176 ? 29.351 -6.319 -30.728 1.00 93.19 176 LEU A CA 1
ATOM 1316 C C . LEU A 1 176 ? 30.518 -5.370 -31.024 1.00 93.19 176 LEU A C 1
ATOM 1318 O O . LEU A 1 176 ? 31.126 -5.462 -32.087 1.00 93.19 176 LEU A O 1
ATOM 1322 N N . ALA A 1 177 ? 30.864 -4.491 -30.082 1.00 92.88 177 ALA A N 1
ATOM 1323 C CA . ALA A 1 177 ? 32.006 -3.593 -30.219 1.00 92.88 177 ALA A CA 1
ATOM 1324 C C . ALA A 1 177 ? 33.337 -4.354 -30.302 1.00 92.88 177 ALA A C 1
ATOM 1326 O O . ALA A 1 177 ? 34.185 -4.020 -31.131 1.00 92.88 177 ALA A O 1
ATOM 1327 N N . LEU A 1 178 ? 33.507 -5.400 -29.485 1.00 94.56 178 LEU A N 1
ATOM 1328 C CA . LEU A 1 178 ? 34.678 -6.274 -29.544 1.00 94.56 178 LEU A CA 1
ATOM 1329 C C . LEU A 1 178 ? 34.769 -6.983 -30.899 1.00 94.56 178 LEU A C 1
ATOM 1331 O O . LEU A 1 178 ? 35.822 -6.958 -31.531 1.00 94.56 178 LEU A O 1
ATOM 1335 N N . ALA A 1 179 ? 33.668 -7.573 -31.368 1.00 95.12 179 ALA A N 1
ATOM 1336 C CA . ALA A 1 179 ? 33.610 -8.249 -32.660 1.00 95.12 179 ALA A CA 1
ATOM 1337 C C . ALA A 1 179 ? 33.919 -7.289 -33.819 1.00 95.12 179 ALA A C 1
ATOM 1339 O O . ALA A 1 179 ? 34.703 -7.633 -34.701 1.00 95.12 179 ALA A O 1
ATOM 1340 N N . ALA A 1 180 ? 33.371 -6.070 -33.785 1.00 92.94 180 ALA A N 1
ATOM 1341 C CA . ALA A 1 180 ? 33.658 -5.028 -34.766 1.00 92.94 180 ALA A CA 1
ATOM 1342 C C . ALA A 1 180 ? 35.144 -4.644 -34.770 1.00 92.94 180 ALA A C 1
ATOM 1344 O O . ALA A 1 180 ? 35.761 -4.584 -35.833 1.00 92.94 180 ALA A O 1
ATOM 1345 N N . GLY A 1 181 ? 35.734 -4.441 -33.589 1.00 92.56 181 GLY A N 1
ATOM 1346 C CA . GLY A 1 181 ? 37.158 -4.140 -33.449 1.00 92.56 181 GLY A CA 1
ATOM 1347 C C . GLY A 1 181 ? 38.048 -5.258 -33.993 1.00 92.56 181 GLY A C 1
ATOM 1348 O O . GLY A 1 181 ? 38.965 -4.989 -34.764 1.00 92.56 181 GLY A O 1
ATOM 1349 N N . LEU A 1 182 ? 37.757 -6.517 -33.656 1.00 94.75 182 LEU A N 1
ATOM 1350 C CA . LEU A 1 182 ? 38.511 -7.672 -34.157 1.00 94.75 182 LEU A CA 1
ATOM 1351 C C . LEU A 1 182 ? 38.379 -7.835 -35.676 1.00 94.75 182 LEU A C 1
ATOM 1353 O O . LEU A 1 182 ? 39.378 -8.072 -36.355 1.00 94.75 182 LEU A O 1
ATOM 1357 N N . PHE A 1 183 ? 37.167 -7.671 -36.214 1.00 94.75 183 PHE A N 1
ATOM 1358 C CA . PHE A 1 183 ? 36.912 -7.750 -37.651 1.00 94.75 183 PHE A CA 1
ATOM 1359 C C . PHE A 1 183 ? 37.712 -6.697 -38.420 1.00 94.75 183 PHE A C 1
ATOM 1361 O O . PHE A 1 183 ? 38.405 -7.031 -39.379 1.00 94.75 183 PHE A O 1
ATOM 1368 N N . TRP A 1 184 ? 37.666 -5.438 -37.981 1.00 92.69 184 TRP A N 1
ATOM 1369 C CA . TRP A 1 184 ? 38.381 -4.358 -38.655 1.00 92.69 184 TRP A CA 1
ATOM 1370 C C . TRP A 1 184 ? 39.890 -4.445 -38.479 1.00 92.69 184 TRP A C 1
ATOM 1372 O O . TRP A 1 184 ? 40.612 -4.118 -39.417 1.00 92.69 184 TRP A O 1
ATOM 1382 N N . LEU A 1 185 ? 40.384 -4.939 -37.341 1.00 93.38 185 LEU A N 1
ATOM 1383 C CA . LEU A 1 185 ? 41.813 -5.195 -37.153 1.00 93.38 185 LEU A CA 1
ATOM 1384 C C . LEU A 1 185 ? 42.326 -6.234 -38.158 1.00 93.38 185 LEU A C 1
ATOM 1386 O O . LEU A 1 185 ? 43.388 -6.052 -38.749 1.00 93.38 185 LEU A O 1
ATOM 1390 N N . TRP A 1 186 ? 41.551 -7.298 -38.379 1.00 94.81 186 TRP A N 1
ATOM 1391 C CA . TRP A 1 186 ? 41.869 -8.326 -39.367 1.00 94.81 186 TRP A CA 1
ATOM 1392 C C . TRP A 1 186 ? 41.756 -7.800 -40.807 1.00 94.81 186 TRP A C 1
ATOM 1394 O O . TRP A 1 186 ? 42.689 -7.960 -41.591 1.00 94.81 186 TRP A O 1
ATOM 1404 N N . TYR A 1 187 ? 40.655 -7.122 -41.145 1.00 93.56 187 TYR A N 1
ATOM 1405 C CA . TYR A 1 187 ? 40.386 -6.622 -42.499 1.00 93.56 187 TYR A CA 1
ATOM 1406 C C . TYR A 1 187 ? 41.362 -5.523 -42.951 1.00 93.56 187 TYR A C 1
ATOM 1408 O O . TYR A 1 187 ? 41.759 -5.482 -44.112 1.00 93.56 187 TYR A O 1
ATOM 1416 N N . SER A 1 188 ? 41.786 -4.648 -42.036 1.00 91.06 188 SER A N 1
ATOM 1417 C CA . SER A 1 188 ? 42.720 -3.545 -42.317 1.00 91.06 188 SER A CA 1
ATOM 1418 C C . SER A 1 188 ? 44.199 -3.947 -42.291 1.00 91.06 188 SER A C 1
ATOM 1420 O O . SER A 1 188 ? 45.066 -3.077 -42.311 1.00 91.06 188 SER A O 1
ATOM 1422 N N . ALA A 1 189 ? 44.503 -5.249 -42.219 1.00 90.56 189 ALA A N 1
ATOM 1423 C CA . ALA A 1 189 ? 45.864 -5.766 -42.080 1.00 90.56 189 ALA A CA 1
ATOM 1424 C C . ALA A 1 189 ? 46.626 -5.190 -40.863 1.00 90.56 189 ALA A C 1
ATOM 1426 O O . ALA A 1 189 ? 47.838 -4.984 -40.920 1.00 90.56 189 ALA A O 1
ATOM 1427 N N . GLY A 1 190 ? 45.923 -4.965 -39.747 1.00 87.19 190 GLY A N 1
ATOM 1428 C CA . GLY A 1 190 ? 46.522 -4.551 -38.477 1.00 87.19 190 GLY A CA 1
ATOM 1429 C C . GLY A 1 190 ? 46.445 -3.056 -38.152 1.00 87.19 190 GLY A C 1
ATOM 1430 O O . GLY A 1 190 ? 47.140 -2.626 -37.229 1.00 87.19 190 GLY A O 1
ATOM 1431 N N . ASP A 1 191 ? 45.611 -2.259 -38.835 1.00 89.06 191 ASP A N 1
ATOM 1432 C CA . ASP A 1 191 ? 45.387 -0.856 -38.455 1.00 89.06 191 ASP A CA 1
ATOM 1433 C C . ASP A 1 191 ? 44.617 -0.766 -37.127 1.00 89.06 191 ASP A C 1
ATOM 1435 O O . ASP A 1 191 ? 43.382 -0.764 -37.050 1.00 89.06 191 ASP A O 1
ATOM 1439 N N . PHE A 1 192 ? 45.387 -0.677 -36.046 1.00 86.12 192 PHE A N 1
ATOM 1440 C CA . PHE A 1 192 ? 44.865 -0.590 -34.691 1.00 86.12 192 PHE A CA 1
ATOM 1441 C C . PHE A 1 192 ? 44.057 0.690 -34.452 1.00 86.12 192 PHE A C 1
ATOM 1443 O O . PHE A 1 192 ? 43.101 0.663 -33.675 1.00 86.12 192 PHE A O 1
ATOM 1450 N N . ARG A 1 193 ? 44.409 1.802 -35.115 1.00 83.56 193 ARG A N 1
ATOM 1451 C CA . ARG A 1 193 ? 43.743 3.099 -34.926 1.00 83.56 193 ARG A CA 1
ATOM 1452 C C . ARG A 1 193 ? 42.327 3.054 -35.489 1.00 83.56 193 ARG A C 1
ATOM 1454 O O . ARG A 1 193 ? 41.389 3.463 -34.804 1.00 83.56 193 ARG A O 1
ATOM 1461 N N . LEU A 1 194 ? 42.168 2.507 -36.693 1.00 85.56 194 LEU A N 1
ATOM 1462 C CA . LEU A 1 194 ? 40.860 2.312 -37.318 1.00 85.56 194 LEU A CA 1
ATOM 1463 C C . LEU A 1 194 ? 39.999 1.329 -36.513 1.00 85.56 194 LEU A C 1
ATOM 1465 O O . LEU A 1 194 ? 38.858 1.642 -36.169 1.00 85.56 194 LEU A O 1
ATOM 1469 N N . ALA A 1 195 ? 40.560 0.171 -36.156 1.00 88.94 195 ALA A N 1
ATOM 1470 C CA . ALA A 1 195 ? 39.846 -0.884 -35.440 1.00 88.94 195 ALA A CA 1
ATOM 1471 C C . ALA A 1 195 ? 39.310 -0.423 -34.074 1.00 88.94 195 ALA A C 1
ATOM 1473 O O . ALA A 1 195 ? 38.133 -0.623 -33.759 1.00 88.94 195 ALA A O 1
ATOM 1474 N N . ILE A 1 196 ? 40.149 0.238 -33.267 1.00 85.69 196 ILE A N 1
ATOM 1475 C CA . ILE A 1 196 ? 39.728 0.748 -31.959 1.00 85.69 196 ILE A CA 1
ATOM 1476 C C . ILE A 1 196 ? 38.777 1.942 -32.098 1.00 85.69 196 ILE A C 1
ATOM 1478 O O . ILE A 1 196 ? 37.873 2.089 -31.279 1.00 85.69 196 ILE A O 1
ATOM 1482 N N . GLY A 1 197 ? 38.945 2.771 -33.136 1.00 83.50 197 GLY A N 1
ATOM 1483 C CA . GLY A 1 197 ? 38.043 3.879 -33.444 1.00 83.50 197 GLY A CA 1
ATOM 1484 C C . GLY A 1 197 ? 36.626 3.388 -33.727 1.00 83.50 197 GLY A C 1
ATOM 1485 O O . GLY A 1 197 ? 35.675 3.894 -33.137 1.00 83.50 197 GLY A O 1
ATOM 1486 N N . ILE A 1 198 ? 36.488 2.339 -34.542 1.00 86.75 198 ILE A N 1
ATOM 1487 C CA . ILE A 1 198 ? 35.193 1.720 -34.850 1.00 86.75 198 ILE A CA 1
ATOM 1488 C C . ILE A 1 198 ? 34.592 1.057 -33.608 1.00 86.75 198 ILE A C 1
ATOM 1490 O O . ILE A 1 198 ? 33.423 1.292 -33.307 1.00 86.75 198 ILE A O 1
ATOM 1494 N N . ALA A 1 199 ? 35.377 0.300 -32.834 1.00 89.06 199 ALA A N 1
ATOM 1495 C CA . ALA A 1 199 ? 34.895 -0.303 -31.588 1.00 89.06 199 ALA A CA 1
ATOM 1496 C C . ALA A 1 199 ? 34.379 0.756 -30.593 1.00 89.06 199 ALA A C 1
ATOM 1498 O O . ALA A 1 199 ? 33.304 0.596 -30.012 1.00 89.06 199 ALA A O 1
ATOM 1499 N N . VAL A 1 200 ? 35.102 1.871 -30.436 1.00 85.12 200 VAL A N 1
ATOM 1500 C CA . VAL A 1 200 ? 34.684 3.001 -29.590 1.00 85.12 200 VAL A CA 1
ATOM 1501 C C . VAL A 1 200 ? 33.435 3.685 -30.151 1.00 85.12 200 VAL A C 1
ATOM 1503 O O . VAL A 1 200 ? 32.509 3.942 -29.385 1.00 85.12 200 VAL A O 1
ATOM 1506 N N . SER A 1 201 ? 33.352 3.929 -31.462 1.00 83.25 201 SER A N 1
ATOM 1507 C CA . SER A 1 201 ? 32.146 4.478 -32.100 1.00 83.25 201 SER A CA 1
ATOM 1508 C C . SER A 1 201 ? 30.923 3.586 -31.874 1.00 83.25 201 SER A C 1
ATOM 1510 O O . SER A 1 201 ? 29.851 4.106 -31.569 1.00 83.25 201 SER A O 1
ATOM 1512 N N . VAL A 1 202 ? 31.074 2.258 -31.954 1.00 87.44 202 VAL A N 1
ATOM 1513 C CA . VAL A 1 202 ? 29.999 1.297 -31.659 1.00 87.44 202 VAL A CA 1
ATOM 1514 C C . VAL A 1 202 ? 29.572 1.392 -30.193 1.00 87.44 202 VAL A C 1
ATOM 1516 O O . VAL A 1 202 ? 28.375 1.461 -29.934 1.00 87.44 202 VAL A O 1
ATOM 1519 N N . LEU A 1 203 ? 30.503 1.465 -29.235 1.00 86.19 203 LEU A N 1
ATOM 1520 C CA . LEU A 1 203 ? 30.169 1.632 -27.810 1.00 86.19 203 LEU A CA 1
ATOM 1521 C C . LEU A 1 203 ? 29.462 2.962 -27.519 1.00 86.19 203 LEU A C 1
ATOM 1523 O O . LEU A 1 203 ? 28.502 2.996 -26.752 1.00 86.19 203 LEU A O 1
ATOM 1527 N N . ILE A 1 204 ? 29.921 4.057 -28.131 1.00 82.19 204 ILE A N 1
ATOM 1528 C CA . ILE A 1 204 ? 29.317 5.381 -27.947 1.00 82.19 204 ILE A CA 1
ATOM 1529 C C . ILE A 1 204 ? 27.910 5.385 -28.536 1.00 82.19 204 ILE A C 1
ATOM 1531 O O . ILE A 1 204 ? 26.964 5.728 -27.835 1.00 82.19 204 ILE A O 1
ATOM 1535 N N . ILE A 1 205 ? 27.742 4.977 -29.797 1.00 82.75 205 ILE A N 1
ATOM 1536 C CA . ILE A 1 205 ? 26.450 5.092 -30.488 1.00 82.75 205 ILE A CA 1
ATOM 1537 C C . ILE A 1 205 ? 25.363 4.224 -29.854 1.00 82.75 205 ILE A C 1
ATOM 1539 O O . ILE A 1 205 ? 24.185 4.559 -29.928 1.00 82.75 205 ILE A O 1
ATOM 1543 N N . THR A 1 206 ? 25.768 3.136 -29.201 1.00 84.94 206 THR A N 1
ATOM 1544 C CA . THR A 1 206 ? 24.878 2.211 -28.506 1.00 84.94 206 THR A CA 1
ATOM 1545 C C . THR A 1 206 ? 24.680 2.555 -27.034 1.00 84.94 206 THR A C 1
ATOM 1547 O O . THR A 1 206 ? 24.017 1.769 -26.360 1.00 84.94 206 THR A O 1
ATOM 1550 N N . CYS A 1 207 ? 25.182 3.687 -26.508 1.00 79.81 207 CYS A N 1
ATOM 1551 C CA . CYS A 1 207 ? 24.936 4.053 -25.107 1.00 79.81 207 CYS A CA 1
ATOM 1552 C C . CYS A 1 207 ? 23.441 3.906 -24.780 1.00 79.81 207 CYS A C 1
ATOM 1554 O O . CYS A 1 207 ? 22.612 4.560 -25.422 1.00 79.81 207 CYS A O 1
ATOM 1556 N N . PRO A 1 208 ? 23.063 3.139 -23.741 1.00 71.06 208 PRO A N 1
ATOM 1557 C CA . PRO A 1 208 ? 21.670 2.987 -23.326 1.00 71.06 208 PRO A CA 1
ATOM 1558 C C . PRO A 1 208 ? 21.123 4.246 -22.631 1.00 71.06 208 PRO A C 1
ATOM 1560 O O . PRO A 1 208 ? 20.196 4.166 -21.836 1.00 71.06 208 PRO A O 1
ATOM 1563 N N . CYS A 1 209 ? 21.675 5.423 -22.913 1.00 71.88 209 CYS A N 1
ATOM 1564 C CA . CYS A 1 209 ? 21.342 6.693 -22.289 1.00 71.88 209 CYS A CA 1
ATOM 1565 C C . CYS A 1 209 ? 19.822 6.991 -22.381 1.00 71.88 209 CYS A C 1
ATOM 1567 O O . CYS A 1 209 ? 19.181 7.305 -21.378 1.00 71.88 209 CYS A O 1
ATOM 1569 N N . ALA A 1 210 ? 19.212 6.778 -23.554 1.00 70.50 210 ALA A N 1
ATOM 1570 C CA . ALA A 1 210 ? 17.766 6.927 -23.746 1.00 70.50 210 ALA A CA 1
ATOM 1571 C C . ALA A 1 210 ? 16.945 5.817 -23.055 1.00 70.50 210 ALA A C 1
ATOM 1573 O O . ALA A 1 210 ? 15.859 6.083 -22.543 1.00 70.50 210 ALA A O 1
ATOM 1574 N N . LEU A 1 211 ? 17.474 4.589 -22.996 1.00 72.62 211 LEU A N 1
ATOM 1575 C CA . LEU A 1 211 ? 16.852 3.454 -22.303 1.00 72.62 211 LEU A CA 1
ATOM 1576 C C . LEU A 1 211 ? 16.789 3.699 -20.786 1.00 72.62 211 LEU A C 1
ATOM 1578 O O . LEU A 1 211 ? 15.747 3.484 -20.171 1.00 72.62 211 LEU A O 1
ATOM 1582 N N . GLY A 1 212 ? 17.880 4.206 -20.205 1.00 72.56 212 GLY A N 1
ATOM 1583 C CA . GLY A 1 212 ? 17.983 4.532 -18.783 1.00 72.56 212 GLY A CA 1
ATOM 1584 C C . GLY A 1 212 ? 17.101 5.708 -18.358 1.00 72.56 212 GLY A C 1
ATOM 1585 O O . GLY A 1 212 ? 16.659 5.748 -17.215 1.00 72.56 212 GLY A O 1
ATOM 1586 N N . LEU A 1 213 ? 16.794 6.635 -19.273 1.00 73.94 213 LEU A N 1
ATOM 1587 C CA . LEU A 1 213 ? 15.910 7.777 -19.006 1.00 73.94 213 LEU A CA 1
ATOM 1588 C C . LEU A 1 213 ? 14.426 7.475 -19.277 1.00 73.94 213 LEU A C 1
ATOM 1590 O O . LEU A 1 213 ? 13.553 8.125 -18.702 1.00 73.94 213 LEU A O 1
ATOM 1594 N N . ALA A 1 214 ? 14.122 6.492 -20.128 1.00 78.69 214 ALA A N 1
ATOM 1595 C CA . ALA A 1 214 ? 12.762 6.212 -20.585 1.00 78.69 214 ALA A CA 1
ATOM 1596 C C . ALA A 1 214 ? 11.787 5.869 -19.449 1.00 78.69 214 ALA A C 1
ATOM 1598 O O . ALA A 1 214 ? 10.660 6.360 -19.462 1.00 78.69 214 ALA A O 1
ATOM 1599 N N . VAL A 1 215 ? 12.204 5.045 -18.480 1.00 81.38 215 VAL A N 1
ATOM 1600 C CA . VAL A 1 215 ? 11.357 4.687 -17.330 1.00 81.38 215 VAL A CA 1
ATOM 1601 C C . VAL A 1 215 ? 11.230 5.864 -16.354 1.00 81.38 215 VAL A C 1
ATOM 1603 O O . VAL A 1 215 ? 10.098 6.302 -16.147 1.00 81.38 215 VAL A O 1
ATOM 1606 N N . PRO A 1 216 ? 12.321 6.466 -15.826 1.00 77.00 216 PRO A N 1
ATOM 1607 C CA . PRO A 1 216 ? 12.214 7.596 -14.901 1.00 77.00 216 PRO A CA 1
ATOM 1608 C C . PRO A 1 216 ? 11.395 8.765 -15.452 1.00 77.00 216 PRO A C 1
ATOM 1610 O O . PRO A 1 216 ? 10.555 9.301 -14.736 1.00 77.00 216 PRO A O 1
ATOM 1613 N N . ALA A 1 217 ? 11.568 9.131 -16.727 1.00 79.75 217 ALA A N 1
ATOM 1614 C CA . ALA A 1 217 ? 10.842 10.252 -17.323 1.00 79.75 217 ALA A CA 1
ATOM 1615 C C . ALA A 1 217 ? 9.324 10.016 -17.369 1.00 79.75 217 ALA A C 1
ATOM 1617 O O . ALA A 1 217 ? 8.544 10.909 -17.023 1.00 79.75 217 ALA A O 1
ATOM 1618 N N . VAL A 1 218 ? 8.892 8.815 -17.768 1.00 84.69 218 VAL A N 1
ATOM 1619 C CA . VAL A 1 218 ? 7.467 8.460 -17.795 1.00 84.69 218 VAL A CA 1
ATOM 1620 C C . VAL A 1 218 ? 6.912 8.342 -16.378 1.00 84.69 218 VAL A C 1
ATOM 1622 O O . VAL A 1 218 ? 5.841 8.883 -16.106 1.00 84.69 218 VAL A O 1
ATOM 1625 N N . THR A 1 219 ? 7.645 7.699 -15.468 1.00 83.25 219 THR A N 1
ATOM 1626 C CA . THR A 1 219 ? 7.257 7.560 -14.060 1.00 83.25 219 THR A CA 1
ATOM 1627 C C . THR A 1 219 ? 7.095 8.932 -13.409 1.00 83.25 219 THR A C 1
ATOM 1629 O O . THR A 1 219 ? 6.064 9.185 -12.801 1.00 83.25 219 THR A O 1
ATOM 1632 N N . THR A 1 220 ? 8.023 9.876 -13.603 1.00 81.44 220 THR A N 1
ATOM 1633 C CA . THR A 1 220 ? 7.892 11.249 -13.081 1.00 81.44 220 THR A CA 1
ATOM 1634 C C . THR A 1 220 ? 6.668 11.971 -13.650 1.00 81.44 220 THR A C 1
ATOM 1636 O O . THR A 1 220 ? 5.928 12.611 -12.899 1.00 81.44 220 THR A O 1
ATOM 1639 N N . ALA A 1 221 ? 6.414 11.856 -14.957 1.00 82.19 221 ALA A N 1
ATOM 1640 C CA . ALA A 1 221 ? 5.240 12.455 -15.592 1.00 82.19 221 ALA A CA 1
ATOM 1641 C C . ALA A 1 221 ? 3.920 11.875 -15.047 1.00 82.19 221 ALA A C 1
ATOM 1643 O O . ALA A 1 221 ? 2.988 12.624 -14.738 1.00 82.19 221 ALA A O 1
ATOM 1644 N N . ALA A 1 222 ? 3.853 10.552 -14.893 1.00 86.19 222 ALA A N 1
ATOM 1645 C CA . ALA A 1 222 ? 2.714 9.842 -14.323 1.00 86.19 222 ALA A CA 1
ATOM 1646 C C . ALA A 1 222 ? 2.501 10.197 -12.846 1.00 86.19 222 ALA A C 1
ATOM 1648 O O . ALA A 1 222 ? 1.386 10.559 -12.474 1.00 86.19 222 ALA A O 1
ATOM 1649 N N . SER A 1 223 ? 3.559 10.203 -12.031 1.00 83.44 223 SER A N 1
ATOM 1650 C CA . SER A 1 223 ? 3.514 10.626 -10.627 1.00 83.44 223 SER A CA 1
ATOM 1651 C C . SER A 1 223 ? 2.991 12.048 -10.478 1.00 83.44 223 SER A C 1
ATOM 1653 O O . SER A 1 223 ? 2.128 12.298 -9.644 1.00 83.44 223 SER A O 1
ATOM 1655 N N . GLY A 1 224 ? 3.449 12.983 -11.317 1.00 79.81 224 GLY A N 1
ATOM 1656 C CA . GLY A 1 224 ? 2.953 14.360 -11.296 1.00 79.81 224 GLY A CA 1
ATOM 1657 C C . GLY A 1 224 ? 1.459 14.466 -11.626 1.00 79.81 224 GLY A C 1
ATOM 1658 O O . GLY A 1 224 ? 0.760 15.315 -11.071 1.00 79.81 224 GLY A O 1
ATOM 1659 N N . ARG A 1 225 ? 0.946 13.598 -12.507 1.00 84.81 225 ARG A N 1
ATOM 1660 C CA . ARG A 1 225 ? -0.484 13.531 -12.847 1.00 84.81 225 ARG A CA 1
ATOM 1661 C C . ARG A 1 225 ? -1.309 12.899 -11.725 1.00 84.81 225 ARG A C 1
ATOM 1663 O O . ARG A 1 225 ? -2.318 13.484 -11.343 1.00 84.81 225 ARG A O 1
ATOM 1670 N N . LEU A 1 226 ? -0.851 11.774 -11.177 1.00 85.94 226 LEU A N 1
ATOM 1671 C CA . LEU A 1 226 ? -1.458 11.104 -10.024 1.00 85.94 226 LEU A CA 1
ATOM 1672 C C . LEU A 1 226 ? -1.525 12.048 -8.818 1.00 85.94 226 LEU A C 1
ATOM 1674 O O . LEU A 1 226 ? -2.577 12.180 -8.199 1.00 85.94 226 LEU A O 1
ATOM 1678 N N . TYR A 1 227 ? -0.455 12.803 -8.558 1.00 83.19 227 TYR A N 1
ATOM 1679 C CA . TYR A 1 227 ? -0.403 13.768 -7.460 1.00 83.19 227 TYR A CA 1
ATOM 1680 C C . TYR A 1 227 ? -1.472 14.857 -7.596 1.00 83.19 227 TYR A C 1
ATOM 1682 O O . TYR A 1 227 ? -2.179 15.157 -6.637 1.00 83.19 227 TYR A O 1
ATOM 1690 N N . LYS A 1 228 ? -1.676 15.392 -8.809 1.00 81.88 228 LYS A N 1
ATOM 1691 C CA . LYS A 1 228 ? -2.768 16.344 -9.096 1.00 81.88 228 LYS A CA 1
ATOM 1692 C C . LYS A 1 228 ? -4.165 15.733 -8.941 1.00 81.88 228 LYS A C 1
ATOM 1694 O O . LYS A 1 228 ? -5.121 16.475 -8.745 1.00 81.88 228 LYS A O 1
ATOM 1699 N N . GLN A 1 229 ? -4.288 14.410 -9.043 1.00 83.69 229 GLN A N 1
ATOM 1700 C CA . GLN A 1 229 ? -5.521 13.660 -8.787 1.00 83.69 229 GLN A CA 1
ATOM 1701 C C . GLN A 1 229 ? -5.659 13.232 -7.315 1.00 83.69 229 GLN A C 1
ATOM 1703 O O . GLN A 1 229 ? -6.613 12.542 -6.973 1.00 83.69 229 GLN A O 1
ATOM 1708 N N . GLY A 1 230 ? -4.734 13.643 -6.440 1.00 81.12 230 GLY A N 1
ATOM 1709 C CA . GLY A 1 230 ? -4.755 13.289 -5.026 1.00 81.12 230 GLY A CA 1
ATOM 1710 C C . GLY A 1 230 ? -4.182 11.904 -4.727 1.00 81.12 230 GLY A C 1
ATOM 1711 O O . GLY A 1 230 ? -4.572 11.314 -3.732 1.00 81.12 230 GLY A O 1
ATOM 1712 N N . MET A 1 231 ? -3.274 11.373 -5.548 1.00 85.12 231 MET A N 1
ATOM 1713 C CA . MET A 1 231 ? -2.543 10.127 -5.281 1.00 85.12 231 MET A CA 1
ATOM 1714 C C . MET A 1 231 ? -1.033 10.369 -5.242 1.00 85.12 231 MET A C 1
ATOM 1716 O O . MET A 1 231 ? -0.434 10.836 -6.209 1.00 85.12 231 MET A O 1
ATOM 1720 N N . LEU A 1 232 ? -0.397 10.019 -4.132 1.00 84.50 232 LEU A N 1
ATOM 1721 C CA . LEU A 1 232 ? 1.043 10.101 -3.936 1.00 84.50 232 LEU A CA 1
ATOM 1722 C C . LEU A 1 232 ? 1.693 8.750 -4.236 1.00 84.50 232 LEU A C 1
ATOM 1724 O O . LEU A 1 232 ? 1.337 7.744 -3.632 1.00 84.50 232 LEU A O 1
ATOM 1728 N N . LEU A 1 233 ? 2.681 8.736 -5.129 1.00 83.75 233 LEU A N 1
ATOM 1729 C CA . LEU A 1 233 ? 3.508 7.560 -5.386 1.00 83.75 233 LEU A CA 1
ATOM 1730 C C . LEU A 1 233 ? 4.676 7.520 -4.394 1.00 83.75 233 LEU A C 1
ATOM 1732 O O . LEU A 1 233 ? 5.439 8.485 -4.323 1.00 83.75 233 LEU A O 1
ATOM 1736 N N . LYS A 1 234 ? 4.844 6.410 -3.671 1.00 79.12 234 LYS A N 1
ATOM 1737 C CA . LYS A 1 234 ? 5.996 6.195 -2.778 1.00 79.12 234 LYS A CA 1
ATOM 1738 C C . LYS A 1 234 ? 7.053 5.290 -3.398 1.00 79.12 234 LYS A C 1
ATOM 1740 O O . LYS A 1 234 ? 8.244 5.531 -3.235 1.00 79.12 234 LYS A O 1
ATOM 1745 N N . SER A 1 235 ? 6.617 4.260 -4.116 1.00 78.06 235 SER A N 1
ATOM 1746 C CA . SER A 1 235 ? 7.502 3.270 -4.730 1.00 78.06 235 SER A CA 1
ATOM 1747 C C . SER A 1 235 ? 7.767 3.573 -6.205 1.00 78.06 235 SER A C 1
ATOM 1749 O O . SER A 1 235 ? 6.846 3.820 -6.983 1.00 78.06 235 SER A O 1
ATOM 1751 N N . ALA A 1 236 ? 9.035 3.512 -6.617 1.00 70.38 236 ALA A N 1
ATOM 1752 C CA . ALA A 1 236 ? 9.448 3.806 -7.992 1.00 70.38 236 ALA A CA 1
ATOM 1753 C C . ALA A 1 236 ? 8.909 2.796 -9.025 1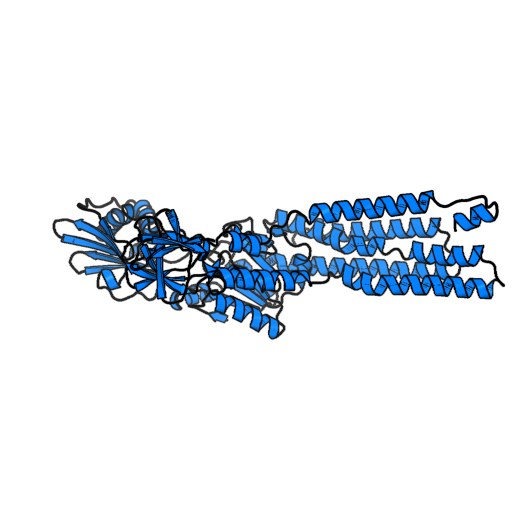.00 70.38 236 ALA A C 1
ATOM 1755 O O . ALA A 1 236 ? 8.703 3.158 -10.182 1.00 70.38 236 ALA A O 1
ATOM 1756 N N . THR A 1 237 ? 8.659 1.549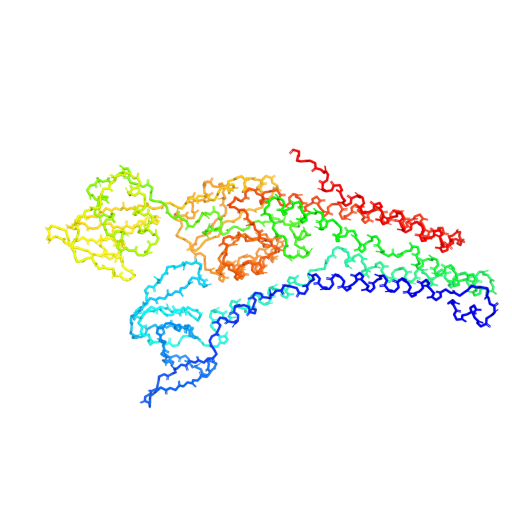 -8.612 1.00 84.12 237 THR A N 1
ATOM 1757 C CA . THR A 1 237 ? 8.174 0.458 -9.482 1.00 84.12 237 THR A CA 1
ATOM 1758 C C . THR A 1 237 ? 6.660 0.279 -9.425 1.00 84.12 237 THR A C 1
ATOM 1760 O O . THR A 1 237 ? 6.103 -0.534 -10.162 1.00 84.12 237 THR A O 1
ATOM 1763 N N . ALA A 1 238 ? 5.969 1.031 -8.566 1.00 87.94 238 ALA A N 1
ATOM 1764 C CA . ALA A 1 238 ? 4.544 0.848 -8.334 1.00 87.94 238 ALA A CA 1
ATOM 1765 C C . ALA A 1 238 ? 3.682 1.153 -9.561 1.00 87.94 238 ALA A C 1
ATOM 1767 O O . ALA A 1 238 ? 2.690 0.471 -9.762 1.00 87.94 238 ALA A O 1
ATOM 1768 N N . ILE A 1 239 ? 4.079 2.091 -10.429 1.00 89.75 239 ILE A N 1
ATOM 1769 C CA . ILE A 1 239 ? 3.369 2.326 -11.699 1.00 89.75 239 ILE A CA 1
ATOM 1770 C C . ILE A 1 239 ? 3.454 1.101 -12.617 1.00 89.75 239 ILE A C 1
ATOM 1772 O O . ILE A 1 239 ? 2.454 0.712 -13.214 1.00 89.75 239 ILE A O 1
ATOM 1776 N N . GLU A 1 240 ? 4.629 0.479 -12.733 1.00 91.31 240 GLU A N 1
ATOM 1777 C CA . GLU A 1 240 ? 4.798 -0.714 -13.570 1.00 91.31 240 GLU A CA 1
ATOM 1778 C C . GLU A 1 240 ? 3.966 -1.878 -13.023 1.00 91.31 240 GLU A C 1
ATOM 1780 O O . GLU A 1 240 ? 3.215 -2.493 -13.775 1.00 91.31 240 GLU A O 1
ATOM 1785 N N . ARG A 1 241 ? 4.028 -2.110 -11.707 1.00 92.62 241 ARG A N 1
ATOM 1786 C CA . ARG A 1 241 ? 3.262 -3.156 -11.012 1.00 92.62 241 ARG A CA 1
ATOM 1787 C C . ARG A 1 241 ? 1.752 -2.919 -11.082 1.00 92.62 241 ARG A C 1
ATOM 1789 O O . ARG A 1 241 ? 0.994 -3.832 -11.383 1.00 92.62 241 ARG A O 1
ATOM 1796 N N . LEU A 1 242 ? 1.300 -1.677 -10.898 1.00 94.62 242 LEU A N 1
ATOM 1797 C CA . LEU A 1 242 ? -0.113 -1.307 -11.017 1.00 94.62 242 LEU A CA 1
ATOM 1798 C C . LEU A 1 242 ? -0.661 -1.576 -12.425 1.00 94.62 242 LEU A C 1
ATOM 1800 O O . LEU A 1 242 ? -1.819 -1.953 -12.573 1.00 94.62 242 LEU A O 1
ATOM 1804 N N . ALA A 1 243 ? 0.168 -1.435 -13.462 1.00 94.62 243 ALA A N 1
ATOM 1805 C CA . ALA A 1 243 ? -0.228 -1.750 -14.832 1.00 94.62 243 ALA A CA 1
ATOM 1806 C C . ALA A 1 243 ? -0.435 -3.256 -15.083 1.00 94.62 243 ALA A C 1
ATOM 1808 O O . ALA A 1 243 ? -1.146 -3.611 -16.025 1.00 94.62 243 ALA A O 1
ATOM 1809 N N . GLU A 1 244 ? 0.191 -4.121 -14.277 1.00 95.12 244 GLU A N 1
ATOM 1810 C CA . GLU A 1 244 ? 0.092 -5.583 -14.369 1.00 95.12 244 GLU A CA 1
ATOM 1811 C C . GLU A 1 244 ? -1.113 -6.152 -13.607 1.00 95.12 244 GLU A C 1
ATOM 1813 O O . GLU A 1 244 ? -1.408 -7.332 -13.765 1.00 95.12 244 GLU A O 1
ATOM 1818 N N . VAL A 1 245 ? -1.812 -5.335 -12.810 1.00 96.56 245 VAL A N 1
ATOM 1819 C CA . VAL A 1 245 ? -2.913 -5.776 -11.943 1.00 96.56 245 VAL A CA 1
ATOM 1820 C C . VAL A 1 245 ? -4.036 -6.450 -12.726 1.00 96.56 245 VAL A C 1
ATOM 1822 O O . VAL A 1 245 ? -4.493 -5.947 -13.761 1.00 96.56 245 VAL A O 1
ATOM 1825 N N . THR A 1 246 ? -4.496 -7.571 -12.172 1.00 97.00 246 THR A N 1
ATOM 1826 C CA . THR A 1 246 ? -5.609 -8.391 -12.671 1.00 97.00 246 THR A CA 1
ATOM 1827 C C . THR A 1 246 ? -6.762 -8.467 -11.672 1.00 97.00 246 THR A C 1
ATOM 1829 O O . THR A 1 246 ? -7.914 -8.597 -12.086 1.00 97.00 246 THR A O 1
ATOM 1832 N N . HIS A 1 247 ? -6.476 -8.302 -10.377 1.00 97.50 247 HIS A N 1
ATOM 1833 C CA . HIS A 1 247 ? -7.454 -8.450 -9.301 1.00 97.50 247 HIS A CA 1
ATOM 1834 C C . HIS A 1 247 ? -7.291 -7.362 -8.242 1.00 97.50 247 HIS A C 1
ATOM 1836 O O . HIS A 1 247 ? -6.168 -6.995 -7.897 1.00 97.50 247 HIS A O 1
ATOM 1842 N N . VAL A 1 248 ? -8.398 -6.850 -7.712 1.00 97.25 248 VAL A N 1
ATOM 1843 C CA . VAL A 1 248 ? -8.427 -5.818 -6.672 1.00 97.25 248 VAL A CA 1
ATOM 1844 C C . VAL A 1 248 ? -9.086 -6.378 -5.422 1.00 97.25 248 VAL A C 1
ATOM 1846 O O . VAL A 1 248 ? -10.195 -6.901 -5.475 1.00 97.25 248 VAL A O 1
ATOM 1849 N N . VAL A 1 249 ? -8.410 -6.240 -4.292 1.00 96.56 249 VAL A N 1
ATOM 1850 C CA . VAL A 1 249 ? -8.918 -6.609 -2.976 1.00 96.56 249 VAL A CA 1
ATOM 1851 C C . VAL A 1 249 ? -9.115 -5.330 -2.177 1.00 96.56 249 VAL A C 1
ATOM 1853 O O . VAL A 1 249 ? -8.178 -4.550 -2.002 1.00 96.56 249 VAL A O 1
ATOM 1856 N N . PHE A 1 250 ? -10.339 -5.109 -1.717 1.00 94.81 250 PHE A N 1
ATOM 1857 C CA . PHE A 1 250 ? -10.684 -3.995 -0.848 1.00 94.81 250 PHE A CA 1
ATOM 1858 C C . PHE A 1 250 ? -10.842 -4.467 0.589 1.00 94.81 250 PHE A C 1
ATOM 1860 O O . PHE A 1 250 ? -11.530 -5.460 0.838 1.00 94.81 250 PHE A O 1
ATOM 1867 N N . ASP A 1 251 ? -10.281 -3.708 1.526 1.00 91.38 251 ASP A N 1
ATOM 1868 C CA . ASP A 1 251 ? -10.793 -3.698 2.888 1.00 91.38 251 ASP A CA 1
ATOM 1869 C C . ASP A 1 251 ? -12.089 -2.872 2.980 1.00 91.38 251 ASP A C 1
ATOM 1871 O O . ASP A 1 251 ? -12.330 -1.938 2.202 1.00 91.38 251 ASP A O 1
ATOM 1875 N N . LYS A 1 252 ? -12.958 -3.234 3.925 1.00 87.88 252 LYS A N 1
ATOM 1876 C CA . LYS A 1 252 ? -14.218 -2.523 4.153 1.00 87.88 252 LYS A CA 1
ATOM 1877 C C . LYS A 1 252 ? -14.019 -1.259 4.987 1.00 87.88 252 LYS A C 1
ATOM 1879 O O . LYS A 1 252 ? -14.376 -0.171 4.531 1.00 87.88 252 LYS A O 1
ATOM 1884 N N . THR A 1 253 ? -13.552 -1.422 6.221 1.00 78.06 253 THR A N 1
ATOM 1885 C CA . THR A 1 253 ? -13.748 -0.447 7.297 1.00 78.06 253 THR A CA 1
ATOM 1886 C C . THR A 1 253 ? -12.670 0.614 7.216 1.00 78.06 253 THR A C 1
ATOM 1888 O O . THR A 1 253 ? -11.506 0.298 7.372 1.00 78.06 253 THR A O 1
ATOM 1891 N N . GLY A 1 254 ? -13.059 1.865 6.960 1.00 76.06 254 GLY A N 1
ATOM 1892 C CA . GLY A 1 254 ? -12.116 2.981 6.809 1.00 76.06 254 GLY A CA 1
ATOM 1893 C C . GLY A 1 254 ? -11.479 3.082 5.412 1.00 76.06 254 GLY A C 1
ATOM 1894 O O . GLY A 1 254 ? -10.996 4.153 5.015 1.00 76.06 254 GLY A O 1
ATOM 1895 N N . THR A 1 255 ? -11.610 2.033 4.596 1.00 86.50 255 THR A N 1
ATOM 1896 C CA . THR A 1 255 ? -11.260 2.037 3.171 1.00 86.50 255 THR A CA 1
ATOM 1897 C C . THR A 1 255 ? -12.462 2.337 2.277 1.00 86.50 255 THR A C 1
ATOM 1899 O O . THR A 1 255 ? -12.583 3.465 1.791 1.00 86.50 255 THR A O 1
ATOM 1902 N N . LEU A 1 256 ? -13.359 1.369 2.048 1.00 88.56 256 LEU A N 1
ATOM 1903 C CA . LEU A 1 256 ? -14.583 1.580 1.257 1.00 88.56 256 LEU A CA 1
ATOM 1904 C C . LEU A 1 256 ? -15.618 2.415 2.004 1.00 88.56 256 LEU A C 1
ATOM 1906 O O . LEU A 1 256 ? -16.483 3.030 1.377 1.00 88.56 256 LEU A O 1
ATOM 1910 N N . THR A 1 257 ? -15.521 2.453 3.327 1.00 84.81 257 THR A N 1
ATOM 1911 C CA . THR A 1 257 ? -16.366 3.265 4.191 1.00 84.81 257 THR A CA 1
ATOM 1912 C C . THR A 1 257 ? -15.581 4.395 4.853 1.00 84.81 257 THR A C 1
ATOM 1914 O O . THR A 1 257 ? -14.349 4.432 4.833 1.00 84.81 257 THR A O 1
ATOM 1917 N N . GLU A 1 258 ? -16.296 5.368 5.415 1.00 76.75 258 GLU A N 1
ATOM 1918 C CA . GLU A 1 258 ? -15.678 6.488 6.133 1.00 76.75 258 GLU A CA 1
ATOM 1919 C C . GLU A 1 258 ? -15.179 6.103 7.537 1.00 76.75 258 GLU A C 1
ATOM 1921 O O . GLU A 1 258 ? -14.490 6.912 8.159 1.00 76.75 258 GLU A O 1
ATOM 1926 N N . GLY A 1 259 ? -15.542 4.919 8.052 1.00 71.69 259 GLY A N 1
ATOM 1927 C CA . GLY A 1 259 ? -15.254 4.516 9.434 1.00 71.69 259 GLY A CA 1
ATOM 1928 C C . GLY A 1 259 ? -16.016 5.358 10.464 1.00 71.69 259 GLY A C 1
ATOM 1929 O O . GLY A 1 259 ? -15.617 5.451 11.620 1.00 71.69 259 GLY A O 1
ATOM 1930 N N . ASN A 1 260 ? -17.103 6.011 10.038 1.00 71.56 260 ASN A N 1
ATOM 1931 C CA . ASN A 1 260 ? -17.892 6.942 10.841 1.00 71.56 260 ASN A CA 1
ATOM 1932 C C . ASN A 1 260 ? -19.343 6.443 10.899 1.00 71.56 260 ASN A C 1
ATOM 1934 O O . ASN A 1 260 ? -20.163 6.861 10.072 1.00 71.56 260 ASN A O 1
ATOM 1938 N N . PRO A 1 261 ? -19.685 5.566 11.862 1.00 74.75 261 PRO A N 1
ATOM 1939 C CA . PRO A 1 261 ? -21.016 4.981 11.946 1.00 74.75 261 PRO A CA 1
ATOM 1940 C C . PRO A 1 261 ? -22.078 6.067 12.140 1.00 74.75 261 PRO A C 1
ATOM 1942 O O . PRO A 1 261 ? -21.902 6.999 12.926 1.00 74.75 261 PRO A O 1
ATOM 1945 N N . ARG A 1 262 ? -23.204 5.951 11.432 1.00 81.88 262 ARG A N 1
ATOM 1946 C CA . ARG A 1 262 ? -24.361 6.850 11.542 1.00 81.88 262 ARG A CA 1
ATOM 1947 C C . ARG A 1 262 ? -25.606 6.045 11.903 1.00 81.88 262 ARG A C 1
ATOM 1949 O O . ARG A 1 262 ? -25.850 5.021 11.266 1.00 81.88 262 ARG A O 1
ATOM 1956 N N . PRO A 1 263 ? -26.396 6.478 12.899 1.00 86.75 263 PRO A N 1
ATOM 1957 C CA . PRO A 1 263 ? -27.635 5.789 13.226 1.00 86.75 263 PRO A CA 1
ATOM 1958 C C . PRO A 1 263 ? -28.649 5.940 12.082 1.00 86.75 263 PRO A C 1
ATOM 1960 O O . PRO A 1 263 ? -28.862 7.052 11.594 1.00 86.75 263 PRO A O 1
ATOM 1963 N N . ASP A 1 264 ? -29.255 4.834 11.643 1.00 86.00 264 ASP A N 1
ATOM 1964 C CA . ASP A 1 264 ? -30.119 4.780 10.449 1.00 86.00 264 ASP A CA 1
ATOM 1965 C C . ASP A 1 264 ? -31.617 4.642 10.769 1.00 86.00 264 ASP A C 1
ATOM 1967 O O . ASP A 1 264 ? -32.454 4.934 9.918 1.00 86.00 264 ASP A O 1
ATOM 1971 N N . ASN A 1 265 ? -31.972 4.281 12.005 1.00 89.81 265 ASN A N 1
ATOM 1972 C CA . ASN A 1 265 ? -33.352 4.019 12.422 1.00 89.81 265 ASN A CA 1
ATOM 1973 C C . ASN A 1 265 ? -33.938 5.071 13.380 1.00 89.81 265 ASN A C 1
ATOM 1975 O O . ASN A 1 265 ? -34.940 4.815 14.045 1.00 89.81 265 ASN A O 1
ATOM 1979 N N . LEU A 1 266 ? -33.345 6.269 13.468 1.00 89.25 266 LEU A N 1
ATOM 1980 C CA . LEU A 1 266 ? -33.812 7.314 14.398 1.00 89.25 266 LEU A CA 1
ATOM 1981 C C . LEU A 1 266 ? -35.270 7.743 14.163 1.00 89.25 266 LEU A C 1
ATOM 1983 O O . LEU A 1 266 ? -35.926 8.199 15.094 1.00 89.25 266 LEU A O 1
ATOM 1987 N N . GLY A 1 267 ? -35.782 7.592 12.938 1.00 86.62 267 GLY A N 1
ATOM 1988 C CA . GLY A 1 267 ? -37.178 7.886 12.600 1.00 86.62 267 GLY A CA 1
ATOM 1989 C C . GLY A 1 267 ? -38.193 6.927 13.232 1.00 86.62 267 GLY A C 1
ATOM 1990 O O . GLY A 1 267 ? -39.343 7.314 13.428 1.00 86.62 267 GLY A O 1
ATOM 1991 N N . ASP A 1 268 ? -37.760 5.718 13.593 1.00 88.38 268 ASP A N 1
ATOM 1992 C CA . ASP A 1 268 ? -38.609 4.668 14.165 1.00 88.38 268 ASP A CA 1
ATOM 1993 C C . ASP A 1 268 ? -38.602 4.681 15.704 1.00 88.38 268 ASP A C 1
ATOM 1995 O O . ASP A 1 268 ? -39.347 3.941 16.350 1.00 88.38 268 ASP A O 1
ATOM 1999 N N . VAL A 1 269 ? -37.755 5.520 16.312 1.00 91.81 269 VAL A N 1
ATOM 2000 C CA . VAL A 1 269 ? -37.565 5.595 17.763 1.00 91.81 269 VAL A CA 1
ATOM 2001 C C . VAL A 1 269 ? -38.384 6.740 18.359 1.00 91.81 269 VAL A C 1
ATOM 2003 O O . VAL A 1 269 ? -38.401 7.863 17.854 1.00 91.81 269 VAL A O 1
ATOM 2006 N N . ALA A 1 270 ? -39.055 6.477 19.484 1.00 93.00 270 ALA A N 1
ATOM 2007 C CA . ALA A 1 270 ? -39.819 7.497 20.191 1.00 93.00 270 ALA A CA 1
ATOM 2008 C C . ALA A 1 270 ? -38.912 8.637 20.690 1.00 93.00 270 ALA A C 1
ATOM 2010 O O . ALA A 1 270 ? -37.790 8.421 21.151 1.00 93.00 270 ALA A O 1
ATOM 2011 N N . ARG A 1 271 ? -39.419 9.876 20.663 1.00 92.31 271 ARG A N 1
ATOM 2012 C CA . ARG A 1 271 ? -38.642 11.069 21.050 1.00 92.31 271 ARG A CA 1
ATOM 2013 C C . ARG A 1 271 ? -38.144 11.035 22.498 1.00 92.31 271 ARG A C 1
ATOM 2015 O O . ARG A 1 271 ? -37.078 11.569 22.781 1.00 92.31 271 ARG A O 1
ATOM 2022 N N . GLU A 1 272 ? -38.894 10.396 23.390 1.00 92.25 272 GLU A N 1
ATOM 2023 C CA . GLU A 1 272 ? -38.510 10.189 24.791 1.00 92.25 272 GLU A CA 1
ATOM 2024 C C . GLU A 1 272 ? -37.317 9.230 24.922 1.00 92.25 272 GLU A C 1
ATOM 2026 O O . GLU A 1 272 ? -36.345 9.540 25.608 1.00 92.25 272 GLU A O 1
ATOM 2031 N N . ASP A 1 273 ? -37.329 8.125 24.172 1.00 93.94 273 ASP A N 1
ATOM 2032 C CA . ASP A 1 273 ? -36.212 7.178 24.121 1.00 93.94 273 ASP A CA 1
ATOM 2033 C C . ASP A 1 273 ? -34.960 7.819 23.510 1.00 93.94 273 ASP A C 1
ATOM 2035 O O . ASP A 1 273 ? -33.850 7.591 23.988 1.00 93.94 273 ASP A O 1
ATOM 2039 N N . MET A 1 274 ? -35.127 8.684 22.503 1.00 94.75 274 MET A N 1
ATOM 2040 C CA . MET A 1 274 ? -34.027 9.480 21.953 1.00 94.75 274 MET A CA 1
ATOM 2041 C C . MET A 1 274 ? -33.438 10.454 22.981 1.00 94.75 274 MET A C 1
ATOM 2043 O O . MET A 1 274 ? -32.220 10.590 23.049 1.00 94.75 274 MET A O 1
ATOM 2047 N N . ALA A 1 275 ? -34.265 11.113 23.798 1.00 94.56 275 ALA A N 1
ATOM 2048 C CA . ALA A 1 275 ? -33.790 12.027 24.840 1.00 94.56 275 ALA A CA 1
ATOM 2049 C C . ALA A 1 275 ? -32.986 11.295 25.930 1.00 94.56 275 ALA A C 1
ATOM 2051 O O . ALA A 1 275 ? -31.965 11.806 26.398 1.00 94.56 275 ALA A O 1
ATOM 2052 N N . LEU A 1 276 ? -33.414 10.083 26.299 1.00 94.12 276 LEU A N 1
ATOM 2053 C CA . LEU A 1 276 ? -32.693 9.211 27.231 1.00 94.12 276 LEU A CA 1
ATOM 2054 C C . LEU A 1 276 ? -31.382 8.700 26.642 1.00 94.12 276 LEU A C 1
ATOM 2056 O O . LEU A 1 276 ? -30.343 8.763 27.298 1.00 94.12 276 LEU A O 1
ATOM 2060 N N . ALA A 1 277 ? -31.424 8.219 25.400 1.00 94.06 277 ALA A N 1
ATOM 2061 C CA . ALA A 1 277 ? -30.240 7.745 24.704 1.00 94.06 277 ALA A CA 1
ATOM 2062 C C . ALA A 1 277 ? -29.221 8.871 24.500 1.00 94.06 277 ALA A C 1
ATOM 2064 O O . ALA A 1 277 ? -28.040 8.629 24.702 1.00 94.06 277 ALA A O 1
ATOM 2065 N N . LEU A 1 278 ? -29.661 10.094 24.179 1.00 94.88 278 LEU A N 1
ATOM 2066 C CA . LEU A 1 278 ? -28.791 11.267 24.070 1.00 94.88 278 LEU A CA 1
ATOM 2067 C C . LEU A 1 278 ? -28.075 11.551 25.394 1.00 94.88 278 LEU A C 1
ATOM 2069 O O . LEU A 1 278 ? -26.856 11.652 25.402 1.00 94.88 278 LEU A O 1
ATOM 2073 N N . ALA A 1 279 ? -28.808 11.621 26.506 1.00 93.12 279 ALA A N 1
ATOM 2074 C CA . ALA A 1 279 ? -28.217 11.912 27.811 1.00 93.12 279 ALA A CA 1
ATOM 2075 C C . ALA A 1 279 ? -27.229 10.823 28.279 1.00 93.12 279 ALA A C 1
ATOM 2077 O O . ALA A 1 279 ? -26.199 11.138 28.869 1.00 93.12 279 ALA A O 1
ATOM 2078 N N . LEU A 1 280 ? -27.503 9.546 27.983 1.00 92.44 280 LEU A N 1
ATOM 2079 C CA . LEU A 1 280 ? -26.560 8.447 28.238 1.00 92.44 280 LEU A CA 1
ATOM 2080 C C . LEU A 1 280 ? -25.347 8.499 27.297 1.00 92.44 280 LEU A C 1
ATOM 2082 O O . LEU A 1 280 ? -24.221 8.276 27.731 1.00 92.44 280 LEU A O 1
ATOM 2086 N N . ALA A 1 281 ? -25.569 8.794 26.017 1.00 90.06 281 ALA A N 1
ATOM 2087 C CA . ALA A 1 281 ? -24.535 8.816 24.989 1.00 90.06 281 ALA A CA 1
ATOM 2088 C C . ALA A 1 281 ? -23.571 10.003 25.128 1.00 90.06 281 ALA A C 1
ATOM 2090 O O . ALA A 1 281 ? -22.403 9.869 24.784 1.00 90.06 281 ALA A O 1
ATOM 2091 N N . GLU A 1 282 ? -24.024 11.143 25.656 1.00 87.19 282 GLU A N 1
ATOM 2092 C CA . GLU A 1 282 ? -23.154 12.281 25.995 1.00 87.19 282 GLU A CA 1
ATOM 2093 C C . GLU A 1 282 ? -22.171 11.967 27.126 1.00 87.19 282 GLU A C 1
ATOM 2095 O O . GLU A 1 282 ? -21.121 12.599 27.217 1.00 87.19 282 GLU A O 1
ATOM 2100 N N . GLY A 1 283 ? -22.504 10.988 27.968 1.00 73.94 283 GLY A N 1
ATOM 2101 C CA . GLY A 1 283 ? -21.622 10.464 29.004 1.00 73.94 283 GLY A CA 1
ATOM 2102 C C . GLY A 1 283 ? -20.695 9.341 28.535 1.00 73.94 283 GLY A C 1
ATOM 2103 O O . GLY A 1 283 ? -20.023 8.774 29.387 1.00 73.94 283 GLY A O 1
ATOM 2104 N N . SER A 1 284 ? -20.679 8.995 27.238 1.00 74.69 284 SER A N 1
ATOM 2105 C CA . SER A 1 284 ? -19.851 7.916 26.682 1.00 74.69 284 SER A CA 1
ATOM 2106 C C . SER A 1 284 ? -18.795 8.441 25.717 1.00 74.69 284 SER A C 1
ATOM 2108 O O . SER A 1 284 ? -19.092 9.258 24.842 1.00 74.69 284 SER A O 1
ATOM 2110 N N . ALA A 1 285 ? -17.579 7.904 25.812 1.00 68.44 285 ALA A N 1
ATOM 2111 C CA . ALA A 1 285 ? -16.523 8.157 24.830 1.00 68.44 285 ALA A CA 1
ATOM 2112 C C . ALA A 1 285 ? -16.620 7.256 23.579 1.00 68.44 285 ALA A C 1
ATOM 2114 O O . ALA A 1 285 ? -15.914 7.491 22.601 1.00 68.44 285 ALA A O 1
ATOM 2115 N N . HIS A 1 286 ? -17.507 6.254 23.570 1.00 70.44 286 HIS A N 1
ATOM 2116 C CA . HIS A 1 286 ? -17.635 5.297 22.468 1.00 70.44 286 HIS A CA 1
ATOM 2117 C C . HIS A 1 286 ? -18.185 5.972 21.185 1.00 70.44 286 HIS A C 1
ATOM 2119 O O . HIS A 1 286 ? -19.224 6.629 21.249 1.00 70.44 286 HIS A O 1
ATOM 2125 N N . PRO A 1 287 ? -17.611 5.748 19.986 1.00 70.00 287 PRO A N 1
ATOM 2126 C CA . PRO A 1 287 ? -18.037 6.284 18.695 1.00 70.00 287 PRO A CA 1
ATOM 2127 C C . PRO A 1 287 ? -19.481 6.017 18.330 1.00 70.00 287 PRO A C 1
ATOM 2129 O O . PRO A 1 287 ? -20.104 6.883 17.727 1.00 70.00 287 PRO A O 1
ATOM 2132 N N . LEU A 1 288 ? -20.049 4.873 18.722 1.00 79.69 288 LEU A N 1
ATOM 2133 C CA . LEU A 1 288 ? -21.481 4.623 18.553 1.00 79.69 288 LEU A CA 1
ATOM 2134 C C . LEU A 1 288 ? -22.312 5.572 19.428 1.00 79.69 288 LEU A C 1
ATOM 2136 O O . LEU A 1 288 ? -23.303 6.127 18.958 1.00 79.69 288 LEU A O 1
ATOM 2140 N N . GLY A 1 289 ? -21.880 5.821 20.668 1.00 83.62 289 GLY A N 1
ATOM 2141 C CA . GLY A 1 289 ? -22.454 6.840 21.549 1.00 83.62 289 GLY A CA 1
ATOM 2142 C C . GLY A 1 289 ? -22.274 8.249 20.982 1.00 83.62 289 GLY A C 1
ATOM 2143 O O . GLY A 1 289 ? -23.253 8.962 20.785 1.00 83.62 289 GLY A O 1
ATOM 2144 N N . ALA A 1 290 ? -21.055 8.633 20.605 1.00 82.31 290 ALA A N 1
ATOM 2145 C CA . ALA A 1 290 ? -20.765 9.946 20.033 1.00 82.31 290 ALA A CA 1
ATOM 2146 C C . ALA A 1 290 ? -21.530 10.204 18.720 1.00 82.31 290 ALA A C 1
ATOM 2148 O O . ALA A 1 290 ? -22.022 11.314 18.489 1.00 82.31 290 ALA A O 1
ATOM 2149 N N . ALA A 1 291 ? -21.661 9.194 17.856 1.00 83.25 291 ALA A N 1
ATOM 2150 C CA . ALA A 1 291 ? -22.460 9.260 16.638 1.00 83.25 291 ALA A CA 1
ATOM 2151 C C . ALA A 1 291 ? -23.952 9.415 16.947 1.00 83.25 291 ALA A C 1
ATOM 2153 O O . ALA A 1 291 ? -24.613 10.274 16.358 1.00 83.25 291 ALA A O 1
ATOM 2154 N N . LEU A 1 292 ? -24.470 8.633 17.900 1.00 90.12 292 LEU A N 1
ATOM 2155 C CA . LEU A 1 292 ? -25.860 8.712 18.340 1.00 90.12 292 LEU A CA 1
ATOM 2156 C C . LEU A 1 292 ? -26.178 10.082 18.948 1.00 90.12 292 LEU A C 1
ATOM 2158 O O . LEU A 1 292 ? -27.145 10.722 18.538 1.00 90.12 292 LEU A O 1
ATOM 2162 N N . ALA A 1 293 ? -25.330 10.574 19.851 1.00 90.50 293 ALA A N 1
ATOM 2163 C CA . ALA A 1 293 ? -25.483 11.878 20.484 1.00 90.50 293 ALA A CA 1
ATOM 2164 C C . ALA A 1 293 ? -25.490 13.007 19.445 1.00 90.50 293 ALA A C 1
ATOM 2166 O O . ALA A 1 293 ? -26.368 13.871 19.455 1.00 90.50 293 ALA A O 1
ATOM 2167 N N . ARG A 1 294 ? -24.550 12.977 18.493 1.00 89.44 294 ARG A N 1
ATOM 2168 C CA . ARG A 1 294 ? -24.460 13.970 17.413 1.00 89.44 294 ARG A CA 1
ATOM 2169 C C . ARG A 1 294 ? -25.706 13.966 16.527 1.00 89.44 294 ARG A C 1
ATOM 2171 O O . ARG A 1 294 ? -26.242 15.035 16.238 1.00 89.44 294 ARG A O 1
ATOM 2178 N N . ALA A 1 295 ? -26.172 12.787 16.117 1.00 90.25 295 ALA A N 1
ATOM 2179 C CA . ALA A 1 295 ? -27.327 12.644 15.235 1.00 90.25 295 ALA A CA 1
ATOM 2180 C C . ALA A 1 295 ? -28.639 13.057 15.923 1.00 90.25 295 ALA A C 1
ATOM 2182 O O . ALA A 1 295 ? -29.408 13.839 15.366 1.00 90.25 295 ALA A O 1
ATOM 2183 N N . VAL A 1 296 ? -28.863 12.616 17.164 1.00 93.19 296 VAL A N 1
ATOM 2184 C CA . VAL A 1 296 ? -30.068 12.958 17.936 1.00 93.19 296 VAL A CA 1
ATOM 2185 C C . VAL A 1 296 ? -30.102 14.451 18.287 1.00 93.19 296 VAL A C 1
ATOM 2187 O O . VAL A 1 296 ? -31.151 15.092 18.172 1.00 93.19 296 VAL A O 1
ATOM 2190 N N . ARG A 1 297 ? -28.954 15.055 18.625 1.00 91.62 297 ARG A N 1
ATOM 2191 C CA . ARG A 1 297 ? -28.850 16.506 18.860 1.00 91.62 297 ARG A CA 1
ATOM 2192 C C . ARG A 1 297 ? -29.171 17.312 17.599 1.00 91.62 297 ARG A C 1
ATOM 2194 O O . ARG A 1 297 ? -29.864 18.324 17.687 1.00 91.62 297 ARG A O 1
ATOM 2201 N N . ALA A 1 298 ? -28.727 16.855 16.424 1.00 90.62 298 ALA A N 1
ATOM 2202 C CA . ALA A 1 298 ? -29.032 17.502 15.145 1.00 90.62 298 ALA A CA 1
ATOM 2203 C C . ALA A 1 298 ? -30.540 17.506 14.812 1.00 90.62 298 ALA A C 1
ATOM 2205 O O . ALA A 1 298 ? -31.005 18.399 14.108 1.00 90.62 298 ALA A O 1
ATOM 2206 N N . MET A 1 299 ? -31.322 16.573 15.369 1.00 92.12 299 MET A N 1
ATOM 2207 C CA . MET A 1 299 ? -32.790 16.543 15.260 1.00 92.12 299 MET A CA 1
ATOM 2208 C C . MET A 1 299 ? -33.504 17.509 16.229 1.00 92.12 299 MET A C 1
ATOM 2210 O O . MET A 1 299 ? -34.737 17.547 16.276 1.00 92.12 299 MET A O 1
ATOM 2214 N N . GLY A 1 300 ? -32.762 18.282 17.031 1.00 91.81 300 GLY A N 1
ATOM 2215 C CA . GLY A 1 300 ? -33.327 19.216 18.009 1.00 91.81 300 GLY A CA 1
ATOM 2216 C C . GLY A 1 300 ? -33.982 18.524 19.209 1.00 91.81 300 GLY A C 1
ATOM 2217 O O . GLY A 1 300 ? -34.914 19.065 19.812 1.00 91.81 300 GLY A O 1
ATOM 2218 N N . VAL A 1 301 ? -33.555 17.303 19.538 1.00 93.81 301 VAL A N 1
ATOM 2219 C CA . VAL A 1 301 ? -33.945 16.614 20.775 1.00 93.81 301 VAL A CA 1
ATOM 2220 C C . VAL A 1 301 ? -33.052 17.115 21.912 1.00 93.81 301 VAL A C 1
ATOM 2222 O O . VAL A 1 301 ? -31.844 17.250 21.739 1.00 93.81 301 VAL A O 1
ATOM 2225 N N . GLN A 1 302 ? -33.655 17.420 23.061 1.00 93.44 302 GLN A N 1
ATOM 2226 C CA . GLN A 1 302 ? -32.926 17.814 24.268 1.00 93.44 302 GLN A CA 1
ATOM 2227 C C . GLN A 1 302 ? -32.630 16.576 25.126 1.00 93.44 302 GLN A C 1
ATOM 2229 O O . GLN A 1 302 ? -33.482 15.683 25.179 1.00 93.44 302 GLN A O 1
ATOM 2234 N N . PRO A 1 303 ? -31.457 16.500 25.780 1.00 92.50 303 PRO A N 1
ATOM 2235 C CA . PRO A 1 303 ? -31.124 15.385 26.658 1.00 92.50 303 PRO A CA 1
ATOM 2236 C C . PRO A 1 303 ? -32.089 15.332 27.846 1.00 92.50 303 PRO A C 1
ATOM 2238 O O . PRO A 1 303 ? -32.475 16.363 28.399 1.00 92.50 303 PRO A O 1
ATOM 2241 N N . ALA A 1 304 ? -32.486 14.122 28.237 1.00 92.38 304 ALA A N 1
ATOM 2242 C CA . ALA A 1 304 ? -33.252 13.912 29.458 1.00 92.38 304 ALA A CA 1
ATOM 2243 C C . ALA A 1 304 ? -32.388 14.182 30.703 1.00 92.38 304 ALA A C 1
ATOM 2245 O O . ALA A 1 304 ? -31.185 13.925 30.705 1.00 92.38 304 ALA A O 1
ATOM 2246 N N . GLU A 1 305 ? -33.004 14.640 31.794 1.00 91.56 305 GLU A N 1
ATOM 2247 C CA . GLU A 1 305 ? -32.307 14.746 33.077 1.00 91.56 305 GLU A CA 1
ATOM 2248 C C . GLU A 1 305 ? -32.082 13.351 33.677 1.00 91.56 305 GLU A C 1
ATOM 2250 O O . GLU A 1 305 ? -33.026 12.663 34.081 1.00 91.56 305 GLU A O 1
ATOM 2255 N N . LEU A 1 306 ? -30.815 12.944 33.739 1.00 91.25 306 LEU A N 1
ATOM 2256 C CA . LEU A 1 306 ? -30.365 11.688 34.330 1.00 91.25 306 LEU A CA 1
ATOM 2257 C C . LEU A 1 306 ? -29.552 11.950 35.598 1.00 91.25 306 LEU A C 1
ATOM 2259 O O . LEU A 1 306 ? -28.875 12.970 35.725 1.00 91.25 306 LEU A O 1
ATOM 2263 N N . ARG A 1 307 ? -29.603 11.006 36.538 1.00 90.56 307 ARG A N 1
ATOM 2264 C CA . ARG A 1 307 ? -28.760 10.996 37.743 1.00 90.56 307 ARG A CA 1
ATOM 2265 C C . ARG A 1 307 ? -27.832 9.794 37.721 1.00 90.56 307 ARG A C 1
ATOM 2267 O O . ARG A 1 307 ? -28.168 8.780 37.116 1.00 90.56 307 ARG A O 1
ATOM 2274 N N . ASP A 1 308 ? -26.704 9.907 38.415 1.00 89.81 308 ASP A N 1
ATOM 2275 C CA . ASP A 1 308 ? -25.763 8.803 38.636 1.00 89.81 308 ASP A CA 1
ATOM 2276 C C . ASP A 1 308 ? -25.310 8.127 37.329 1.00 89.81 308 ASP A C 1
ATOM 2278 O O . ASP A 1 308 ? -25.347 6.904 37.207 1.00 89.81 308 ASP A O 1
ATOM 2282 N N . ILE A 1 309 ? -24.930 8.932 36.327 1.00 89.44 309 ILE A N 1
ATOM 2283 C CA . ILE A 1 309 ? -24.399 8.420 35.058 1.00 89.44 309 ILE A CA 1
ATOM 2284 C C . ILE A 1 309 ? -23.055 7.740 35.330 1.00 89.44 309 ILE A C 1
ATOM 2286 O O . ILE A 1 309 ? -22.132 8.363 35.857 1.00 89.44 309 ILE A O 1
ATOM 2290 N N . VAL A 1 310 ? -22.950 6.466 34.961 1.00 86.69 310 VAL A N 1
ATOM 2291 C CA . VAL A 1 310 ? -21.743 5.654 35.111 1.00 86.69 310 VAL A CA 1
ATOM 2292 C C . VAL A 1 310 ? -21.495 4.884 33.821 1.00 86.69 310 VAL A C 1
ATOM 2294 O O . VAL A 1 310 ? -22.323 4.077 33.393 1.00 86.69 310 VAL A O 1
ATOM 2297 N N . GLU A 1 311 ? -20.330 5.101 33.218 1.00 82.69 311 GLU A N 1
ATOM 2298 C CA . GLU A 1 311 ? -19.843 4.273 32.119 1.00 82.69 311 GLU A CA 1
ATOM 2299 C C . GLU A 1 311 ? -19.264 2.963 32.675 1.00 82.69 311 GLU A C 1
ATOM 2301 O O . GLU A 1 311 ? -18.521 2.936 33.659 1.00 82.69 311 GLU A O 1
ATOM 2306 N N . ARG A 1 312 ? -19.675 1.846 32.077 1.00 81.19 312 ARG A N 1
ATOM 2307 C CA . ARG A 1 312 ? -19.203 0.490 32.357 1.00 81.19 312 ARG A CA 1
ATOM 2308 C C . ARG A 1 312 ? -18.416 0.029 31.130 1.00 81.19 312 ARG A C 1
ATOM 2310 O O . ARG A 1 312 ? -19.042 -0.391 30.147 1.00 81.19 312 ARG A O 1
ATOM 2317 N N . PRO A 1 313 ? -17.076 0.097 31.166 1.00 65.19 313 PRO A N 1
ATOM 2318 C CA . PRO A 1 313 ? -16.240 -0.331 30.053 1.00 65.19 313 PRO A CA 1
ATOM 2319 C C . PRO A 1 313 ? -16.611 -1.738 29.565 1.00 65.19 313 PRO A C 1
ATOM 2321 O O . PRO A 1 313 ? -16.951 -2.622 30.352 1.00 65.19 313 PRO A O 1
ATOM 2324 N N . GLY A 1 314 ? -16.626 -1.935 28.245 1.00 65.62 314 GLY A N 1
ATOM 2325 C CA . GLY A 1 314 ? -17.007 -3.210 27.621 1.00 65.62 314 GLY A CA 1
ATOM 2326 C C . GLY A 1 314 ? -18.508 -3.529 27.635 1.00 65.62 314 GLY A C 1
ATOM 2327 O O . GLY A 1 314 ? -18.929 -4.490 26.985 1.00 65.62 314 GLY A O 1
ATOM 2328 N N . HIS A 1 315 ? -19.329 -2.718 28.305 1.00 77.56 315 HIS A N 1
ATOM 2329 C CA . HIS A 1 315 ? -20.771 -2.910 28.424 1.00 77.56 315 HIS A CA 1
ATOM 2330 C C . HIS A 1 315 ? -21.572 -1.744 27.836 1.00 77.56 315 HIS A C 1
ATOM 2332 O O . HIS A 1 315 ? -22.375 -1.971 26.926 1.00 77.56 315 HIS A O 1
ATOM 2338 N N . GLY A 1 316 ? -21.362 -0.525 28.339 1.00 84.94 316 GLY A N 1
ATOM 2339 C CA . GLY A 1 316 ? -22.110 0.678 27.968 1.00 84.94 316 GLY A CA 1
ATOM 2340 C C . GLY A 1 316 ? -22.291 1.646 29.140 1.00 84.94 316 GLY A C 1
ATOM 2341 O O . GLY A 1 316 ? -21.605 1.535 30.149 1.00 84.94 316 GLY A O 1
ATOM 2342 N N . VAL A 1 317 ? -23.238 2.575 29.041 1.00 89.88 317 VAL A N 1
ATOM 2343 C CA . VAL A 1 317 ? -23.528 3.578 30.080 1.00 89.88 317 VAL A CA 1
ATOM 2344 C C . VAL A 1 317 ? -24.820 3.229 30.812 1.00 89.88 317 VAL A C 1
ATOM 2346 O O . VAL A 1 317 ? -25.812 2.852 30.186 1.00 89.88 317 VAL A O 1
ATOM 2349 N N . GLU A 1 318 ? -24.836 3.350 32.138 1.00 92.94 318 GLU A N 1
ATOM 2350 C CA . GLU A 1 318 ? -26.053 3.264 32.951 1.00 92.94 318 GLU A CA 1
ATOM 2351 C C . GLU A 1 318 ? -26.299 4.542 33.747 1.00 92.94 318 GLU A C 1
ATOM 2353 O O . GLU A 1 318 ? -25.365 5.243 34.119 1.00 92.94 318 GLU A O 1
ATOM 2358 N N . ALA A 1 319 ? -27.569 4.840 34.005 1.00 93.38 319 ALA A N 1
ATOM 2359 C CA . ALA A 1 319 ? -27.985 5.962 34.835 1.00 93.38 319 ALA A CA 1
ATOM 2360 C C . ALA A 1 319 ? -29.342 5.678 35.493 1.00 93.38 319 ALA A C 1
ATOM 2362 O O . ALA A 1 319 ? -29.996 4.662 35.221 1.00 93.38 319 ALA A O 1
ATOM 2363 N N . THR A 1 320 ? -29.793 6.607 36.330 1.00 92.62 320 THR A N 1
ATOM 2364 C CA . THR A 1 320 ? -31.121 6.589 36.947 1.00 92.62 320 THR A CA 1
ATOM 2365 C C . THR A 1 320 ? -32.009 7.661 36.322 1.00 92.62 320 THR A C 1
ATOM 2367 O O . THR A 1 320 ? -31.678 8.848 36.340 1.00 92.62 320 THR A O 1
ATOM 2370 N N . TRP A 1 321 ? -33.176 7.251 35.824 1.00 92.56 321 TRP A N 1
ATOM 2371 C CA . TRP A 1 321 ? -34.214 8.126 35.281 1.00 92.56 321 TRP A CA 1
ATOM 2372 C C . TRP A 1 321 ? -35.542 7.861 35.990 1.00 92.56 321 TRP A C 1
ATOM 2374 O O . TRP A 1 321 ? -36.025 6.731 35.999 1.00 92.56 321 TRP A O 1
ATOM 2384 N N . GLN A 1 322 ? -36.120 8.883 36.630 1.00 89.19 322 GLN A N 1
ATOM 2385 C CA . GLN A 1 322 ? -37.383 8.777 37.388 1.00 89.19 322 GLN A CA 1
ATOM 2386 C C . GLN A 1 322 ? -37.423 7.594 38.387 1.00 89.19 322 GLN A C 1
ATOM 2388 O O . GLN A 1 322 ? -38.445 6.937 38.566 1.00 89.19 322 GLN A O 1
ATOM 2393 N N . GLY A 1 323 ? -36.288 7.285 39.026 1.00 85.19 323 GLY A N 1
ATOM 2394 C CA . GLY A 1 323 ? -36.157 6.155 39.958 1.00 85.19 323 GLY A CA 1
ATOM 2395 C C . GLY A 1 323 ? -36.010 4.776 39.297 1.00 85.19 323 GLY A C 1
ATOM 2396 O O . GLY A 1 323 ? -35.828 3.788 40.002 1.00 85.19 323 GLY A O 1
ATOM 2397 N N . SER A 1 324 ? -36.040 4.698 37.964 1.00 89.06 324 SER A N 1
ATOM 2398 C CA . SER A 1 324 ? -35.790 3.480 37.188 1.00 89.06 324 SER A CA 1
ATOM 2399 C C . SER A 1 324 ? -34.376 3.470 36.610 1.00 89.06 324 SER A C 1
ATOM 2401 O O . SER A 1 324 ? -33.865 4.497 36.161 1.00 89.06 324 SER A O 1
ATOM 2403 N N . ARG A 1 325 ? -33.739 2.294 36.575 1.00 91.06 325 ARG A N 1
ATOM 2404 C CA . ARG A 1 325 ? -32.428 2.146 35.931 1.00 91.06 325 ARG A CA 1
ATOM 2405 C C . ARG A 1 325 ? -32.588 2.150 34.412 1.00 91.06 325 ARG A C 1
ATOM 2407 O O . ARG A 1 325 ? -33.357 1.351 33.871 1.00 91.06 325 ARG A O 1
ATOM 2414 N N . VAL A 1 326 ? -31.821 3.004 33.743 1.00 94.31 326 VAL A N 1
ATOM 2415 C CA . VAL A 1 326 ? -31.703 3.066 32.283 1.00 94.31 326 VAL A CA 1
ATOM 2416 C C . VAL A 1 326 ? -30.290 2.685 31.859 1.00 94.31 326 VAL A C 1
ATOM 2418 O O . VAL A 1 326 ? -29.327 2.959 32.575 1.00 94.31 326 VAL A O 1
ATOM 2421 N N . ARG A 1 327 ? -30.161 1.995 30.725 1.00 94.19 327 ARG A N 1
ATOM 2422 C CA . ARG A 1 327 ? -28.873 1.509 30.209 1.00 94.19 327 ARG A CA 1
ATOM 2423 C C . ARG A 1 327 ? -28.787 1.699 28.711 1.00 94.19 327 ARG A C 1
ATOM 2425 O O . ARG A 1 327 ? -29.766 1.410 28.039 1.00 94.19 327 ARG A O 1
ATOM 2432 N N . LEU A 1 328 ? -27.630 2.092 28.200 1.00 93.19 328 LEU A N 1
ATOM 2433 C CA . LEU A 1 328 ? -27.318 2.168 26.778 1.00 93.19 328 LEU A CA 1
ATOM 2434 C C . LEU A 1 328 ? -26.046 1.360 26.521 1.00 93.19 328 LEU A C 1
ATOM 2436 O O . LEU A 1 328 ? -24.994 1.719 27.038 1.00 93.19 328 LEU A O 1
ATOM 2440 N N . GLY A 1 329 ? -26.118 0.268 25.763 1.00 88.19 329 GLY A N 1
ATOM 2441 C CA . GLY A 1 329 ? -24.945 -0.580 25.548 1.00 88.19 329 GLY A CA 1
ATOM 2442 C C . GLY A 1 329 ? -25.197 -1.863 24.762 1.00 88.19 329 GLY A C 1
ATOM 2443 O O . GLY A 1 329 ? -26.161 -1.984 24.006 1.00 88.19 329 GLY A O 1
ATOM 2444 N N . ARG A 1 330 ? -24.309 -2.845 24.941 1.00 82.56 330 ARG A N 1
ATOM 2445 C CA . ARG A 1 330 ? -24.332 -4.131 24.219 1.00 82.56 330 ARG A CA 1
ATOM 2446 C C . ARG A 1 330 ? -25.577 -4.956 24.555 1.00 82.56 330 ARG A C 1
ATOM 2448 O O . ARG A 1 330 ? -25.987 -5.021 25.714 1.00 82.56 330 ARG A O 1
ATOM 2455 N N . ALA A 1 331 ? -26.088 -5.693 23.563 1.00 83.06 331 ALA A N 1
ATOM 2456 C CA . ALA A 1 331 ? -27.284 -6.538 23.678 1.00 83.06 331 ALA A CA 1
ATOM 2457 C C . ALA A 1 331 ? -27.253 -7.456 24.914 1.00 83.06 331 ALA A C 1
ATOM 2459 O O . ALA A 1 331 ? -28.149 -7.409 25.753 1.00 83.06 331 ALA A O 1
ATOM 2460 N N . ALA A 1 332 ? -26.163 -8.215 25.075 1.00 82.19 332 ALA A N 1
ATOM 2461 C CA . ALA A 1 332 ? -26.000 -9.175 26.166 1.00 82.19 332 ALA A CA 1
ATOM 2462 C C . ALA A 1 332 ? -26.029 -8.531 27.564 1.00 82.19 332 ALA A C 1
ATOM 2464 O O . ALA A 1 332 ? -26.484 -9.155 28.517 1.00 82.19 332 ALA A O 1
ATOM 2465 N N . TRP A 1 333 ? -25.567 -7.283 27.696 1.00 81.44 333 TRP A N 1
ATOM 2466 C CA . TRP A 1 333 ? -25.527 -6.590 28.985 1.00 81.44 333 TRP A CA 1
ATOM 2467 C C . TRP A 1 333 ? -26.877 -5.994 29.378 1.00 81.44 333 TRP A C 1
ATOM 2469 O O . TRP A 1 333 ? -27.249 -5.981 30.557 1.00 81.44 333 TRP A O 1
ATOM 2479 N N . VAL A 1 334 ? -27.619 -5.497 28.390 1.00 86.44 334 VAL A N 1
ATOM 2480 C CA . VAL A 1 334 ? -28.958 -4.964 28.632 1.00 86.44 334 VAL A CA 1
ATOM 2481 C C . VAL A 1 334 ? -30.027 -6.057 28.677 1.00 86.44 334 VAL A C 1
ATOM 2483 O O . VAL A 1 334 ? -31.117 -5.780 29.156 1.00 86.44 334 VAL A O 1
ATOM 2486 N N . GLY A 1 335 ? -29.719 -7.284 28.240 1.00 82.38 335 GLY A N 1
ATOM 2487 C CA . GLY A 1 335 ? -30.666 -8.406 28.177 1.00 82.38 335 GLY A CA 1
ATOM 2488 C C . GLY A 1 335 ? -31.440 -8.505 26.856 1.00 82.38 335 GLY A C 1
ATOM 2489 O O . GLY A 1 335 ? -32.439 -9.215 26.787 1.00 82.38 335 GLY A O 1
ATOM 2490 N N . ALA A 1 336 ? -30.988 -7.812 25.808 1.00 84.19 336 ALA A N 1
ATOM 2491 C CA . ALA A 1 336 ? -31.598 -7.830 24.483 1.00 84.19 336 ALA A CA 1
ATOM 2492 C C . ALA A 1 336 ? -31.020 -8.946 23.593 1.00 84.19 336 ALA A C 1
ATOM 2494 O O . ALA A 1 336 ? -29.898 -9.416 23.790 1.00 84.19 336 ALA A O 1
ATOM 2495 N N . SER A 1 337 ? -31.780 -9.342 22.567 1.00 82.25 337 SER A N 1
ATOM 2496 C CA . SER A 1 337 ? -31.273 -10.232 21.514 1.00 82.25 337 SER A CA 1
ATOM 2497 C C . SER A 1 337 ? -30.289 -9.482 20.600 1.00 82.25 337 SER A C 1
ATOM 2499 O O . SER A 1 337 ? -30.546 -8.318 20.283 1.00 82.25 337 SER A O 1
ATOM 2501 N N . PRO A 1 338 ? -29.181 -10.110 20.160 1.00 73.62 338 PRO A N 1
ATOM 2502 C CA . PRO A 1 338 ? -28.232 -9.483 19.242 1.00 73.62 338 PRO A CA 1
ATOM 2503 C C . PRO A 1 338 ? -28.908 -9.063 17.932 1.00 73.62 338 PRO A C 1
ATOM 2505 O O . PRO A 1 338 ? -29.721 -9.805 17.382 1.00 73.62 338 PRO A O 1
ATOM 2508 N N . ALA A 1 339 ? -28.552 -7.885 17.419 1.00 72.12 339 ALA A N 1
ATOM 2509 C CA . ALA A 1 339 ? -28.987 -7.440 16.100 1.00 72.12 339 ALA A CA 1
ATOM 2510 C C . ALA A 1 339 ? -28.109 -8.068 15.006 1.00 72.12 339 ALA A C 1
ATOM 2512 O O . ALA A 1 339 ? -26.958 -8.430 15.241 1.00 72.12 339 ALA A O 1
ATOM 2513 N N . THR A 1 340 ? -28.643 -8.160 13.788 1.00 68.44 340 THR A N 1
ATOM 2514 C CA . THR A 1 340 ? -27.916 -8.632 12.593 1.00 68.44 340 THR A CA 1
ATOM 2515 C C . THR A 1 340 ? -26.959 -7.589 12.009 1.00 68.44 340 THR A C 1
ATOM 2517 O O . THR A 1 340 ? -26.174 -7.901 11.116 1.00 68.44 340 THR A O 1
ATOM 2520 N N . ARG A 1 341 ? -27.027 -6.350 12.507 1.00 71.94 341 ARG A N 1
ATOM 2521 C CA . ARG A 1 341 ? -26.194 -5.205 12.127 1.00 71.94 341 ARG A CA 1
ATOM 2522 C C . ARG A 1 341 ? -25.555 -4.594 13.371 1.00 71.94 341 ARG A C 1
ATOM 2524 O O . ARG A 1 341 ? -25.999 -4.863 14.488 1.00 71.94 341 ARG A O 1
ATOM 2531 N N . THR A 1 342 ? -24.557 -3.738 13.172 1.00 75.38 342 THR A N 1
ATOM 2532 C CA . THR A 1 342 ? -23.967 -2.924 14.240 1.00 75.38 342 THR A CA 1
ATOM 2533 C C . THR A 1 342 ? -25.062 -2.124 14.943 1.00 75.38 342 THR A C 1
ATOM 2535 O O . THR A 1 342 ? -25.791 -1.364 14.306 1.00 75.38 342 THR A O 1
ATOM 2538 N N . ALA A 1 343 ? -25.214 -2.324 16.253 1.00 83.81 343 ALA A N 1
ATOM 2539 C CA . ALA A 1 343 ? -26.289 -1.719 17.026 1.00 83.81 343 ALA A CA 1
ATOM 2540 C C . ALA A 1 343 ? -25.893 -1.479 18.486 1.00 83.81 343 ALA A C 1
ATOM 2542 O O . ALA A 1 343 ? -25.142 -2.261 19.073 1.00 83.81 343 ALA A O 1
ATOM 2543 N N . THR A 1 344 ? -26.469 -0.435 19.081 1.00 87.75 344 THR A N 1
ATOM 2544 C CA . THR A 1 344 ? -26.502 -0.237 20.536 1.00 87.75 344 THR A CA 1
ATOM 2545 C C . THR A 1 344 ? -27.940 -0.331 21.033 1.00 87.75 344 THR A C 1
ATOM 2547 O O . THR A 1 344 ? -28.886 -0.066 20.290 1.00 87.75 344 THR A O 1
ATOM 2550 N N . PHE A 1 345 ? -28.123 -0.742 22.282 1.00 92.12 345 PHE A N 1
ATOM 2551 C CA . PHE A 1 345 ? -29.437 -1.026 22.843 1.00 92.12 345 PHE A CA 1
ATOM 2552 C C . PHE A 1 345 ? -29.685 -0.149 24.059 1.00 92.12 345 PHE A C 1
ATOM 2554 O O . PHE A 1 345 ? -28.906 -0.162 25.013 1.00 92.12 345 PHE A O 1
ATOM 2561 N N . LEU A 1 346 ? -30.799 0.573 24.040 1.00 94.06 346 LEU A N 1
ATOM 2562 C CA . LEU A 1 346 ? -31.334 1.269 25.198 1.00 94.06 346 LEU A CA 1
ATOM 2563 C C . LEU A 1 346 ? -32.287 0.332 25.945 1.00 94.06 346 LEU A C 1
ATOM 2565 O O . LEU A 1 346 ? -33.179 -0.266 25.353 1.00 94.06 346 LEU A O 1
ATOM 2569 N N . SER A 1 347 ? -32.122 0.219 27.256 1.00 94.12 347 SER A N 1
ATOM 2570 C CA . SER A 1 347 ? -33.041 -0.475 28.151 1.00 94.12 347 SER A CA 1
ATOM 2571 C C . SER A 1 347 ? -33.666 0.517 29.117 1.00 94.12 347 SER A C 1
ATOM 2573 O O . SER A 1 347 ? -32.953 1.128 29.914 1.00 94.12 347 SER A O 1
ATOM 2575 N N . VAL A 1 348 ? -34.994 0.613 29.098 1.00 91.75 348 VAL A N 1
ATOM 2576 C CA . VAL A 1 348 ? -35.795 1.443 30.007 1.00 91.75 348 VAL A CA 1
ATOM 2577 C C . VAL A 1 348 ? -36.791 0.538 30.719 1.00 91.75 348 VAL A C 1
ATOM 2579 O O . VAL A 1 348 ? -37.702 0.009 30.087 1.00 91.75 348 VAL A O 1
ATOM 2582 N N . ALA A 1 349 ? -36.602 0.312 32.023 1.00 84.44 349 ALA A N 1
ATOM 2583 C CA . ALA A 1 349 ? -37.489 -0.535 32.834 1.00 84.44 349 ALA A CA 1
ATOM 2584 C C . ALA A 1 349 ? -37.787 -1.929 32.216 1.00 84.44 349 ALA A C 1
ATOM 2586 O O . ALA A 1 349 ? -38.901 -2.436 32.304 1.00 84.44 349 ALA A O 1
ATOM 2587 N N . GLY A 1 350 ? -36.792 -2.546 31.561 1.00 79.50 350 GLY A N 1
ATOM 2588 C CA . GLY A 1 350 ? -36.914 -3.862 30.913 1.00 79.50 350 GLY A CA 1
ATOM 2589 C C . GLY A 1 350 ? -37.449 -3.841 29.475 1.00 79.50 350 GLY A C 1
ATOM 2590 O O . GLY A 1 350 ? -37.441 -4.875 28.814 1.00 79.50 350 GLY A O 1
ATOM 2591 N N . ARG A 1 351 ? -37.869 -2.681 28.953 1.00 89.94 351 ARG A N 1
ATOM 2592 C CA . ARG A 1 351 ? -38.146 -2.488 27.523 1.00 89.94 351 ARG A CA 1
ATOM 2593 C C . ARG A 1 351 ? -36.848 -2.176 26.786 1.00 89.94 351 ARG A C 1
ATOM 2595 O O . ARG A 1 351 ? -36.105 -1.296 27.215 1.00 89.94 351 ARG A O 1
ATOM 2602 N N . HIS A 1 352 ? -36.610 -2.852 25.664 1.00 92.06 352 HIS A N 1
ATOM 2603 C CA . HIS A 1 352 ? -35.425 -2.646 24.832 1.00 92.06 352 HIS A CA 1
ATOM 2604 C C . HIS A 1 352 ? -35.762 -1.870 23.560 1.00 92.06 352 HIS A C 1
ATOM 2606 O O . HIS A 1 352 ? -36.695 -2.220 22.840 1.00 92.06 352 HIS A O 1
ATOM 2612 N N . VAL A 1 353 ? -34.976 -0.838 23.280 1.00 92.31 353 VAL A N 1
ATOM 2613 C CA . VAL A 1 353 ? -35.003 -0.056 22.044 1.00 92.31 353 VAL A CA 1
ATOM 2614 C C . VAL A 1 353 ? -33.654 -0.229 21.369 1.00 92.31 353 VAL A C 1
ATOM 2616 O O . VAL A 1 353 ? -32.613 -0.094 22.009 1.00 92.31 353 VAL A O 1
ATOM 2619 N N . VAL A 1 354 ? -33.668 -0.562 20.085 1.00 92.00 354 VAL A N 1
ATOM 2620 C CA . VAL A 1 354 ? -32.452 -0.760 19.298 1.00 92.00 354 VAL A CA 1
ATOM 2621 C C . VAL A 1 354 ? -32.137 0.507 18.511 1.00 92.00 354 VAL A C 1
ATOM 2623 O O . VAL A 1 354 ? -33.024 1.096 17.901 1.00 92.00 354 VAL A O 1
ATOM 2626 N N . PHE A 1 355 ? -30.872 0.907 18.512 1.00 90.19 355 PHE A N 1
ATOM 2627 C CA . PHE A 1 355 ? -30.317 1.917 17.620 1.00 90.19 355 PHE A CA 1
ATOM 2628 C C . PHE A 1 355 ? -29.350 1.211 16.680 1.00 90.19 355 PHE A C 1
ATOM 2630 O O . PHE A 1 355 ? -28.296 0.741 17.116 1.00 90.19 355 PHE A O 1
ATOM 2637 N N . THR A 1 356 ? -29.735 1.079 15.417 1.00 87.19 356 THR A N 1
ATOM 2638 C CA . THR A 1 356 ? -28.900 0.468 14.382 1.00 87.19 356 THR A CA 1
ATOM 2639 C C . THR A 1 356 ? -28.028 1.526 13.729 1.00 87.19 356 THR A C 1
ATOM 2641 O O . THR A 1 356 ? -28.411 2.691 13.632 1.00 87.19 356 THR A O 1
ATOM 2644 N N . PHE A 1 357 ? -26.828 1.125 13.323 1.00 79.88 357 PHE A N 1
ATOM 2645 C CA . PHE A 1 357 ? -25.872 1.990 12.651 1.00 79.88 357 PHE A CA 1
ATOM 2646 C C . PHE A 1 357 ? -25.536 1.422 11.284 1.00 79.88 357 PHE A C 1
ATOM 2648 O O . PHE A 1 357 ? -25.342 0.214 11.121 1.00 79.88 357 PHE A O 1
ATOM 2655 N N . THR A 1 358 ? -25.389 2.327 10.329 1.00 76.56 358 THR A N 1
ATOM 2656 C CA . THR A 1 358 ? -24.765 2.055 9.043 1.00 76.56 358 THR A CA 1
ATOM 2657 C C . THR A 1 358 ? -23.470 2.841 8.950 1.00 76.56 358 THR A C 1
ATOM 2659 O O . THR A 1 358 ? -23.380 3.970 9.435 1.00 76.56 358 THR A O 1
ATOM 2662 N N . ASP A 1 359 ? -22.456 2.253 8.331 1.00 75.56 359 ASP A N 1
ATOM 2663 C CA . ASP A 1 359 ? -21.275 3.010 7.935 1.00 75.56 359 ASP A CA 1
ATOM 2664 C C . ASP A 1 359 ? -21.539 3.618 6.558 1.00 75.56 359 ASP A C 1
ATOM 2666 O O . ASP A 1 359 ? -22.141 2.973 5.695 1.00 75.56 359 ASP A O 1
ATOM 2670 N N . ALA A 1 360 ? -21.162 4.878 6.372 1.00 80.56 360 ALA A N 1
ATOM 2671 C CA . ALA A 1 360 ? -21.360 5.546 5.096 1.00 80.56 360 ALA A CA 1
ATOM 2672 C C . ALA A 1 360 ? -20.271 5.101 4.119 1.00 80.56 360 ALA A C 1
ATOM 2674 O O . ALA A 1 360 ? -19.091 5.040 4.477 1.00 80.56 360 ALA A O 1
ATOM 2675 N N . LEU A 1 361 ? -20.656 4.832 2.870 1.00 87.12 361 LEU A N 1
ATOM 2676 C CA . LEU A 1 361 ? -19.682 4.633 1.806 1.00 87.12 361 LEU A CA 1
ATOM 2677 C C . LEU A 1 361 ? -18.819 5.881 1.649 1.00 87.12 361 LEU A C 1
ATOM 2679 O O . LEU A 1 361 ? -19.306 7.017 1.652 1.00 87.12 361 LEU A O 1
ATOM 2683 N N . ARG A 1 362 ? -17.525 5.654 1.455 1.00 88.69 362 ARG A N 1
ATOM 2684 C CA . ARG A 1 362 ? -16.584 6.711 1.126 1.00 88.69 362 ARG A CA 1
ATOM 2685 C C . ARG A 1 362 ? -16.976 7.319 -0.228 1.00 88.69 362 ARG A C 1
ATOM 2687 O O . ARG A 1 362 ? -17.264 6.575 -1.171 1.00 88.69 362 ARG A O 1
ATOM 2694 N N . PRO A 1 363 ? -16.962 8.655 -0.385 1.00 90.19 363 PRO A N 1
ATOM 2695 C CA . PRO A 1 363 ? -17.306 9.284 -1.658 1.00 90.19 363 PRO A CA 1
ATOM 2696 C C . PRO A 1 363 ? -16.477 8.715 -2.815 1.00 90.19 363 PRO A C 1
ATOM 2698 O O . PRO A 1 363 ? -15.259 8.581 -2.698 1.00 90.19 363 PRO A O 1
ATOM 2701 N N . GLY A 1 364 ? -17.076 8.410 -3.962 1.00 90.81 364 GLY A N 1
ATOM 2702 C CA . GLY A 1 364 ? -16.330 7.834 -5.084 1.00 90.81 364 GLY A CA 1
ATOM 2703 C C . GLY A 1 364 ? -16.100 6.320 -5.009 1.00 90.81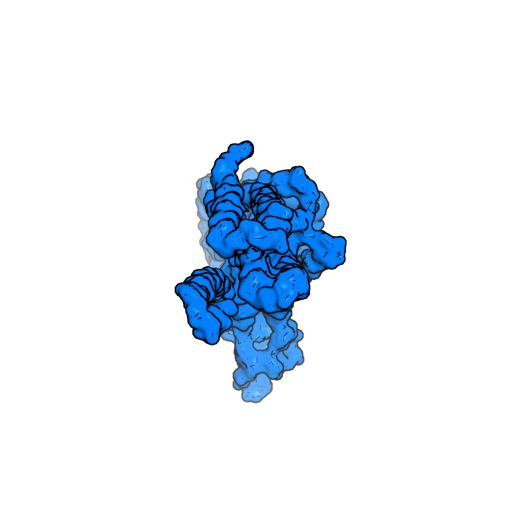 364 GLY A C 1
ATOM 2704 O O . GLY A 1 364 ? -15.474 5.785 -5.921 1.00 90.81 364 GLY A O 1
ATOM 2705 N N . ALA A 1 365 ? -16.519 5.629 -3.937 1.00 93.00 365 ALA A N 1
ATOM 2706 C CA . ALA A 1 365 ? -16.326 4.181 -3.797 1.00 93.00 365 ALA A CA 1
ATOM 2707 C C . ALA A 1 365 ? -17.082 3.400 -4.880 1.00 93.00 365 ALA A C 1
ATOM 2709 O O . ALA A 1 365 ? -16.501 2.531 -5.529 1.00 93.00 365 ALA A O 1
ATOM 2710 N N . LEU A 1 366 ? -18.346 3.760 -5.122 1.00 93.75 366 LEU A N 1
ATOM 2711 C CA . LEU A 1 366 ? -19.175 3.138 -6.151 1.00 93.75 366 LEU A CA 1
ATOM 2712 C C . LEU A 1 366 ? -18.573 3.350 -7.546 1.00 93.75 366 LEU A C 1
ATOM 2714 O O . LEU A 1 366 ? -18.434 2.401 -8.317 1.00 93.75 366 LEU A O 1
ATOM 2718 N N . GLU A 1 367 ? -18.162 4.580 -7.856 1.00 94.06 367 GLU A N 1
ATOM 2719 C CA . GLU A 1 367 ? -17.543 4.936 -9.132 1.00 94.06 367 GLU A CA 1
ATOM 2720 C C . GLU A 1 367 ? -16.209 4.212 -9.339 1.00 94.06 367 GLU A C 1
ATOM 2722 O O . GLU A 1 367 ? -15.942 3.720 -10.435 1.00 94.06 367 GLU A O 1
ATOM 2727 N N . ALA A 1 368 ? -15.385 4.107 -8.293 1.00 94.00 368 ALA A N 1
ATOM 2728 C CA . ALA A 1 368 ? -14.108 3.408 -8.350 1.00 94.00 368 ALA A CA 1
ATOM 2729 C C . ALA A 1 368 ? -14.292 1.907 -8.601 1.00 94.00 368 ALA A C 1
ATOM 2731 O O . ALA A 1 368 ? -13.673 1.366 -9.517 1.00 94.00 368 ALA A O 1
ATOM 2732 N N . VAL A 1 369 ? -15.167 1.240 -7.840 1.00 96.12 369 VAL A N 1
ATOM 2733 C CA . VAL A 1 369 ? -15.453 -0.194 -8.017 1.00 96.12 369 VAL A CA 1
ATOM 2734 C C . VAL A 1 369 ? -16.020 -0.458 -9.411 1.00 96.12 369 VAL A C 1
ATOM 2736 O O . VAL A 1 369 ? -15.537 -1.349 -10.111 1.00 96.12 369 VAL A O 1
ATOM 2739 N N . ALA A 1 370 ? -16.979 0.354 -9.864 1.00 95.06 370 ALA A N 1
ATOM 2740 C CA . ALA A 1 370 ? -17.553 0.227 -11.200 1.00 95.06 370 ALA A CA 1
ATOM 2741 C C . ALA A 1 370 ? -16.499 0.406 -12.306 1.00 95.06 370 ALA A C 1
ATOM 2743 O O . ALA A 1 370 ? -16.462 -0.387 -13.248 1.00 95.06 370 ALA A O 1
ATOM 2744 N N . ALA A 1 371 ? -15.615 1.402 -12.186 1.00 94.81 371 ALA A N 1
ATOM 2745 C CA . ALA A 1 371 ? -14.540 1.640 -13.148 1.00 94.81 371 ALA A CA 1
ATOM 2746 C C . ALA A 1 371 ? -13.532 0.480 -13.202 1.00 94.81 371 ALA A C 1
ATOM 2748 O O . ALA A 1 371 ? -13.116 0.082 -14.290 1.00 94.81 371 ALA A O 1
ATOM 2749 N N . LEU A 1 372 ? -13.172 -0.097 -12.052 1.00 95.62 372 LEU A N 1
ATOM 2750 C CA . LEU A 1 372 ? -12.260 -1.243 -11.976 1.00 95.62 372 LEU A CA 1
ATOM 2751 C C . LEU A 1 372 ? -12.892 -2.508 -12.580 1.00 95.62 372 LEU A C 1
ATOM 2753 O O . LEU A 1 372 ? -12.248 -3.179 -13.390 1.00 95.62 372 LEU A O 1
ATOM 2757 N N . LYS A 1 373 ? -14.172 -2.791 -12.288 1.00 95.62 373 LYS A N 1
ATOM 2758 C CA . LYS A 1 373 ? -14.912 -3.894 -12.934 1.00 95.62 373 LYS A CA 1
ATOM 2759 C C . LYS A 1 373 ? -15.026 -3.679 -14.448 1.00 95.62 373 LYS A C 1
ATOM 2761 O O . LYS A 1 373 ? -14.829 -4.618 -15.215 1.00 95.62 373 LYS A O 1
ATOM 2766 N N . ALA A 1 374 ? -15.287 -2.449 -14.902 1.00 95.12 374 ALA A N 1
ATOM 2767 C CA . ALA A 1 374 ? -15.369 -2.114 -16.329 1.00 95.12 374 ALA A CA 1
ATOM 2768 C C . ALA A 1 374 ? -14.035 -2.313 -17.076 1.00 95.12 374 ALA A C 1
ATOM 2770 O O . ALA A 1 374 ? -14.033 -2.589 -18.275 1.00 95.12 374 ALA A O 1
ATOM 2771 N N . GLN A 1 375 ? -12.905 -2.232 -16.369 1.00 94.25 375 GLN A N 1
ATOM 2772 C CA . GLN A 1 375 ? -11.574 -2.566 -16.886 1.00 94.25 375 GLN A CA 1
ATOM 2773 C C . GLN A 1 375 ? -11.285 -4.079 -16.924 1.00 94.25 375 GLN A C 1
ATOM 2775 O O . GLN A 1 375 ? -10.175 -4.471 -17.297 1.00 94.25 375 GLN A O 1
ATOM 2780 N N . GLY A 1 376 ? -12.257 -4.919 -16.547 1.00 94.75 376 GLY A N 1
ATOM 2781 C CA . GLY A 1 376 ? -12.147 -6.378 -16.533 1.00 94.75 376 GLY A CA 1
ATOM 2782 C C . GLY A 1 376 ? -11.362 -6.938 -15.347 1.00 94.75 376 GLY A C 1
ATOM 2783 O O . GLY A 1 376 ? -10.903 -8.073 -15.428 1.00 94.75 376 GLY A O 1
ATOM 2784 N N . LEU A 1 377 ? -11.168 -6.153 -14.283 1.00 96.44 377 LEU A N 1
ATOM 2785 C CA . LEU A 1 377 ? -10.488 -6.609 -13.071 1.00 96.44 377 LEU A CA 1
ATOM 2786 C C . LEU A 1 377 ? -11.451 -7.407 -12.189 1.00 96.44 377 LEU A C 1
ATOM 2788 O O . LEU A 1 377 ? -12.605 -7.006 -12.008 1.00 96.44 377 LEU A O 1
ATOM 2792 N N . GLY A 1 378 ? -10.966 -8.500 -11.600 1.00 96.50 378 GLY A N 1
ATOM 2793 C CA . GLY A 1 378 ? -11.674 -9.148 -10.499 1.00 96.50 378 GLY A CA 1
ATOM 2794 C C . GLY A 1 378 ? -11.685 -8.238 -9.268 1.00 96.50 378 GLY A C 1
ATOM 2795 O O . GLY A 1 378 ? -10.744 -7.473 -9.054 1.00 96.50 378 GLY A O 1
ATOM 2796 N N . VAL A 1 379 ? -12.767 -8.264 -8.487 1.00 97.38 379 VAL A N 1
ATOM 2797 C CA . VAL A 1 379 ? -12.920 -7.425 -7.290 1.00 97.38 379 VAL A CA 1
ATOM 2798 C C . VAL A 1 379 ? -13.421 -8.282 -6.136 1.00 97.38 379 VAL A C 1
ATOM 2800 O O . VAL A 1 379 ? -14.492 -8.873 -6.252 1.00 97.38 379 VAL A O 1
ATOM 2803 N N . THR A 1 380 ? -12.670 -8.299 -5.036 1.00 97.38 380 THR A N 1
ATOM 2804 C CA . THR A 1 380 ? -13.019 -8.997 -3.790 1.00 97.38 380 THR A CA 1
ATOM 2805 C C . THR A 1 380 ? -13.095 -8.011 -2.628 1.00 97.38 380 THR A C 1
ATOM 2807 O O . THR A 1 380 ? -12.259 -7.113 -2.513 1.00 97.38 380 THR A O 1
ATOM 2810 N N . LEU A 1 381 ? -14.069 -8.200 -1.738 1.00 95.62 381 LEU A N 1
ATOM 2811 C CA . LEU A 1 381 ? -14.176 -7.482 -0.466 1.00 95.62 381 LEU A CA 1
ATOM 2812 C C . LEU A 1 381 ? -13.773 -8.389 0.704 1.00 95.62 381 LEU A C 1
ATOM 2814 O O . LEU A 1 381 ? -14.394 -9.427 0.917 1.00 95.62 381 LEU A O 1
ATOM 2818 N N . LEU A 1 382 ? -12.784 -7.983 1.500 1.00 92.38 382 LEU A N 1
ATOM 2819 C CA . LEU A 1 382 ? -12.405 -8.662 2.742 1.00 92.38 382 LEU A CA 1
ATOM 2820 C C . LEU A 1 382 ? -12.707 -7.764 3.942 1.00 92.38 382 LEU A C 1
ATOM 2822 O O . LEU A 1 382 ? -12.443 -6.567 3.912 1.00 92.38 382 LEU A O 1
ATOM 2826 N N . SER A 1 383 ? -13.248 -8.330 5.019 1.00 85.81 383 SER A N 1
ATOM 2827 C CA . SER A 1 383 ? -13.478 -7.583 6.257 1.00 85.81 383 SER A CA 1
ATOM 2828 C C . SER A 1 383 ? -13.494 -8.491 7.483 1.00 85.81 383 SER A C 1
ATOM 2830 O O . SER A 1 383 ? -13.903 -9.650 7.406 1.00 85.81 383 SER A O 1
ATOM 2832 N N . GLY A 1 384 ? -13.081 -7.942 8.628 1.00 78.88 384 GLY A N 1
ATOM 2833 C CA . GLY A 1 384 ? -13.240 -8.575 9.940 1.00 78.88 384 GLY A CA 1
ATOM 2834 C C . GLY A 1 384 ? -14.661 -8.465 10.511 1.00 78.88 384 GLY A C 1
ATOM 2835 O O . GLY A 1 384 ? -14.969 -9.117 11.506 1.00 78.88 384 GLY A O 1
ATOM 2836 N N . ASP A 1 385 ? -15.535 -7.675 9.882 1.00 74.31 385 ASP A N 1
ATOM 2837 C CA . ASP A 1 385 ? -16.894 -7.420 10.361 1.00 74.31 385 ASP A CA 1
ATOM 2838 C C . ASP A 1 385 ? -17.835 -8.623 10.220 1.00 74.31 385 ASP A C 1
ATOM 2840 O O . ASP A 1 385 ? -17.564 -9.601 9.521 1.00 74.31 385 ASP A O 1
ATOM 2844 N N . VAL A 1 386 ? -19.000 -8.520 10.868 1.00 72.00 386 VAL A N 1
ATOM 2845 C CA . VAL A 1 386 ? -20.064 -9.526 10.796 1.00 72.00 386 VAL A CA 1
ATOM 2846 C C . VAL A 1 386 ? -20.642 -9.663 9.374 1.00 72.00 386 VAL A C 1
ATOM 2848 O O . VAL A 1 386 ? -20.809 -8.652 8.684 1.00 72.00 386 VAL A O 1
ATOM 2851 N N . PRO A 1 387 ? -21.051 -10.877 8.945 1.00 77.94 387 PRO A N 1
ATOM 2852 C CA . PRO A 1 387 ? -21.512 -11.139 7.576 1.00 77.94 387 PRO A CA 1
ATOM 2853 C C . PRO A 1 387 ? -22.585 -10.181 7.054 1.00 77.94 387 PRO A C 1
ATOM 2855 O O . PRO A 1 387 ? -22.471 -9.693 5.936 1.00 77.94 387 PRO A O 1
ATOM 2858 N N . GLY A 1 388 ? -23.585 -9.840 7.875 1.00 76.81 388 GLY A N 1
ATOM 2859 C CA . GLY A 1 388 ? -24.674 -8.952 7.454 1.00 76.81 388 GLY A CA 1
ATOM 2860 C C . GLY A 1 388 ? -24.226 -7.523 7.120 1.00 76.81 388 GLY A C 1
ATOM 2861 O O . GLY A 1 388 ? -24.829 -6.880 6.264 1.00 76.81 388 GLY A O 1
ATOM 2862 N N . ALA A 1 389 ? -23.165 -7.027 7.764 1.00 74.25 389 ALA A N 1
ATOM 2863 C CA . ALA A 1 389 ? -22.616 -5.702 7.484 1.00 74.25 389 ALA A CA 1
ATOM 2864 C C . ALA A 1 389 ? -21.762 -5.700 6.206 1.00 74.25 389 ALA A C 1
ATOM 2866 O O . ALA A 1 389 ? -21.803 -4.737 5.441 1.00 74.25 389 ALA A O 1
ATOM 2867 N N . VAL A 1 390 ? -21.012 -6.778 5.964 1.00 84.44 390 VAL A N 1
ATOM 2868 C CA . VAL A 1 390 ? -20.177 -6.937 4.764 1.00 84.44 390 VAL A CA 1
ATOM 2869 C C . VAL A 1 390 ? -21.045 -7.154 3.526 1.00 84.44 390 VAL A C 1
ATOM 2871 O O . VAL A 1 390 ? -20.839 -6.481 2.520 1.00 84.44 390 VAL A O 1
ATOM 2874 N N . GLU A 1 391 ? -22.067 -8.010 3.616 1.00 87.56 391 GLU A N 1
ATOM 2875 C CA . GLU A 1 391 ? -22.991 -8.289 2.510 1.00 87.56 391 GLU A CA 1
ATOM 2876 C C . GLU A 1 391 ? -23.736 -7.027 2.049 1.00 87.56 391 GLU A C 1
ATOM 2878 O O . GLU A 1 391 ? -23.924 -6.821 0.850 1.00 87.56 391 GLU A O 1
ATOM 2883 N N . ALA A 1 392 ? -24.148 -6.162 2.983 1.00 84.50 392 ALA A N 1
ATOM 2884 C CA . ALA A 1 392 ? -24.840 -4.918 2.653 1.00 84.50 392 ALA A CA 1
ATOM 2885 C C . ALA A 1 392 ? -23.967 -3.992 1.787 1.00 84.50 392 ALA A C 1
ATOM 2887 O O . ALA A 1 392 ? -24.415 -3.538 0.735 1.00 84.50 392 ALA A O 1
ATOM 2888 N N . ILE A 1 393 ? -22.709 -3.784 2.194 1.00 87.75 393 ILE A N 1
ATOM 2889 C CA . ILE A 1 393 ? -21.734 -2.963 1.463 1.00 87.75 393 ILE A CA 1
ATOM 2890 C C . ILE A 1 393 ? -21.364 -3.608 0.124 1.00 87.75 393 ILE A C 1
ATOM 2892 O O . ILE A 1 393 ? -21.332 -2.926 -0.900 1.00 87.75 393 ILE A O 1
ATOM 2896 N N . ALA A 1 394 ? -21.138 -4.925 0.108 1.00 92.69 394 ALA A N 1
ATOM 2897 C CA . ALA A 1 394 ? -20.849 -5.669 -1.113 1.00 92.69 394 ALA A CA 1
ATOM 2898 C C . ALA A 1 394 ? -21.980 -5.506 -2.137 1.00 92.69 394 ALA A C 1
ATOM 2900 O O . ALA A 1 394 ? -21.729 -5.180 -3.295 1.00 92.69 394 ALA A O 1
ATOM 2901 N N . ARG A 1 395 ? -23.237 -5.648 -1.703 1.00 92.56 395 ARG A N 1
ATOM 2902 C CA . ARG A 1 395 ? -24.411 -5.500 -2.569 1.00 92.56 395 ARG A CA 1
ATOM 2903 C C . ARG A 1 395 ? -24.571 -4.075 -3.096 1.00 92.56 395 ARG A C 1
ATOM 2905 O O . ARG A 1 395 ? -24.890 -3.910 -4.269 1.00 92.56 395 ARG A O 1
ATOM 2912 N N . GLU A 1 396 ? -24.347 -3.064 -2.259 1.00 91.31 396 GLU A N 1
ATOM 2913 C CA . GLU A 1 396 ? -24.433 -1.654 -2.660 1.00 91.31 396 GLU A CA 1
ATOM 2914 C C . GLU A 1 396 ? -23.370 -1.284 -3.706 1.00 91.31 396 GLU A C 1
ATOM 2916 O O . GLU A 1 396 ? -23.666 -0.568 -4.662 1.00 91.31 396 GLU A O 1
ATOM 2921 N N . LEU A 1 397 ? -22.159 -1.834 -3.577 1.00 94.31 397 LEU A N 1
ATOM 2922 C CA . LEU A 1 397 ? -21.054 -1.634 -4.522 1.00 94.31 397 LEU A CA 1
ATOM 2923 C C . LEU A 1 397 ? -21.081 -2.600 -5.720 1.00 94.31 397 LEU A C 1
ATOM 2925 O O . LEU A 1 397 ? -20.269 -2.468 -6.637 1.00 94.31 397 LEU A O 1
ATOM 2929 N N . GLY A 1 398 ? -21.991 -3.578 -5.723 1.00 94.75 398 GLY A N 1
ATOM 2930 C CA . GLY A 1 398 ? -22.065 -4.624 -6.740 1.00 94.75 398 GLY A CA 1
ATOM 2931 C C . GLY A 1 398 ? -20.841 -5.544 -6.752 1.00 94.75 398 GLY A C 1
ATOM 2932 O O . GLY A 1 398 ? -20.356 -5.890 -7.828 1.00 94.75 398 GLY A O 1
ATOM 2933 N N . ILE A 1 399 ? -20.301 -5.901 -5.588 1.00 96.56 399 ILE A N 1
ATOM 2934 C CA . ILE A 1 399 ? -19.189 -6.843 -5.415 1.00 96.56 399 ILE A CA 1
ATOM 2935 C C . ILE A 1 399 ? -19.766 -8.227 -5.103 1.00 96.56 399 ILE A C 1
ATOM 2937 O O . ILE A 1 399 ? -20.432 -8.418 -4.088 1.00 96.56 399 ILE A O 1
ATOM 2941 N N . ASP A 1 400 ? -19.509 -9.186 -5.990 1.00 93.94 400 ASP A N 1
ATOM 2942 C CA . ASP A 1 400 ? -20.067 -10.540 -5.898 1.00 93.94 400 ASP A CA 1
ATOM 2943 C C . ASP A 1 400 ? -19.238 -11.453 -4.976 1.00 93.94 400 ASP A C 1
ATOM 2945 O O . ASP A 1 400 ? -19.786 -12.341 -4.327 1.00 93.94 400 ASP A O 1
ATOM 2949 N N . ASP A 1 401 ? -17.927 -11.209 -4.898 1.00 96.00 401 ASP A N 1
ATOM 2950 C CA . ASP A 1 401 ? -16.974 -11.973 -4.095 1.00 96.00 401 ASP A CA 1
ATOM 2951 C C . ASP A 1 401 ? -16.622 -11.217 -2.806 1.00 96.00 401 ASP A C 1
ATOM 2953 O O . ASP A 1 401 ? -15.950 -10.181 -2.832 1.00 96.00 401 ASP A O 1
ATOM 2957 N N . TRP A 1 402 ? -17.114 -11.695 -1.664 1.00 95.62 402 TRP A N 1
ATOM 2958 C CA . TRP A 1 402 ? -16.892 -11.051 -0.373 1.00 95.62 402 TRP A CA 1
ATOM 2959 C C . TRP A 1 402 ? -16.728 -12.061 0.761 1.00 95.62 402 TRP A C 1
ATOM 2961 O O . TRP A 1 402 ? -17.364 -13.114 0.791 1.00 95.62 402 TRP A O 1
ATOM 2971 N N . HIS A 1 403 ? -15.892 -11.705 1.735 1.00 92.56 403 HIS A N 1
ATOM 2972 C CA . HIS A 1 403 ? -15.603 -12.516 2.912 1.00 92.56 403 HIS A CA 1
ATOM 2973 C C . HIS A 1 403 ? -15.689 -11.669 4.184 1.00 92.56 403 HIS A C 1
ATOM 2975 O O . HIS A 1 403 ? -15.145 -10.567 4.260 1.00 92.56 403 HIS A O 1
ATOM 2981 N N . ALA A 1 404 ? -16.365 -12.212 5.194 1.00 84.62 404 ALA A N 1
ATOM 2982 C CA . ALA A 1 404 ? -16.610 -11.575 6.483 1.00 84.62 404 ALA A CA 1
ATOM 2983 C C . ALA A 1 404 ? -15.939 -12.356 7.621 1.00 84.62 404 ALA A C 1
ATOM 2985 O O . ALA A 1 404 ? -15.693 -13.556 7.483 1.00 84.62 404 ALA A O 1
ATOM 2986 N N . GLY A 1 405 ? -15.673 -11.698 8.751 1.00 77.38 405 GLY A N 1
ATOM 2987 C CA . GLY A 1 405 ? -14.986 -12.305 9.895 1.00 77.38 405 GLY A CA 1
ATOM 2988 C C . GLY A 1 405 ? -13.544 -12.742 9.607 1.00 77.38 405 GLY A C 1
ATOM 2989 O O . GLY A 1 405 ? -13.058 -13.674 10.244 1.00 77.38 405 GLY A O 1
ATOM 2990 N N . VAL A 1 406 ? -12.873 -12.119 8.632 1.00 82.75 406 VAL A N 1
ATOM 2991 C CA . VAL A 1 406 ? -11.511 -12.484 8.212 1.00 82.75 406 VAL A CA 1
ATOM 2992 C C . VAL A 1 406 ? -10.479 -11.855 9.150 1.00 82.75 406 VAL A C 1
ATOM 2994 O O . VAL A 1 406 ? -10.439 -10.632 9.304 1.00 82.75 406 VAL A O 1
ATOM 2997 N N . LEU A 1 407 ? -9.622 -12.682 9.755 1.00 79.81 407 LEU A N 1
ATOM 2998 C CA . LEU A 1 407 ? -8.525 -12.225 10.615 1.00 79.81 407 LEU A CA 1
ATOM 2999 C C . LEU A 1 407 ? -7.373 -11.612 9.787 1.00 79.81 407 LEU A C 1
ATOM 3001 O O . LEU A 1 407 ? -7.209 -11.978 8.623 1.00 79.81 407 LEU A O 1
ATOM 3005 N N . PRO A 1 408 ? -6.526 -10.735 10.365 1.00 77.81 408 PRO A N 1
ATOM 3006 C CA . PRO A 1 408 ? -5.385 -10.124 9.664 1.00 77.81 408 PRO A CA 1
ATOM 3007 C C . PRO A 1 408 ? -4.461 -11.124 8.946 1.00 77.81 408 PRO A C 1
ATOM 3009 O O . PRO A 1 408 ? -4.131 -10.953 7.772 1.00 77.81 408 PRO A O 1
ATOM 3012 N N . GLU A 1 409 ? -4.083 -12.209 9.630 1.00 78.44 409 GLU A N 1
ATOM 3013 C CA . GLU A 1 409 ? -3.235 -13.272 9.072 1.00 78.44 409 GLU A CA 1
ATOM 3014 C C . GLU A 1 409 ? -3.925 -14.004 7.912 1.00 78.44 409 GLU A C 1
ATOM 3016 O O . GLU A 1 409 ? -3.296 -14.326 6.902 1.00 78.44 409 GLU A O 1
ATOM 3021 N N . ASP A 1 410 ? -5.238 -14.220 8.026 1.00 85.25 410 ASP A N 1
ATOM 3022 C CA . ASP A 1 410 ? -6.038 -14.861 6.986 1.00 85.25 410 ASP A CA 1
ATOM 3023 C C . ASP A 1 410 ? -6.179 -13.955 5.757 1.00 85.25 410 ASP A C 1
ATOM 3025 O O . ASP A 1 410 ? -6.062 -14.452 4.638 1.00 85.25 410 ASP A O 1
ATOM 3029 N N . LYS A 1 411 ? -6.335 -12.633 5.934 1.00 88.25 411 LYS A N 1
ATOM 3030 C CA . LYS A 1 411 ? -6.320 -11.672 4.815 1.00 88.25 411 LYS A CA 1
ATOM 3031 C C . LYS A 1 411 ? -5.001 -11.751 4.049 1.00 88.25 411 LYS A C 1
ATOM 3033 O O . LYS A 1 411 ? -5.004 -11.850 2.822 1.00 88.25 411 LYS A O 1
ATOM 3038 N N . ALA A 1 412 ? -3.873 -11.735 4.763 1.00 88.12 412 ALA A N 1
ATOM 3039 C CA . ALA A 1 412 ? -2.551 -11.833 4.150 1.00 88.12 412 ALA A CA 1
ATOM 3040 C C . ALA A 1 412 ? -2.364 -13.163 3.406 1.00 88.12 412 ALA A C 1
ATOM 3042 O O . ALA A 1 412 ? -1.864 -13.170 2.279 1.00 88.12 412 ALA A O 1
ATOM 3043 N N . ARG A 1 413 ? -2.827 -14.276 3.993 1.00 90.38 413 ARG A N 1
ATOM 3044 C CA . ARG A 1 413 ? -2.804 -15.594 3.349 1.00 90.38 413 ARG A CA 1
ATOM 3045 C C . ARG A 1 413 ? -3.653 -15.623 2.080 1.00 90.38 413 ARG A C 1
ATOM 3047 O O . ARG A 1 413 ? -3.161 -16.071 1.057 1.00 90.38 413 ARG A O 1
ATOM 3054 N N . MET A 1 414 ? -4.871 -15.084 2.105 1.00 93.12 414 MET A N 1
ATOM 3055 C CA . MET A 1 414 ? -5.738 -15.028 0.920 1.00 93.12 414 MET A CA 1
ATOM 3056 C C . MET A 1 414 ? -5.105 -14.226 -0.224 1.00 93.12 414 MET A C 1
ATOM 3058 O O . MET A 1 414 ? -5.116 -14.676 -1.368 1.00 93.12 414 MET A O 1
ATOM 3062 N N . VAL A 1 415 ? -4.501 -13.072 0.077 1.00 92.88 415 VAL A N 1
ATOM 3063 C CA . VAL A 1 415 ? -3.764 -12.280 -0.925 1.00 92.88 415 VAL A CA 1
ATOM 3064 C C . VAL A 1 415 ? -2.565 -13.062 -1.475 1.00 92.88 415 VAL A C 1
ATOM 3066 O O . VAL A 1 415 ? -2.317 -13.039 -2.683 1.00 92.88 415 VAL A O 1
ATOM 3069 N N . ALA A 1 416 ? -1.838 -13.784 -0.618 1.00 90.06 416 ALA A N 1
ATOM 3070 C CA . ALA A 1 416 ? -0.723 -14.630 -1.035 1.00 90.06 416 ALA A CA 1
ATOM 3071 C C . ALA A 1 416 ? -1.179 -15.812 -1.910 1.00 90.06 416 ALA A C 1
ATOM 3073 O O . ALA A 1 416 ? -0.544 -16.086 -2.929 1.00 90.06 416 ALA A O 1
ATOM 3074 N N . ASP A 1 417 ? -2.291 -16.463 -1.565 1.00 94.12 417 ASP A N 1
ATOM 3075 C CA . ASP A 1 417 ? -2.878 -17.578 -2.313 1.00 94.12 417 ASP A CA 1
ATOM 3076 C C . ASP A 1 417 ? -3.340 -17.127 -3.707 1.00 94.12 417 ASP A C 1
ATOM 3078 O O . ASP A 1 417 ? -3.050 -17.794 -4.702 1.00 94.12 417 ASP A O 1
ATOM 3082 N N . MET A 1 418 ? -3.972 -15.950 -3.809 1.00 94.50 418 MET A N 1
ATOM 3083 C CA . MET A 1 418 ? -4.297 -15.318 -5.096 1.00 94.50 418 MET A CA 1
ATOM 3084 C C . MET A 1 418 ? -3.027 -15.064 -5.922 1.00 94.50 418 MET A C 1
ATOM 3086 O O . MET A 1 418 ? -2.964 -15.408 -7.104 1.00 94.50 418 MET A O 1
ATOM 3090 N N . GLY A 1 419 ? -1.979 -14.524 -5.294 1.00 91.12 419 GLY A N 1
ATOM 3091 C CA . GLY A 1 419 ? -0.682 -14.324 -5.940 1.00 91.12 419 GLY A CA 1
ATOM 3092 C C . GLY A 1 419 ? -0.046 -15.629 -6.436 1.00 91.12 419 GLY A C 1
ATOM 3093 O O . GLY A 1 419 ? 0.497 -15.672 -7.542 1.00 91.12 419 GLY A O 1
ATOM 3094 N N . ALA A 1 420 ? -0.146 -16.708 -5.656 1.00 91.12 420 ALA A N 1
ATOM 3095 C CA . ALA A 1 420 ? 0.342 -18.038 -6.019 1.00 91.12 420 ALA A CA 1
ATOM 3096 C C . ALA A 1 420 ? -0.464 -18.671 -7.166 1.00 91.12 420 ALA A C 1
ATOM 3098 O O . ALA A 1 420 ? 0.104 -19.392 -7.987 1.00 91.12 420 ALA A O 1
ATOM 3099 N N . ALA A 1 421 ? -1.757 -18.350 -7.272 1.00 93.88 421 ALA A N 1
ATOM 3100 C CA . ALA A 1 421 ? -2.610 -18.716 -8.402 1.00 93.88 421 ALA A CA 1
ATOM 3101 C C . ALA A 1 421 ? -2.298 -17.922 -9.690 1.00 93.88 421 ALA A C 1
ATOM 3103 O O . ALA A 1 421 ? -2.846 -18.227 -10.749 1.00 93.88 421 ALA A O 1
ATOM 3104 N N . GLY A 1 422 ? -1.387 -16.946 -9.625 1.00 93.12 422 GLY A N 1
ATOM 3105 C CA . GLY A 1 422 ? -0.938 -16.145 -10.764 1.00 93.12 422 GLY A CA 1
ATOM 3106 C C . GLY A 1 422 ? -1.590 -14.767 -10.863 1.00 93.12 422 GLY A C 1
ATOM 3107 O O . GLY A 1 422 ? -1.239 -14.010 -11.771 1.00 93.12 422 GLY A O 1
ATOM 3108 N N . GLU A 1 423 ? -2.481 -14.410 -9.935 1.00 95.88 423 GLU A N 1
ATOM 3109 C CA . GLU A 1 423 ? -3.105 -13.090 -9.913 1.00 95.88 423 GLU A CA 1
ATOM 3110 C C . GLU A 1 423 ? -2.098 -11.998 -9.528 1.00 95.88 423 GLU A C 1
ATOM 3112 O O . GLU A 1 423 ? -1.202 -12.161 -8.692 1.00 95.88 423 GLU A O 1
ATOM 3117 N N . ARG A 1 424 ? -2.259 -10.824 -10.133 1.00 95.75 424 ARG A N 1
ATOM 3118 C CA . ARG A 1 424 ? -1.535 -9.603 -9.778 1.00 95.75 424 ARG A CA 1
ATOM 3119 C C . ARG A 1 424 ? -2.453 -8.747 -8.920 1.00 95.75 424 ARG A C 1
ATOM 3121 O O . ARG A 1 424 ? -3.191 -7.910 -9.433 1.00 95.75 424 ARG A O 1
ATOM 3128 N N . VAL A 1 425 ? -2.416 -8.997 -7.614 1.00 96.44 425 VAL A N 1
ATOM 3129 C CA . VAL A 1 425 ? -3.346 -8.395 -6.651 1.00 96.44 425 VAL A CA 1
ATOM 3130 C C . VAL A 1 425 ? -2.970 -6.951 -6.312 1.00 96.44 425 VAL A C 1
ATOM 3132 O O . VAL A 1 425 ? -1.857 -6.684 -5.853 1.00 96.44 425 VAL A O 1
ATOM 3135 N N . LEU A 1 426 ? -3.922 -6.036 -6.482 1.00 96.19 426 LEU A N 1
ATOM 3136 C CA . LEU A 1 426 ? -3.937 -4.716 -5.857 1.00 96.19 426 LEU A CA 1
ATOM 3137 C C . LEU A 1 426 ? -4.701 -4.793 -4.533 1.00 96.19 426 LEU A C 1
ATOM 3139 O O . LEU A 1 426 ? -5.902 -5.038 -4.551 1.00 96.19 426 LEU A O 1
ATOM 3143 N N . MET A 1 427 ? -4.035 -4.547 -3.406 1.00 94.75 427 MET A N 1
ATOM 3144 C CA . MET A 1 427 ? -4.697 -4.417 -2.101 1.00 94.75 427 MET A CA 1
ATOM 3145 C C . MET A 1 427 ? -4.957 -2.943 -1.782 1.00 94.75 427 MET A C 1
ATOM 3147 O O . MET A 1 427 ? -4.041 -2.118 -1.864 1.00 94.75 427 MET A O 1
ATOM 3151 N N . VAL A 1 428 ? -6.186 -2.614 -1.391 1.00 93.56 428 VAL A N 1
ATOM 3152 C CA . VAL A 1 428 ? -6.580 -1.280 -0.926 1.00 93.56 428 VAL A CA 1
ATOM 3153 C C . VAL A 1 428 ? -7.058 -1.391 0.518 1.00 93.56 428 VAL A C 1
ATOM 3155 O O . VAL A 1 428 ? -8.015 -2.113 0.779 1.00 93.56 428 VAL A O 1
ATOM 3158 N N . GLY A 1 429 ? -6.383 -0.709 1.442 1.00 88.19 429 GLY A N 1
ATOM 3159 C CA . GLY A 1 429 ? -6.606 -0.853 2.886 1.00 88.19 429 GLY A CA 1
ATOM 3160 C C . GLY A 1 429 ? -6.034 0.318 3.689 1.00 88.19 429 GLY A C 1
ATOM 3161 O O . GLY A 1 429 ? -5.130 1.011 3.215 1.00 88.19 429 GLY A O 1
ATOM 3162 N N . ASP A 1 430 ? -6.533 0.550 4.899 1.00 76.50 430 ASP A N 1
ATOM 3163 C CA . ASP A 1 430 ? -6.162 1.690 5.751 1.00 76.50 430 ASP A CA 1
ATOM 3164 C C . ASP A 1 430 ? -5.750 1.309 7.184 1.00 76.50 430 ASP A C 1
ATOM 3166 O O . ASP A 1 430 ? -5.155 2.135 7.885 1.00 76.50 430 ASP A O 1
ATOM 3170 N N . GLY A 1 431 ? -5.993 0.063 7.600 1.00 65.38 431 GLY A N 1
ATOM 3171 C CA . GLY A 1 431 ? -5.688 -0.424 8.943 1.00 65.38 431 GLY A CA 1
ATOM 3172 C C . GLY A 1 431 ? -4.312 -1.076 9.083 1.00 65.38 431 GLY A C 1
ATOM 3173 O O . GLY A 1 431 ? -3.706 -1.541 8.113 1.00 65.38 431 GLY A O 1
ATOM 3174 N N . LEU A 1 432 ? -3.810 -1.159 10.323 1.00 58.72 432 LEU A N 1
ATOM 3175 C CA . LEU A 1 432 ? -2.598 -1.927 10.629 1.00 58.72 432 LEU A CA 1
ATOM 3176 C C . LEU A 1 432 ? -2.863 -3.444 10.493 1.00 58.72 432 LEU A C 1
ATOM 3178 O O . LEU A 1 432 ? -1.985 -4.188 10.055 1.00 58.72 432 LEU A O 1
ATOM 3182 N N . ASN A 1 433 ? -4.118 -3.859 10.699 1.00 64.94 433 ASN A N 1
ATOM 3183 C CA . ASN A 1 433 ? -4.669 -5.176 10.356 1.00 64.94 433 ASN A CA 1
ATOM 3184 C C . ASN A 1 433 ? -4.442 -5.587 8.889 1.00 64.94 433 ASN A C 1
ATOM 3186 O O . ASN A 1 433 ? -4.366 -6.777 8.589 1.00 64.94 433 ASN A O 1
ATOM 3190 N N . ASP A 1 434 ? -4.316 -4.624 7.973 1.00 72.06 434 ASP A N 1
ATOM 3191 C CA . ASP A 1 434 ? -4.098 -4.897 6.551 1.00 72.06 434 ASP A CA 1
ATOM 3192 C C . ASP A 1 434 ? -2.622 -4.828 6.166 1.00 72.06 434 ASP A C 1
ATOM 3194 O O . ASP A 1 434 ? -2.274 -5.132 5.031 1.00 72.06 434 ASP A O 1
ATOM 3198 N N . THR A 1 435 ? -1.729 -4.456 7.086 1.00 73.88 435 THR A N 1
ATOM 3199 C CA . THR A 1 435 ? -0.310 -4.193 6.796 1.00 73.88 435 THR A CA 1
ATOM 3200 C C . THR A 1 435 ? 0.378 -5.396 6.161 1.00 73.88 435 THR A C 1
ATOM 3202 O O . THR A 1 435 ? 1.080 -5.244 5.164 1.00 73.88 435 THR A O 1
ATOM 3205 N N . ALA A 1 436 ? 0.129 -6.605 6.673 1.00 78.38 436 ALA A N 1
ATOM 3206 C CA . ALA A 1 436 ? 0.680 -7.833 6.102 1.00 78.38 436 ALA A CA 1
ATOM 3207 C C . ALA A 1 436 ? 0.110 -8.128 4.699 1.00 78.38 436 ALA A C 1
ATOM 3209 O O . ALA A 1 436 ? 0.860 -8.479 3.789 1.00 78.38 436 ALA A O 1
ATOM 3210 N N . ALA A 1 437 ? -1.193 -7.916 4.487 1.00 85.88 437 ALA A N 1
ATOM 3211 C CA . ALA A 1 437 ? -1.840 -8.090 3.185 1.00 85.88 437 ALA A CA 1
ATOM 3212 C C . ALA A 1 437 ? -1.377 -7.037 2.156 1.00 85.88 437 ALA A C 1
ATOM 3214 O O . ALA A 1 437 ? -1.057 -7.374 1.018 1.00 85.88 437 ALA A O 1
ATOM 3215 N N . LEU A 1 438 ? -1.262 -5.769 2.562 1.00 86.19 438 LEU A N 1
ATOM 3216 C CA . LEU A 1 438 ? -0.731 -4.659 1.764 1.00 86.19 438 LEU A CA 1
ATOM 3217 C C . LEU A 1 438 ? 0.744 -4.870 1.411 1.00 86.19 438 LEU A C 1
ATOM 3219 O O . LEU A 1 438 ? 1.176 -4.500 0.317 1.00 86.19 438 LEU A O 1
ATOM 3223 N N . ALA A 1 439 ? 1.525 -5.448 2.326 1.00 81.44 439 ALA A N 1
ATOM 3224 C CA . ALA A 1 439 ? 2.919 -5.773 2.075 1.00 81.44 439 ALA A CA 1
ATOM 3225 C C . ALA A 1 439 ? 3.049 -6.950 1.097 1.00 81.44 439 ALA A C 1
ATOM 3227 O O . ALA A 1 439 ? 3.908 -6.894 0.217 1.00 81.44 439 ALA A O 1
ATOM 3228 N N . GLY A 1 440 ? 2.202 -7.977 1.230 1.00 83.31 440 GLY A N 1
ATOM 3229 C CA . GLY A 1 440 ? 2.196 -9.174 0.382 1.00 83.31 440 GLY A CA 1
ATOM 3230 C C . GLY A 1 440 ? 1.592 -8.975 -1.013 1.00 83.31 440 GLY A C 1
ATOM 3231 O O . GLY A 1 440 ? 1.858 -9.768 -1.916 1.00 83.31 440 GLY A O 1
ATOM 3232 N N . ALA A 1 441 ? 0.804 -7.919 -1.219 1.00 91.12 441 ALA A N 1
ATOM 3233 C CA . ALA A 1 441 ? 0.152 -7.639 -2.493 1.00 91.12 441 ALA A CA 1
ATOM 3234 C C . ALA A 1 441 ? 1.136 -7.279 -3.620 1.00 91.12 441 ALA A C 1
ATOM 3236 O O . ALA A 1 441 ? 2.209 -6.699 -3.412 1.00 91.12 441 ALA A O 1
ATOM 3237 N N . HIS A 1 442 ? 0.728 -7.552 -4.866 1.00 92.50 442 HIS A N 1
ATOM 3238 C CA . HIS A 1 442 ? 1.502 -7.143 -6.036 1.00 92.50 442 HIS A CA 1
ATOM 3239 C C . HIS A 1 442 ? 1.584 -5.625 -6.161 1.00 92.50 442 HIS A C 1
ATOM 3241 O O . HIS A 1 442 ? 2.582 -5.140 -6.677 1.00 92.50 442 HIS A O 1
ATOM 3247 N N . VAL A 1 443 ? 0.607 -4.872 -5.668 1.00 92.38 443 VAL A N 1
ATOM 3248 C CA . VAL A 1 443 ? 0.685 -3.422 -5.440 1.00 92.38 443 VAL A CA 1
ATOM 3249 C C . VAL A 1 443 ? -0.280 -3.048 -4.315 1.00 92.38 443 VAL A C 1
ATOM 3251 O O . VAL A 1 443 ? -1.293 -3.721 -4.130 1.00 92.38 443 VAL A O 1
ATOM 3254 N N . SER A 1 444 ? 0.021 -2.003 -3.546 1.00 92.38 444 SER A N 1
ATOM 3255 C CA . SER A 1 444 ? -0.835 -1.579 -2.432 1.00 92.38 444 SER A CA 1
ATOM 3256 C C . SER A 1 444 ? -1.135 -0.085 -2.400 1.00 92.38 444 SER A C 1
ATOM 3258 O O . SER A 1 444 ? -0.264 0.751 -2.650 1.00 92.38 444 SER A O 1
ATOM 3260 N N . ILE A 1 445 ? -2.378 0.259 -2.065 1.00 91.50 445 ILE A N 1
ATOM 3261 C CA . ILE A 1 445 ? -2.845 1.644 -1.962 1.00 91.50 445 ILE A CA 1
ATOM 3262 C C . ILE A 1 445 ? -3.511 1.853 -0.605 1.00 91.50 445 ILE A C 1
ATOM 3264 O O . ILE A 1 445 ? -4.395 1.090 -0.233 1.00 91.50 445 ILE A O 1
ATOM 3268 N N . SER A 1 446 ? -3.128 2.908 0.115 1.00 88.75 446 SER A N 1
ATOM 3269 C CA . SER A 1 446 ? -3.781 3.277 1.379 1.00 88.75 446 SER A CA 1
ATOM 3270 C C . SER A 1 446 ? -4.375 4.688 1.337 1.00 88.75 446 SER A C 1
ATOM 3272 O O . SER A 1 446 ? -3.717 5.601 0.829 1.00 88.75 446 SER A O 1
ATOM 3274 N N . PRO A 1 447 ? -5.569 4.932 1.902 1.00 84.25 447 PRO A N 1
ATOM 3275 C CA . PRO A 1 447 ? -6.072 6.279 2.167 1.00 84.25 447 PRO A CA 1
ATOM 3276 C C . PRO A 1 447 ? -5.113 7.114 3.025 1.00 84.25 447 PRO A C 1
ATOM 3278 O O . PRO A 1 447 ? -4.433 6.605 3.907 1.00 84.25 447 PRO A O 1
ATOM 3281 N N . ALA A 1 448 ? -5.099 8.432 2.849 1.00 69.94 448 ALA A N 1
ATOM 3282 C CA . ALA A 1 448 ? -4.357 9.350 3.713 1.00 69.94 448 ALA A CA 1
ATOM 3283 C C . ALA A 1 448 ? -5.041 9.587 5.063 1.00 69.94 448 ALA A C 1
ATOM 3285 O O . ALA A 1 448 ? -4.537 10.373 5.853 1.00 69.94 448 ALA A O 1
ATOM 3286 N N . SER A 1 449 ? -6.179 8.947 5.332 1.00 61.34 449 SER A N 1
ATOM 3287 C CA . SER A 1 449 ? -6.724 8.791 6.683 1.00 61.34 449 SER A CA 1
ATOM 3288 C C . SER A 1 449 ? -6.160 7.564 7.404 1.00 61.34 449 SER A C 1
ATOM 3290 O O . SER A 1 449 ? -6.318 7.484 8.614 1.00 61.34 449 SER A O 1
ATOM 3292 N N . ALA A 1 450 ? -5.479 6.654 6.693 1.00 57.50 450 ALA A N 1
ATOM 3293 C CA . ALA A 1 450 ? -4.899 5.436 7.258 1.00 57.50 450 ALA A CA 1
ATOM 3294 C C . ALA A 1 450 ? -3.905 5.739 8.382 1.00 57.50 450 ALA A C 1
ATOM 3296 O O . ALA A 1 450 ? -3.308 6.825 8.408 1.00 57.50 450 ALA A O 1
ATOM 3297 N N . LEU A 1 451 ? -3.671 4.765 9.259 1.00 58.94 451 LEU A N 1
ATOM 3298 C CA . LEU A 1 451 ? -2.629 4.855 10.283 1.00 58.94 451 LEU A CA 1
ATOM 3299 C C . LEU A 1 451 ? -1.253 5.123 9.655 1.00 58.94 451 LEU A C 1
ATOM 3301 O O . LEU A 1 451 ? -0.980 4.729 8.518 1.00 58.94 451 LEU A O 1
ATOM 3305 N N . GLU A 1 452 ? -0.369 5.789 10.401 1.00 58.31 452 GLU A N 1
ATOM 3306 C CA . GLU A 1 452 ? 0.968 6.163 9.919 1.00 58.31 452 GLU A CA 1
ATOM 3307 C C . GLU A 1 452 ? 1.754 4.933 9.430 1.00 58.31 452 GLU A C 1
ATOM 3309 O O . GLU A 1 452 ? 2.227 4.933 8.294 1.00 58.31 452 GLU A O 1
ATOM 3314 N N . ALA A 1 453 ? 1.737 3.835 10.193 1.00 55.66 453 ALA A N 1
ATOM 3315 C CA . ALA A 1 453 ? 2.371 2.566 9.822 1.00 55.66 453 ALA A CA 1
ATOM 3316 C C . ALA A 1 453 ? 1.820 1.956 8.511 1.00 55.66 453 ALA A C 1
ATOM 3318 O O . ALA A 1 453 ? 2.579 1.472 7.669 1.00 55.66 453 ALA A O 1
ATOM 3319 N N . THR A 1 454 ? 0.506 2.035 8.270 1.00 56.28 454 THR A N 1
ATOM 3320 C CA . THR A 1 454 ? -0.122 1.525 7.037 1.00 56.28 454 THR A CA 1
ATOM 3321 C C . THR A 1 454 ? 0.277 2.354 5.817 1.00 56.28 454 THR A C 1
ATOM 3323 O O . THR A 1 454 ? 0.580 1.813 4.746 1.00 56.28 454 THR A O 1
ATOM 3326 N N . ARG A 1 455 ? 0.381 3.681 5.980 1.00 62.62 455 ARG A N 1
ATOM 3327 C CA . ARG A 1 455 ? 0.918 4.554 4.924 1.00 62.62 455 ARG A CA 1
ATOM 3328 C C . ARG A 1 455 ? 2.364 4.214 4.614 1.00 62.62 455 ARG A C 1
ATOM 3330 O O . ARG A 1 455 ? 2.779 4.390 3.466 1.00 62.62 455 ARG A O 1
ATOM 3337 N N . VAL A 1 456 ? 3.137 3.738 5.590 1.00 62.53 456 VAL A N 1
ATOM 3338 C CA . VAL A 1 456 ? 4.539 3.359 5.389 1.00 62.53 456 VAL A CA 1
ATOM 3339 C C . VAL A 1 456 ? 4.670 2.128 4.477 1.00 62.53 456 VAL A C 1
ATOM 3341 O O . VAL A 1 456 ? 5.481 2.188 3.551 1.00 62.53 456 VAL A O 1
ATOM 3344 N N . VAL A 1 457 ? 3.788 1.126 4.583 1.00 67.81 457 VAL A N 1
ATOM 3345 C CA . VAL A 1 457 ? 3.792 -0.075 3.705 1.00 67.81 457 VAL A CA 1
ATOM 3346 C C . VAL A 1 457 ? 3.296 0.164 2.279 1.00 67.81 457 VAL A C 1
ATOM 3348 O O . VAL A 1 457 ? 3.753 -0.499 1.333 1.00 67.81 457 VAL A O 1
ATOM 3351 N N . SER A 1 458 ? 2.332 1.069 2.115 1.00 79.19 458 SER A N 1
ATOM 3352 C CA . SER A 1 458 ? 1.661 1.273 0.828 1.00 79.19 458 SER A CA 1
ATOM 3353 C C . SER A 1 458 ? 2.622 1.716 -0.288 1.00 79.19 458 SER A C 1
ATOM 3355 O O . SER A 1 458 ? 3.517 2.544 -0.087 1.00 79.19 458 SER A O 1
ATOM 3357 N N . ASP A 1 459 ? 2.431 1.176 -1.497 1.00 84.31 459 ASP A N 1
ATOM 3358 C CA . ASP A 1 459 ? 3.111 1.665 -2.706 1.00 84.31 459 ASP A CA 1
ATOM 3359 C C . ASP A 1 459 ? 2.645 3.080 -3.080 1.00 84.31 459 ASP A C 1
ATOM 3361 O O . ASP A 1 459 ? 3.422 3.879 -3.625 1.00 84.31 459 ASP A O 1
ATOM 3365 N N . MET A 1 460 ? 1.367 3.370 -2.818 1.00 88.06 460 MET A N 1
ATOM 3366 C CA . MET A 1 460 ? 0.726 4.644 -3.121 1.00 88.06 460 MET A CA 1
ATOM 3367 C C . MET A 1 460 ? -0.223 5.072 -2.002 1.00 88.06 460 MET A C 1
ATOM 3369 O O . MET A 1 460 ? -0.891 4.247 -1.384 1.00 88.06 460 MET A O 1
ATOM 3373 N N . VAL A 1 461 ? -0.339 6.382 -1.793 1.00 87.12 461 VAL A N 1
ATOM 3374 C CA . VAL A 1 461 ? -1.230 6.968 -0.786 1.00 87.12 461 VAL A CA 1
ATOM 3375 C C . VAL A 1 461 ? -2.273 7.850 -1.461 1.00 87.12 461 VAL A C 1
ATOM 3377 O O . VAL A 1 461 ? -1.929 8.779 -2.190 1.00 87.12 461 VAL A O 1
ATOM 3380 N N . LEU A 1 462 ? -3.551 7.602 -1.197 1.00 88.44 462 LEU A N 1
ATOM 3381 C CA . LEU A 1 462 ? -4.652 8.436 -1.670 1.00 88.44 462 LEU A CA 1
ATOM 3382 C C . LEU A 1 462 ? -4.864 9.616 -0.709 1.00 88.44 462 LEU A C 1
ATOM 3384 O O . LEU A 1 462 ? -5.426 9.462 0.365 1.00 88.44 462 LEU A O 1
ATOM 3388 N N . LEU A 1 463 ? -4.410 10.803 -1.099 1.00 82.56 463 LEU A N 1
ATOM 3389 C CA . LEU A 1 463 ? -4.460 12.050 -0.328 1.00 82.56 463 LEU A CA 1
ATOM 3390 C C . LEU A 1 463 ? -5.881 12.607 -0.148 1.00 82.56 463 LEU A C 1
ATOM 3392 O O . LEU A 1 463 ? -6.146 13.313 0.822 1.00 82.56 463 LEU A O 1
ATOM 3396 N N . GLY A 1 464 ? -6.773 12.341 -1.105 1.00 76.62 464 GLY A N 1
ATOM 3397 C CA . GLY A 1 464 ? -8.150 12.830 -1.089 1.00 76.62 464 GLY A CA 1
ATOM 3398 C C . GLY A 1 464 ? -9.093 11.961 -0.255 1.00 76.62 464 GLY A C 1
ATOM 3399 O O . GLY A 1 464 ? -8.856 10.776 -0.052 1.00 76.62 464 GLY A O 1
ATOM 3400 N N . ALA A 1 465 ? -10.216 12.543 0.176 1.00 76.81 465 ALA A N 1
ATOM 3401 C CA . ALA A 1 465 ? -11.264 11.795 0.873 1.00 76.81 465 ALA A CA 1
ATOM 3402 C C . ALA A 1 465 ? -12.012 10.811 -0.045 1.00 76.81 465 ALA A C 1
ATOM 3404 O O . ALA A 1 465 ? -12.573 9.836 0.450 1.00 76.81 465 ALA A O 1
ATOM 3405 N N . SER A 1 466 ? -12.016 11.062 -1.361 1.00 87.75 466 SER A N 1
ATOM 3406 C CA . SER A 1 466 ? -12.752 10.268 -2.345 1.00 87.75 466 SER A CA 1
ATOM 3407 C C . SER A 1 466 ? -11.907 9.165 -2.979 1.00 87.75 466 SER A C 1
ATOM 3409 O O . SER A 1 466 ? -10.783 9.438 -3.393 1.00 87.75 466 SER A O 1
ATOM 3411 N N . LEU A 1 467 ? -12.484 7.967 -3.149 1.00 90.31 467 LEU A N 1
ATOM 3412 C CA . LEU A 1 467 ? -11.865 6.839 -3.862 1.00 90.31 467 LEU A CA 1
ATOM 3413 C C . LEU A 1 467 ? -11.926 6.951 -5.387 1.00 90.31 467 LEU A C 1
ATOM 3415 O O . LEU A 1 467 ? -11.245 6.184 -6.060 1.00 90.31 467 LEU A O 1
ATOM 3419 N N . ALA A 1 468 ? -12.672 7.903 -5.954 1.00 88.88 468 ALA A N 1
ATOM 3420 C CA . ALA A 1 468 ? -12.832 8.028 -7.406 1.00 88.88 468 ALA A CA 1
ATOM 3421 C C . ALA A 1 468 ? -11.504 8.008 -8.206 1.00 88.88 468 ALA A C 1
ATOM 3423 O O . ALA A 1 468 ? -11.464 7.363 -9.255 1.00 88.88 468 ALA A O 1
ATOM 3424 N N . PRO A 1 469 ? -10.393 8.629 -7.741 1.00 89.69 469 PRO A N 1
ATOM 3425 C CA . PRO A 1 469 ? -9.111 8.577 -8.449 1.00 89.69 469 PRO A CA 1
ATOM 3426 C C . PRO A 1 469 ? -8.545 7.160 -8.633 1.00 89.69 469 PRO A C 1
ATOM 3428 O O . PRO A 1 469 ? -7.781 6.938 -9.572 1.00 89.69 469 PRO A O 1
ATOM 3431 N N . LEU A 1 470 ? -8.922 6.204 -7.777 1.00 90.38 470 LEU A N 1
ATOM 3432 C CA . LEU A 1 470 ? -8.479 4.812 -7.855 1.00 90.38 470 LEU A CA 1
ATOM 3433 C C . LEU A 1 470 ? -8.902 4.148 -9.171 1.00 90.38 470 LEU A C 1
ATOM 3435 O O . LEU A 1 470 ? -8.113 3.409 -9.758 1.00 90.38 470 LEU A O 1
ATOM 3439 N N . GLY A 1 471 ? -10.111 4.451 -9.658 1.00 84.31 471 GLY A N 1
ATOM 3440 C CA . GLY A 1 471 ? -10.620 3.910 -10.920 1.00 84.31 471 GLY A CA 1
ATOM 3441 C C . GLY A 1 471 ? -9.740 4.292 -12.115 1.00 84.31 471 GLY A C 1
ATOM 3442 O O . GLY A 1 471 ? -9.434 3.451 -12.954 1.00 84.31 471 GLY A O 1
ATOM 3443 N N . ASP A 1 472 ? -9.243 5.530 -12.146 1.00 87.00 472 ASP A N 1
ATOM 3444 C CA . ASP A 1 472 ? -8.375 6.037 -13.220 1.00 87.00 472 ASP A CA 1
ATOM 3445 C C . ASP A 1 472 ? -6.907 5.583 -13.075 1.00 87.00 472 ASP A C 1
ATOM 3447 O O . ASP A 1 472 ? -6.128 5.658 -14.034 1.00 87.00 472 ASP A O 1
ATOM 3451 N N . ALA A 1 473 ? -6.494 5.161 -11.875 1.00 92.19 473 ALA A N 1
ATOM 3452 C CA . ALA A 1 473 ? -5.094 4.909 -11.540 1.00 92.19 473 ALA A CA 1
ATOM 3453 C C . ALA A 1 473 ? -4.495 3.759 -12.361 1.00 92.19 473 ALA A C 1
ATOM 3455 O O . ALA A 1 473 ? -3.397 3.894 -12.908 1.00 92.19 473 ALA A O 1
ATOM 3456 N N . VAL A 1 474 ? -5.233 2.650 -12.482 1.00 93.12 474 VAL A N 1
ATOM 3457 C CA . VAL A 1 474 ? -4.804 1.455 -13.230 1.00 93.12 474 VAL A CA 1
ATOM 3458 C C . VAL A 1 474 ? -4.678 1.766 -14.720 1.00 93.12 474 VAL A C 1
ATOM 3460 O O . VAL A 1 474 ? -3.660 1.454 -15.342 1.00 93.12 474 VAL A O 1
ATOM 3463 N N . ASP A 1 475 ? -5.654 2.465 -15.294 1.00 91.38 475 ASP A N 1
ATOM 3464 C CA . ASP A 1 475 ? -5.612 2.888 -16.694 1.00 91.38 475 ASP A CA 1
ATOM 3465 C C . ASP A 1 475 ? -4.455 3.847 -16.983 1.00 91.38 475 ASP A C 1
ATOM 3467 O O . ASP A 1 475 ? -3.781 3.735 -18.016 1.00 91.38 475 ASP A O 1
ATOM 3471 N N . LEU A 1 476 ? -4.185 4.789 -16.076 1.00 91.69 476 LEU A N 1
ATOM 3472 C CA . LEU A 1 476 ? -3.036 5.680 -16.196 1.00 91.69 476 LEU A CA 1
ATOM 3473 C C . LEU A 1 476 ? -1.717 4.904 -16.116 1.00 91.69 476 LEU A C 1
ATOM 3475 O O . LEU A 1 476 ? -0.817 5.160 -16.920 1.00 91.69 476 LEU A O 1
ATOM 3479 N N . ALA A 1 477 ? -1.613 3.932 -15.210 1.00 93.31 477 ALA A N 1
ATOM 3480 C CA . ALA A 1 477 ? -0.451 3.058 -15.102 1.00 93.31 477 ALA A CA 1
ATOM 3481 C C . ALA A 1 477 ? -0.237 2.229 -16.378 1.00 93.31 477 ALA A C 1
ATOM 3483 O O . ALA A 1 477 ? 0.867 2.203 -16.924 1.00 93.31 477 ALA A O 1
ATOM 3484 N N . ARG A 1 478 ? -1.299 1.640 -16.943 1.00 93.81 478 ARG A N 1
ATOM 3485 C CA . ARG A 1 478 ? -1.253 0.919 -18.229 1.00 93.81 478 ARG A CA 1
ATOM 3486 C C . ARG A 1 478 ? -0.796 1.821 -19.375 1.00 93.81 478 ARG A C 1
ATOM 3488 O O . ARG A 1 478 ? 0.063 1.424 -20.169 1.00 93.81 478 ARG A O 1
ATOM 3495 N N . LYS A 1 479 ? -1.308 3.056 -19.452 1.00 92.75 479 LYS A N 1
ATOM 3496 C CA . LYS A 1 479 ? -0.863 4.062 -20.435 1.00 92.75 479 LYS A CA 1
ATOM 3497 C C . LYS A 1 479 ? 0.613 4.410 -20.247 1.00 9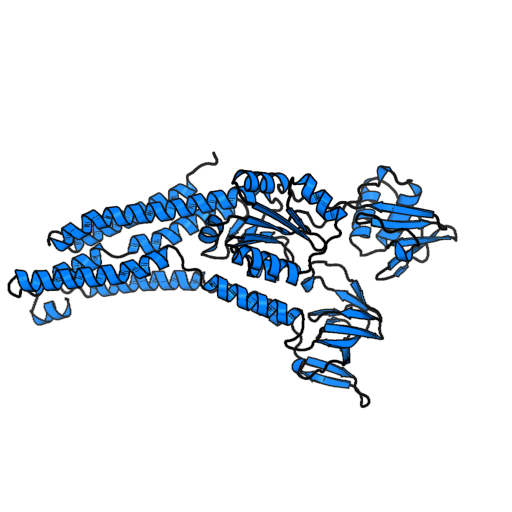2.75 479 LYS A C 1
ATOM 3499 O O . LYS A 1 479 ? 1.348 4.419 -21.233 1.00 92.75 479 LYS A O 1
ATOM 3504 N N . ALA A 1 480 ? 1.059 4.638 -19.013 1.00 91.25 480 ALA A N 1
ATOM 3505 C CA . ALA A 1 480 ? 2.459 4.907 -18.690 1.00 91.25 480 ALA A CA 1
ATOM 3506 C C . ALA A 1 480 ? 3.369 3.752 -19.139 1.00 91.25 480 ALA A C 1
ATOM 3508 O O . ALA A 1 480 ? 4.307 3.968 -19.908 1.00 91.25 480 ALA A O 1
ATOM 3509 N N . THR A 1 481 ? 3.031 2.511 -18.795 1.00 91.38 481 THR A N 1
ATOM 3510 C CA . THR A 1 481 ? 3.782 1.322 -19.226 1.00 91.38 481 THR A CA 1
ATOM 3511 C C . THR A 1 481 ? 3.796 1.161 -20.747 1.00 91.38 481 THR A C 1
ATOM 3513 O O . THR A 1 481 ? 4.821 0.783 -21.322 1.00 91.38 481 THR A O 1
ATOM 3516 N N . ARG A 1 482 ? 2.709 1.513 -21.448 1.00 91.94 482 ARG A N 1
ATOM 3517 C CA . ARG A 1 482 ? 2.710 1.552 -22.919 1.00 91.94 482 ARG A CA 1
ATOM 3518 C C . ARG A 1 482 ? 3.696 2.590 -23.456 1.00 91.94 482 ARG A C 1
ATOM 3520 O O . ARG A 1 482 ? 4.458 2.269 -24.363 1.00 91.94 482 ARG A O 1
ATOM 3527 N N . ARG A 1 483 ? 3.744 3.796 -22.877 1.00 89.44 483 ARG A N 1
ATOM 3528 C CA . ARG A 1 483 ? 4.709 4.841 -23.273 1.00 89.44 483 ARG A CA 1
ATOM 3529 C C . ARG A 1 483 ? 6.158 4.428 -23.013 1.00 89.44 483 ARG A C 1
ATOM 3531 O O . ARG A 1 483 ? 7.014 4.701 -23.849 1.00 89.44 483 ARG A O 1
ATOM 3538 N N . ILE A 1 484 ? 6.431 3.712 -21.921 1.00 88.75 484 ILE A N 1
ATOM 3539 C CA . ILE A 1 484 ? 7.753 3.115 -21.662 1.00 88.75 484 ILE A CA 1
ATOM 3540 C C . ILE A 1 484 ? 8.142 2.166 -22.808 1.00 88.75 484 ILE A C 1
ATOM 3542 O O . ILE A 1 484 ? 9.226 2.294 -23.379 1.00 88.75 484 ILE A O 1
ATOM 3546 N N . LYS A 1 485 ? 7.241 1.258 -23.208 1.00 89.44 485 LYS A N 1
ATOM 3547 C CA . LYS A 1 485 ? 7.479 0.321 -24.324 1.00 89.44 485 LYS A CA 1
ATOM 3548 C C . LYS A 1 485 ? 7.644 1.036 -25.673 1.00 89.44 485 LYS A C 1
ATOM 3550 O O . LYS A 1 485 ? 8.479 0.635 -26.484 1.00 89.44 485 LYS A O 1
ATOM 3555 N N . GLU A 1 486 ? 6.895 2.111 -25.911 1.00 89.56 486 GLU A N 1
ATOM 3556 C CA . GLU A 1 486 ? 7.063 2.967 -27.094 1.00 89.56 486 GLU A CA 1
ATOM 3557 C C . GLU A 1 486 ? 8.452 3.627 -27.109 1.00 89.56 486 GLU A C 1
ATOM 3559 O O . GLU A 1 486 ? 9.132 3.584 -28.131 1.00 89.56 486 GLU A O 1
ATOM 3564 N N . ASN A 1 487 ? 8.922 4.160 -25.976 1.00 85.94 487 ASN A N 1
ATOM 3565 C CA . ASN A 1 487 ? 10.264 4.741 -25.856 1.00 85.94 487 ASN A CA 1
ATOM 3566 C C . ASN A 1 487 ? 11.361 3.715 -26.163 1.00 85.94 487 ASN A C 1
ATOM 3568 O O . ASN A 1 487 ? 12.317 4.025 -26.874 1.00 85.94 487 ASN A O 1
ATOM 3572 N N . PHE A 1 488 ? 11.207 2.481 -25.678 1.00 85.75 488 PHE A N 1
ATOM 3573 C CA . PHE A 1 488 ? 12.123 1.388 -26.009 1.00 85.75 488 PHE A CA 1
ATOM 3574 C C . PHE A 1 488 ? 12.093 1.044 -27.497 1.00 85.75 488 PHE A C 1
ATOM 3576 O O . PHE A 1 488 ? 13.142 0.809 -28.089 1.00 85.75 488 PHE A O 1
ATOM 3583 N N . SER A 1 489 ? 10.914 1.074 -28.119 1.00 87.19 489 SER A N 1
ATOM 3584 C CA . SER A 1 489 ? 10.763 0.827 -29.557 1.00 87.19 489 SER A CA 1
ATOM 3585 C C . SER A 1 489 ? 11.439 1.918 -30.393 1.00 87.19 489 SER A C 1
ATOM 3587 O O . SER A 1 489 ? 12.123 1.608 -31.365 1.00 87.19 489 SER A O 1
ATOM 3589 N N . ILE A 1 490 ? 11.316 3.187 -29.987 1.00 84.31 490 ILE A N 1
ATOM 3590 C CA . ILE A 1 490 ? 12.007 4.322 -30.621 1.00 84.31 490 ILE A CA 1
ATOM 3591 C C . ILE A 1 490 ? 13.526 4.154 -30.502 1.00 84.31 490 ILE A C 1
ATOM 3593 O O . ILE A 1 490 ? 14.233 4.270 -31.503 1.00 84.31 490 ILE A O 1
ATOM 3597 N N . ALA A 1 491 ? 14.025 3.839 -29.303 1.00 81.94 491 ALA A N 1
ATOM 3598 C CA . ALA A 1 491 ? 15.451 3.621 -29.071 1.00 81.94 491 ALA A CA 1
ATOM 3599 C C . ALA A 1 491 ? 15.992 2.429 -29.884 1.00 81.94 491 ALA A C 1
ATOM 3601 O O . ALA A 1 491 ? 17.062 2.518 -30.485 1.00 81.94 491 ALA A O 1
ATOM 3602 N N . ALA A 1 492 ? 15.236 1.330 -29.958 1.00 83.38 492 ALA A N 1
ATOM 3603 C CA . ALA A 1 492 ? 15.598 0.156 -30.746 1.00 83.38 492 ALA A CA 1
ATOM 3604 C C . ALA A 1 492 ? 15.632 0.456 -32.252 1.00 83.38 492 ALA A C 1
ATOM 3606 O O . ALA A 1 492 ? 16.590 0.075 -32.921 1.00 83.38 492 ALA A O 1
ATOM 3607 N N . LEU A 1 493 ? 14.633 1.171 -32.781 1.00 85.94 493 LEU A N 1
ATOM 3608 C CA . LEU A 1 493 ? 14.581 1.562 -34.193 1.00 85.94 493 LEU A CA 1
ATOM 3609 C C . LEU A 1 493 ? 15.749 2.477 -34.570 1.00 85.94 493 LEU A C 1
ATOM 3611 O O . LEU A 1 493 ? 16.381 2.285 -35.606 1.00 85.94 493 LEU A O 1
ATOM 3615 N N . TYR A 1 494 ? 16.059 3.446 -33.709 1.00 84.25 494 TYR A N 1
ATOM 3616 C CA . TYR A 1 494 ? 17.220 4.310 -33.879 1.00 84.25 494 TYR A CA 1
ATOM 3617 C C . TYR A 1 494 ? 18.519 3.488 -33.937 1.00 84.25 494 TYR A C 1
ATOM 3619 O O . TYR A 1 494 ? 19.293 3.618 -34.888 1.00 84.25 494 TYR A O 1
ATOM 3627 N N . ASN A 1 495 ? 18.727 2.582 -32.977 1.00 83.81 495 ASN A N 1
ATOM 3628 C CA . ASN A 1 495 ? 19.916 1.731 -32.935 1.00 83.81 495 ASN A CA 1
ATOM 3629 C C . ASN A 1 495 ? 20.000 0.780 -34.136 1.00 83.81 495 ASN A C 1
ATOM 3631 O O . ASN A 1 495 ? 21.094 0.546 -34.641 1.00 83.81 495 ASN A O 1
ATOM 3635 N N . ALA A 1 496 ? 18.869 0.279 -34.639 1.00 85.56 496 ALA A N 1
ATOM 3636 C CA . ALA A 1 496 ? 18.831 -0.582 -35.820 1.00 85.56 496 ALA A CA 1
ATOM 3637 C C . ALA A 1 496 ? 19.397 0.103 -37.076 1.00 85.56 496 ALA A C 1
ATOM 3639 O O . ALA A 1 496 ? 19.936 -0.578 -37.943 1.00 85.56 496 ALA A O 1
ATOM 3640 N N . VAL A 1 497 ? 19.315 1.434 -37.164 1.00 86.88 497 VAL A N 1
ATOM 3641 C CA . VAL A 1 497 ? 19.929 2.221 -38.245 1.00 86.88 497 VAL A CA 1
ATOM 3642 C C . VAL A 1 497 ? 21.354 2.633 -37.878 1.00 86.88 497 VAL A C 1
ATOM 3644 O O . VAL A 1 497 ? 22.279 2.467 -38.670 1.00 86.88 497 VAL A O 1
ATOM 3647 N N . ALA A 1 498 ? 21.552 3.155 -36.669 1.00 85.12 498 ALA A N 1
ATOM 3648 C CA . ALA A 1 498 ? 22.810 3.762 -36.250 1.00 85.12 498 ALA A CA 1
ATOM 3649 C C . ALA A 1 498 ? 23.955 2.738 -36.116 1.00 85.12 498 ALA A C 1
ATOM 3651 O O . ALA A 1 498 ? 25.091 3.009 -36.510 1.00 85.12 498 ALA A O 1
ATOM 3652 N N . VAL A 1 499 ? 23.657 1.538 -35.609 1.00 87.88 499 VAL A N 1
ATOM 3653 C CA . VAL A 1 499 ? 24.650 0.481 -35.370 1.00 87.88 499 VAL A CA 1
ATOM 3654 C C . VAL A 1 499 ? 25.276 -0.035 -36.669 1.00 87.88 499 VAL A C 1
ATOM 3656 O O . VAL A 1 499 ? 26.504 -0.045 -36.739 1.00 87.88 499 VAL A O 1
ATOM 3659 N N . PRO A 1 500 ? 24.516 -0.403 -37.722 1.00 89.75 500 PRO A N 1
ATOM 3660 C CA . PRO A 1 500 ? 25.106 -0.766 -39.010 1.00 89.75 500 PRO A CA 1
ATOM 3661 C C . PRO A 1 500 ? 26.023 0.310 -39.601 1.00 89.75 500 PRO A C 1
ATOM 3663 O O . PRO A 1 500 ? 27.098 -0.023 -40.097 1.00 89.75 500 PRO A O 1
ATOM 3666 N N . LEU A 1 501 ? 25.652 1.595 -39.508 1.00 87.25 501 LEU A N 1
ATOM 3667 C CA . LEU A 1 501 ? 26.517 2.688 -39.970 1.00 87.25 501 LEU A CA 1
ATOM 3668 C C . LEU A 1 501 ? 27.832 2.760 -39.183 1.00 87.25 501 LEU A C 1
ATOM 3670 O O . LEU A 1 501 ? 28.886 3.004 -39.773 1.00 87.25 501 LEU A O 1
ATOM 3674 N N . ALA A 1 502 ? 27.785 2.537 -37.869 1.00 85.56 502 ALA A N 1
ATOM 3675 C CA . ALA A 1 502 ? 28.985 2.492 -37.041 1.00 85.56 502 ALA A CA 1
ATOM 3676 C C . ALA A 1 502 ? 29.860 1.273 -37.358 1.00 85.56 502 ALA A C 1
ATOM 3678 O O . ALA A 1 502 ? 31.069 1.423 -37.511 1.00 85.56 502 ALA A O 1
ATOM 3679 N N . LEU A 1 503 ? 29.257 0.094 -37.536 1.00 88.31 503 LEU A N 1
ATOM 3680 C CA . LEU A 1 503 ? 29.964 -1.132 -37.924 1.00 88.31 503 LEU A CA 1
ATOM 3681 C C . LEU A 1 503 ? 30.645 -1.005 -39.290 1.00 88.31 503 LEU A C 1
ATOM 3683 O O . LEU A 1 503 ? 31.737 -1.537 -39.478 1.00 88.31 503 LEU A O 1
ATOM 3687 N N . ALA A 1 504 ? 30.028 -0.281 -40.223 1.00 88.25 504 ALA A N 1
ATOM 3688 C CA . ALA A 1 504 ? 30.592 0.009 -41.537 1.00 88.25 504 ALA A CA 1
ATOM 3689 C C . ALA A 1 504 ? 31.688 1.096 -41.516 1.00 88.25 504 ALA A C 1
ATOM 3691 O O . ALA A 1 504 ? 32.267 1.393 -42.557 1.00 88.25 504 ALA A O 1
ATOM 3692 N N . GLY A 1 505 ? 31.976 1.698 -40.355 1.00 81.38 505 GLY A N 1
ATOM 3693 C CA . GLY A 1 505 ? 32.993 2.742 -40.207 1.00 81.38 505 GLY A CA 1
ATOM 3694 C C . GLY A 1 505 ? 32.556 4.133 -40.681 1.00 81.38 505 GLY A C 1
ATOM 3695 O O . GLY A 1 505 ? 33.378 5.044 -40.723 1.00 81.38 505 GLY A O 1
ATOM 3696 N N . PHE A 1 506 ? 31.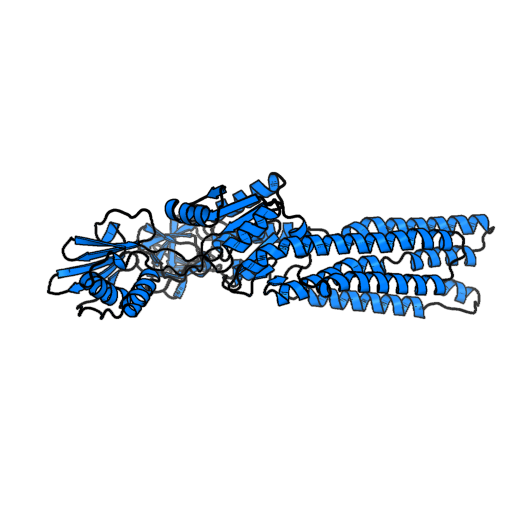274 4.331 -41.009 1.00 84.25 506 PHE A N 1
ATOM 3697 C CA . PHE A 1 506 ? 30.748 5.624 -41.469 1.00 84.25 506 PHE A CA 1
ATOM 3698 C C . PHE A 1 506 ? 30.356 6.572 -40.327 1.00 84.25 506 PHE A C 1
ATOM 3700 O O . PHE A 1 506 ? 30.149 7.764 -40.560 1.00 84.25 506 PHE A O 1
ATOM 3707 N N . ALA A 1 507 ? 30.243 6.074 -39.092 1.00 78.25 507 ALA A N 1
ATOM 3708 C CA . ALA A 1 507 ? 29.896 6.899 -37.938 1.00 78.25 507 ALA A CA 1
ATOM 3709 C C . ALA A 1 507 ? 31.150 7.451 -37.242 1.00 78.25 507 ALA A C 1
ATOM 3711 O O . ALA A 1 507 ? 31.913 6.714 -36.609 1.00 78.25 507 ALA A O 1
ATOM 3712 N N . THR A 1 508 ? 31.325 8.772 -37.299 1.00 75.31 508 THR A N 1
ATOM 3713 C CA . THR A 1 508 ? 32.299 9.466 -36.449 1.00 75.31 508 THR A CA 1
ATOM 3714 C C . THR A 1 508 ? 31.782 9.554 -35.006 1.00 75.31 508 THR A C 1
ATOM 3716 O O . THR A 1 508 ? 30.565 9.604 -34.794 1.00 75.31 508 THR A O 1
ATOM 3719 N N . PRO A 1 509 ? 32.668 9.644 -33.995 1.00 67.25 509 PRO A N 1
ATOM 3720 C CA . PRO A 1 509 ? 32.257 9.830 -32.600 1.00 67.25 509 PRO A CA 1
ATOM 3721 C C . PRO A 1 509 ? 31.335 11.041 -32.386 1.00 67.25 509 PRO A C 1
ATOM 3723 O O . PRO A 1 509 ? 30.399 10.977 -31.591 1.00 67.25 509 PRO A O 1
ATOM 3726 N N . LEU A 1 510 ? 31.544 12.126 -33.144 1.00 71.94 510 LEU A N 1
ATOM 3727 C CA . LEU A 1 510 ? 30.691 13.316 -33.100 1.00 71.94 510 LEU A CA 1
ATOM 3728 C C . LEU A 1 510 ? 29.284 13.040 -33.651 1.00 71.94 510 LEU A C 1
ATOM 3730 O O . LEU A 1 510 ? 28.295 13.425 -33.026 1.00 71.94 510 LEU A O 1
ATOM 3734 N N . ALA A 1 511 ? 29.179 12.349 -34.791 1.00 71.75 511 ALA A N 1
ATOM 3735 C CA . ALA A 1 511 ? 27.888 11.962 -35.357 1.00 71.75 511 ALA A CA 1
ATOM 3736 C C . ALA A 1 511 ? 27.122 11.029 -34.404 1.00 71.75 511 ALA A C 1
ATOM 3738 O O . ALA A 1 511 ? 25.928 11.224 -34.182 1.00 71.75 511 ALA A O 1
ATOM 3739 N N . ALA A 1 512 ? 27.821 10.078 -33.774 1.00 70.50 512 ALA A N 1
ATOM 3740 C CA . ALA A 1 512 ? 27.251 9.193 -32.761 1.00 70.50 512 ALA A CA 1
ATOM 3741 C C . ALA A 1 512 ? 26.715 9.966 -31.538 1.00 70.50 512 ALA A C 1
ATOM 3743 O O . ALA A 1 512 ? 25.613 9.682 -31.065 1.00 70.50 512 ALA A O 1
ATOM 3744 N N . ALA A 1 513 ? 27.447 10.977 -31.057 1.00 69.88 513 ALA A N 1
ATOM 3745 C CA . ALA A 1 513 ? 27.028 11.812 -29.928 1.00 69.88 513 ALA A CA 1
ATOM 3746 C C . ALA A 1 513 ? 25.784 12.671 -30.239 1.00 69.88 513 ALA A C 1
ATOM 3748 O O . ALA A 1 513 ? 24.860 12.757 -29.422 1.00 69.88 513 ALA A O 1
ATOM 3749 N N . LEU A 1 514 ? 25.720 13.280 -31.429 1.00 73.94 514 LEU A N 1
ATOM 3750 C CA . LEU A 1 514 ? 24.552 14.057 -31.870 1.00 73.94 514 LEU A CA 1
ATOM 3751 C C . LEU A 1 514 ? 23.307 13.178 -31.995 1.00 73.94 514 LEU A C 1
ATOM 3753 O O . LEU A 1 514 ? 22.223 13.540 -31.536 1.00 73.94 514 LEU A O 1
ATOM 3757 N N . ALA A 1 515 ? 23.479 12.001 -32.584 1.00 74.44 515 ALA A N 1
ATOM 3758 C CA . ALA A 1 515 ? 22.405 11.061 -32.828 1.00 74.44 515 ALA A CA 1
ATOM 3759 C C . ALA A 1 515 ? 21.848 10.478 -31.501 1.00 74.44 515 ALA A C 1
ATOM 3761 O O . ALA A 1 515 ? 20.629 10.424 -31.308 1.00 74.44 515 ALA A O 1
ATOM 3762 N N . MET A 1 516 ? 22.712 10.205 -30.513 1.00 75.50 516 MET A N 1
ATOM 3763 C CA . MET A 1 516 ? 22.311 9.852 -29.139 1.00 75.50 516 MET A CA 1
ATOM 3764 C C . MET A 1 516 ? 21.522 10.974 -28.444 1.00 75.50 516 MET A C 1
ATOM 3766 O O . MET A 1 516 ? 20.518 10.721 -27.765 1.00 75.50 516 MET A O 1
ATOM 3770 N N . SER A 1 517 ? 21.961 12.222 -28.618 1.00 74.06 517 SER A N 1
ATOM 3771 C CA . SER A 1 517 ? 21.300 13.393 -28.030 1.00 74.06 517 SER A CA 1
ATOM 3772 C C . SER A 1 517 ? 19.896 13.578 -28.607 1.00 74.06 517 SER A C 1
ATOM 3774 O O . SER A 1 517 ? 18.938 13.761 -27.854 1.00 74.06 517 SER A O 1
ATOM 3776 N N . ALA A 1 518 ? 19.745 13.432 -29.927 1.00 76.75 518 ALA A N 1
ATOM 3777 C CA . ALA A 1 518 ? 18.448 13.473 -30.597 1.00 76.75 518 ALA A CA 1
ATOM 3778 C C . ALA A 1 518 ? 17.506 12.375 -30.077 1.00 76.75 518 ALA A C 1
ATOM 3780 O O . ALA A 1 518 ? 16.377 12.679 -29.692 1.00 76.75 518 ALA A O 1
ATOM 3781 N N . SER A 1 519 ? 17.984 11.129 -29.959 1.00 76.31 519 SER A N 1
ATOM 3782 C CA . SER A 1 519 ? 17.189 10.025 -29.399 1.00 76.31 519 SER A CA 1
ATOM 3783 C C . SER A 1 519 ? 16.719 10.313 -27.968 1.00 76.31 519 SER A C 1
ATOM 3785 O O . SER A 1 519 ? 15.570 10.027 -27.626 1.00 76.31 519 SER A O 1
ATOM 3787 N N . SER A 1 520 ? 17.583 10.887 -27.129 1.00 73.06 520 SER A N 1
ATOM 3788 C CA . SER A 1 520 ? 17.256 11.213 -25.734 1.00 73.06 520 SER A CA 1
ATOM 3789 C C . SER A 1 520 ? 16.194 12.313 -25.640 1.00 73.06 520 SER A C 1
ATOM 3791 O O . SER A 1 520 ? 15.268 12.221 -24.828 1.00 73.06 520 SER A O 1
ATOM 3793 N N . ILE A 1 521 ? 16.268 13.321 -26.517 1.00 77.69 521 ILE A N 1
ATOM 3794 C CA . ILE A 1 521 ? 15.254 14.377 -26.631 1.00 77.69 521 ILE A CA 1
ATOM 3795 C C . ILE A 1 521 ? 13.918 13.783 -27.089 1.00 77.69 521 ILE A C 1
ATOM 3797 O O . ILE A 1 521 ? 12.890 14.065 -26.475 1.00 77.69 521 ILE A O 1
ATOM 3801 N N . THR A 1 522 ? 13.910 12.923 -28.113 1.00 80.62 522 THR A N 1
ATOM 3802 C CA . THR A 1 522 ? 12.680 12.288 -28.614 1.00 80.62 522 THR A CA 1
ATOM 3803 C C . THR A 1 522 ? 11.987 11.451 -27.538 1.00 80.62 522 THR A C 1
ATOM 3805 O O . THR A 1 522 ? 10.777 11.581 -27.353 1.00 80.62 522 THR A O 1
ATOM 3808 N N . VAL A 1 523 ? 12.740 10.642 -26.786 1.00 77.88 523 VAL A N 1
ATOM 3809 C CA . VAL A 1 523 ? 12.211 9.846 -25.662 1.00 77.88 523 VAL A CA 1
ATOM 3810 C C . VAL A 1 523 ? 11.656 10.743 -24.555 1.00 77.88 523 VAL A C 1
ATOM 3812 O O . VAL A 1 523 ? 10.571 10.486 -24.028 1.00 77.88 523 VAL A O 1
ATOM 3815 N N . SER A 1 524 ? 12.349 11.836 -24.235 1.00 73.44 524 SER A N 1
ATOM 3816 C CA . SER A 1 524 ? 11.888 12.802 -23.231 1.00 73.44 524 SER A CA 1
ATOM 3817 C C . SER A 1 524 ? 10.582 13.480 -23.660 1.00 73.44 524 SER A C 1
ATOM 3819 O O . SER A 1 524 ? 9.620 13.519 -22.895 1.00 73.44 524 SER A O 1
ATOM 3821 N N . LEU A 1 525 ? 10.499 13.937 -24.913 1.00 80.06 525 LEU A N 1
ATOM 3822 C CA . LEU A 1 525 ? 9.292 14.545 -25.480 1.00 80.06 525 LEU A CA 1
ATOM 3823 C C . LEU A 1 525 ? 8.120 13.558 -25.546 1.00 80.06 525 LEU A C 1
ATOM 3825 O O . LEU A 1 525 ? 6.988 13.934 -25.240 1.00 80.06 525 LEU A O 1
ATOM 3829 N N . ASN A 1 526 ? 8.369 12.294 -25.900 1.00 81.94 526 ASN A N 1
ATOM 3830 C CA . ASN A 1 526 ? 7.320 11.274 -25.901 1.00 81.94 526 ASN A CA 1
ATOM 3831 C C . ASN A 1 526 ? 6.809 10.988 -24.482 1.00 81.94 526 ASN A C 1
ATOM 3833 O O . ASN A 1 526 ? 5.604 10.854 -24.281 1.00 81.94 526 ASN A O 1
ATOM 3837 N N . SER A 1 527 ? 7.699 10.984 -23.487 1.00 76.81 527 SER A N 1
ATOM 3838 C CA . SER A 1 527 ? 7.331 10.811 -22.075 1.00 76.81 527 SER A CA 1
ATOM 3839 C C . SER A 1 527 ? 6.432 11.947 -21.567 1.00 76.81 527 SER A C 1
ATOM 3841 O O . SER A 1 527 ? 5.464 11.703 -20.847 1.00 76.81 527 SER A O 1
ATOM 3843 N N . LEU A 1 528 ? 6.679 13.186 -22.011 1.00 74.56 528 LEU A N 1
ATOM 3844 C CA . LEU A 1 528 ? 5.873 14.360 -21.653 1.00 74.56 528 LEU A CA 1
ATOM 3845 C C . LEU A 1 528 ? 4.450 14.345 -22.233 1.00 74.56 528 LEU A C 1
ATOM 3847 O O . LEU A 1 528 ? 3.574 15.028 -21.698 1.00 74.56 528 LEU A O 1
ATOM 3851 N N . ARG A 1 529 ? 4.159 13.532 -23.260 1.00 81.50 529 ARG A N 1
ATOM 3852 C CA . ARG A 1 529 ? 2.789 13.395 -23.799 1.00 81.50 529 ARG A CA 1
ATOM 3853 C C . ARG A 1 529 ? 1.781 12.947 -22.743 1.00 81.50 529 ARG A C 1
ATO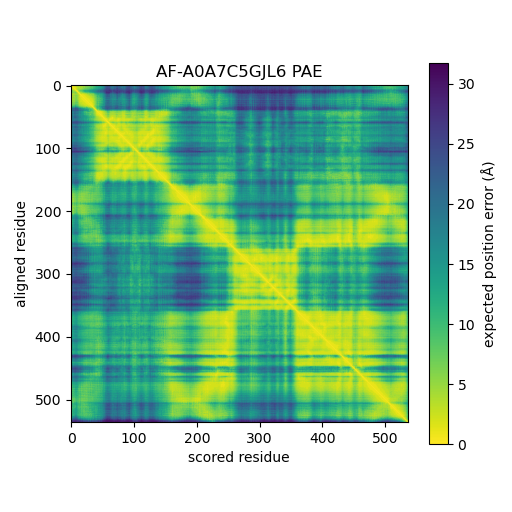M 3855 O O . ARG A 1 529 ? 0.624 13.351 -22.807 1.00 81.50 529 ARG A O 1
ATOM 3862 N N . LEU A 1 530 ? 2.229 12.194 -21.740 1.00 76.12 530 LEU A N 1
ATOM 3863 C CA . LEU A 1 530 ? 1.397 11.751 -20.620 1.00 76.12 530 LEU A CA 1
ATOM 3864 C C . LEU A 1 530 ? 0.842 12.926 -19.784 1.00 76.12 530 LEU A C 1
ATOM 3866 O O . LEU A 1 530 ? -0.234 12.830 -19.187 1.00 76.12 530 LEU A O 1
ATOM 3870 N N . VAL A 1 531 ? 1.569 14.049 -19.765 1.00 69.12 531 VAL A N 1
ATOM 3871 C CA . VAL A 1 531 ? 1.180 15.297 -19.089 1.00 69.12 531 VAL A CA 1
ATOM 3872 C C . VAL A 1 531 ? 0.207 16.114 -19.945 1.00 69.12 531 VAL A C 1
ATOM 3874 O O . VAL A 1 531 ? -0.659 16.797 -19.403 1.00 69.12 531 VAL A O 1
ATOM 3877 N N . TRP A 1 532 ? 0.343 16.056 -21.273 1.00 66.00 532 TRP A N 1
ATOM 3878 C CA . TRP A 1 532 ? -0.425 16.877 -22.218 1.00 66.00 532 TRP A CA 1
ATOM 3879 C C . TRP A 1 532 ? -1.739 16.246 -22.687 1.00 66.00 532 TRP A C 1
ATOM 3881 O O . TRP A 1 532 ? -2.604 16.962 -23.192 1.00 66.00 532 TRP A O 1
ATOM 3891 N N . GLU A 1 533 ? -1.926 14.938 -22.506 1.00 68.06 533 GLU A N 1
ATOM 3892 C CA . GLU A 1 533 ? -3.211 14.276 -22.747 1.00 68.06 533 GLU A CA 1
ATOM 3893 C C . GLU A 1 533 ? -4.283 14.828 -21.790 1.00 68.06 533 GLU A C 1
ATOM 3895 O O . GLU A 1 533 ? -4.331 14.474 -20.606 1.00 68.06 533 GLU A O 1
ATOM 3900 N N . LYS A 1 534 ? -5.156 15.708 -22.301 1.00 52.56 534 LYS A N 1
ATOM 3901 C CA . LYS A 1 534 ? -6.365 16.148 -21.590 1.00 52.56 534 LYS A CA 1
ATOM 3902 C C . LYS A 1 534 ? -7.246 14.935 -21.271 1.00 52.56 534 LYS A C 1
ATOM 3904 O O . LYS A 1 534 ? -7.237 13.957 -22.014 1.00 52.56 534 LYS A O 1
ATOM 3909 N N . ARG A 1 535 ? -7.981 15.004 -20.151 1.00 50.47 535 ARG A N 1
ATOM 3910 C CA . ARG A 1 535 ? -9.061 14.053 -19.831 1.00 50.47 535 ARG A CA 1
ATOM 3911 C C . ARG A 1 535 ? -9.954 13.907 -21.072 1.00 50.47 535 ARG A C 1
ATOM 3913 O O . ARG A 1 535 ? -10.425 14.928 -21.572 1.00 50.47 535 ARG A O 1
ATOM 3920 N N . ALA A 1 536 ? -10.067 12.680 -21.576 1.00 35.88 536 ALA A N 1
ATOM 3921 C CA . ALA A 1 536 ? -11.091 12.308 -22.544 1.00 35.88 536 ALA A CA 1
ATOM 3922 C C . ALA A 1 536 ? -12.417 12.141 -21.805 1.00 35.88 536 ALA A C 1
ATOM 3924 O O . ALA A 1 536 ? -12.350 11.669 -20.644 1.00 35.88 536 ALA A O 1
#

Nearest PDB structures (foldseek):
  7si7-assembly1_A  TM=8.413E-01  e=3.772E-39  Xenopus tropicalis
  7si6-assembly1_A  TM=8.435E-01  e=4.602E-39  Xenopus tropicalis
  7si3-assembly1_A  TM=8.391E-01  e=5.342E-39  Xenopus tropicalis
  8q76-assembly1_A  TM=7.975E-01  e=1.360E-34  Oryza sativa Japonica Group
  7zrl-assembly1_B  TM=7.692E-01  e=3.052E-25  Escherichia coli K-12

pLDDT: mean 83.27, std 10.93, range [35.88, 97.5]